Protein AF-A0AA39CGP8-F1 (afdb_monomer_lite)

Radius of gyration: 34.0 Å; chains: 1; bounding box: 96×54×100 Å

InterPro domains:
  IPR002641 Patatin-like phospholipase domain [PF01734] (296-415)
  IPR002641 Patatin-like phospholipase domain [PS51635] (296-431)
  IPR016035 Acyl transferase/acyl hydrolase/lysophospholipase [SSF52151] (293-415)
  IPR017907 Zinc finger, RING-type, conserved site [PS00518] (244-253)

Secondary structure (DSSP, 8-state):
-EEEEEESS--HHHHHHHHHHHHHHHHHH-SS-HHHH-S--EEEEEETTSS--HHHHHHHHHHHHHHHHHHHHTT----HHHHHHHHHHHHHHHHH-SSS---HHHHHTTTSPPPTTHHHHHHHHHTT--SHHHIIIIIHHHHHHHHHHHHS-TT--TTGGGTTTTSSS------SS--HHHHHHHHHHHHHHHHHHHHHSSS--HHHHHHHHHHHTHHHHTT---SSS-TTTSSS---EE-TTS-EE-HHHHHHHSEE-SS-TTEEE--B-TTT--B-SS-EEE---TT----EEEE---GGGGHHHHHHHHHHHHHH--SS-GGGG-SEEEE-THHHHHHIIIIIS---HHHHHHHHHHHHHHHTPPPTTTT-TTTTT-HHHHHHHHHHHHHHTTSSS-HHHHHHHHHHHH-SS--TTBS-HHHHHT--

Foldseek 3Di:
DEAEAEDQDWDPVVFVVVQVVVQVVVVVVDPDRVCVVDVDYTYGYDYPPPDDCPRVVVVVVVVVVVVCVVCVVLLNPDDPVLVVQLVVVVVVVVVVDPPDDDDSLVSVCPVPPQAPCLVVLLVVVCVVQDDPCCLLVPVLLLQLLLVLCSSFPPPRGPNNPPVLVVVLPPDDDDDDPPDVSNSVNSSSVSNVVLNCCCVVPPNCGSLNSNLVSLVVCLVVLLPDEDQQAASSRSGGGFQAAAPSRHGHHVVCQLRPFCADPVHRQKGHDQADSHNRHGGPPQIFGADDPPDDAAEAEEEDDQLCSLVVLVVLVVVCVVVVDPDASPLVGQEYYYDHSGNVLCCCCQFVVDGSVRSNVLSVVLSVQFPDFDPPCPPPVQVVDVVSVVVVLVVCCVVVVHRTDPVSNVVSCCVVPNDPDDPNYRGNNRNSNHD

pLDDT: mean 83.8, std 13.87, range [31.91, 97.0]

Organism: NCBI:txid1002370

Sequence (431 aa):
MVVVMEATDPGAERDKEAEKALLGELREETTKNPLEMVSALEVVTVPQGGHCYRRLEEYLIRVLNQGRRLKVEARTLFSGRHLAAFFKYASDHFGRTTREPFDFVRASRLPNPVAPDLDTHLSNFLKHIKSPQELMDFAVPIIASSLLLDHYPPGMHEACYRVGRSGVLVYDGSINLLLPSGFVQAILEQLQKYFEDFIRGAGTPSKTIHYNNLKRFKLRWKRGRSDDLCFACLRRTPENNWPCGHAVCENCVRVFGQEDENDRWTFGVRRCFLCDMALREVTVKLKPDTAGVNVLTIDGGGIKGVVPLLFLQTLQDRLGLPIPVQDHFEIAFGTSSGGLIVLALFISGWTVDDCANLFESLAKRAFRPRWISHVPVMSRIPVLSHIVQFLVSYLADGLYPAHHLEGALKEVFGSEMGILDYSHATAIGAK

Structure (mmCIF, N/CA/C/O backbone):
data_AF-A0AA39CGP8-F1
#
_entry.id   AF-A0AA39CGP8-F1
#
loop_
_atom_site.group_PDB
_atom_site.id
_atom_site.type_symbol
_atom_site.label_atom_id
_atom_site.label_alt_id
_atom_site.label_comp_id
_atom_site.label_asym_id
_atom_site.label_entity_id
_atom_site.label_seq_id
_atom_site.pdbx_PDB_ins_code
_atom_site.Cartn_x
_atom_site.Cartn_y
_atom_site.Cartn_z
_atom_site.occupancy
_atom_site.B_iso_or_equiv
_atom_site.auth_seq_id
_atom_site.auth_comp_id
_atom_site.auth_asym_id
_atom_site.auth_atom_id
_atom_site.pdbx_PDB_model_num
ATOM 1 N N . MET A 1 1 ? -26.457 -15.278 33.467 1.00 76.00 1 MET A N 1
ATOM 2 C CA . MET A 1 1 ? -27.131 -16.574 33.282 1.00 76.00 1 MET A CA 1
ATOM 3 C C . MET A 1 1 ? -28.618 -16.294 33.232 1.00 76.00 1 MET A C 1
ATOM 5 O O . MET A 1 1 ? -29.084 -15.554 34.085 1.00 76.00 1 MET A O 1
ATOM 9 N N . VAL A 1 2 ? -29.324 -16.805 32.224 1.00 84.12 2 VAL A N 1
ATOM 10 C CA . VAL A 1 2 ? -30.782 -16.643 32.099 1.00 84.12 2 VAL A CA 1
ATOM 11 C C . VAL A 1 2 ? -31.413 -18.003 32.364 1.00 84.12 2 VAL A C 1
ATOM 13 O O . VAL A 1 2 ? -31.012 -18.976 31.727 1.00 84.12 2 VAL A O 1
ATOM 16 N N . VAL A 1 3 ? -32.353 -18.075 33.303 1.00 85.62 3 VAL A N 1
ATOM 17 C CA . VAL A 1 3 ? -33.070 -19.305 33.665 1.00 85.62 3 VAL A CA 1
ATOM 18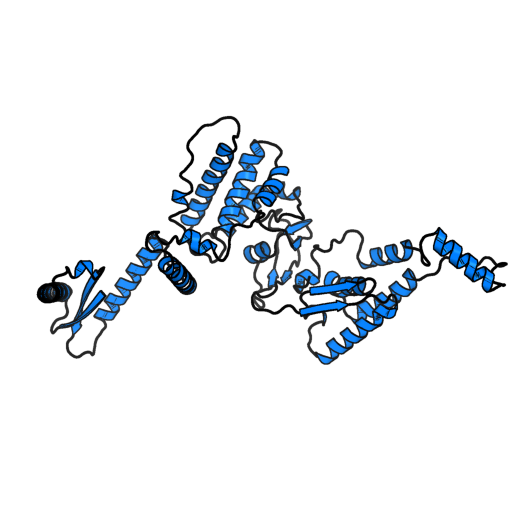 C C . VAL A 1 3 ? -34.516 -19.179 33.204 1.00 85.62 3 VAL A C 1
ATOM 20 O O . VAL A 1 3 ? -35.183 -18.187 33.484 1.00 85.62 3 VAL A O 1
ATOM 23 N N . VAL A 1 4 ? -34.995 -20.176 32.465 1.00 87.56 4 VAL A N 1
ATOM 24 C CA . VAL A 1 4 ? -36.365 -20.201 31.944 1.00 87.56 4 VAL A CA 1
ATOM 25 C C . VAL A 1 4 ? -37.195 -21.126 32.823 1.00 87.56 4 VAL A C 1
ATOM 27 O O . VAL A 1 4 ? -36.814 -22.278 33.016 1.00 87.56 4 VAL A O 1
ATOM 30 N N . MET A 1 5 ? -38.305 -20.625 33.363 1.00 88.56 5 MET A N 1
ATOM 31 C CA . MET A 1 5 ? -39.193 -21.387 34.249 1.00 88.56 5 MET A CA 1
ATOM 32 C C . MET A 1 5 ? -40.619 -21.381 33.709 1.00 88.56 5 MET A C 1
ATOM 34 O O . MET A 1 5 ? -41.074 -20.380 33.164 1.00 88.56 5 MET A O 1
ATOM 38 N N . GLU A 1 6 ? -41.351 -22.478 33.862 1.00 87.50 6 GLU A N 1
ATOM 39 C CA . GLU A 1 6 ? -42.758 -22.516 33.463 1.00 87.50 6 GLU A CA 1
ATOM 40 C C . GLU A 1 6 ? -43.661 -21.963 34.571 1.00 87.50 6 GLU A C 1
ATOM 42 O O . GLU A 1 6 ? -43.492 -22.281 35.748 1.00 87.50 6 GLU A O 1
ATOM 47 N N . ALA A 1 7 ? -44.648 -21.151 34.197 1.00 85.19 7 ALA A N 1
ATOM 48 C CA . ALA A 1 7 ? -45.637 -20.588 35.107 1.00 85.19 7 ALA A CA 1
ATOM 49 C C . ALA A 1 7 ? -47.038 -20.617 34.483 1.00 85.19 7 ALA A C 1
ATOM 51 O O . ALA A 1 7 ? -47.203 -20.496 33.269 1.00 85.19 7 ALA A O 1
ATOM 52 N N . THR A 1 8 ? -48.056 -20.764 35.332 1.00 82.75 8 THR A N 1
ATOM 53 C CA . THR A 1 8 ? -49.472 -20.685 34.944 1.00 82.75 8 THR A CA 1
ATOM 54 C C . THR A 1 8 ? -49.864 -19.283 34.476 1.00 82.75 8 THR A C 1
ATOM 56 O O . THR A 1 8 ? -50.620 -19.157 33.519 1.00 82.75 8 THR A O 1
ATOM 59 N N . ASP A 1 9 ? -49.312 -18.244 35.108 1.00 84.19 9 ASP A N 1
ATOM 60 C CA . ASP A 1 9 ? -49.469 -16.840 34.713 1.00 84.19 9 ASP A CA 1
ATOM 61 C C . ASP A 1 9 ? -48.088 -16.151 34.647 1.00 84.19 9 ASP A C 1
ATOM 63 O O . ASP A 1 9 ? -47.567 -15.679 35.665 1.00 84.19 9 ASP A O 1
ATOM 67 N N . PRO A 1 10 ? -47.412 -16.180 33.482 1.00 82.06 10 PRO A N 1
ATOM 68 C CA . PRO A 1 10 ? -46.098 -15.573 33.328 1.00 82.06 10 PRO A CA 1
ATOM 69 C C . PRO A 1 10 ? -46.210 -14.043 33.320 1.00 82.06 10 PRO A C 1
ATOM 71 O O . PRO A 1 10 ? -46.860 -13.439 32.467 1.00 82.06 10 PRO A O 1
ATOM 74 N N . GLY A 1 11 ? -45.487 -13.384 34.228 1.00 85.81 11 GLY A N 1
ATOM 75 C CA . GLY A 1 11 ? -45.616 -11.954 34.553 1.00 85.81 11 GLY A CA 1
ATOM 76 C C . GLY A 1 11 ? -44.278 -11.353 34.983 1.00 85.81 11 GLY A C 1
ATOM 77 O O . GLY A 1 11 ? -43.397 -12.084 35.410 1.00 85.81 11 GLY A O 1
ATOM 78 N N . ALA A 1 12 ? -44.033 -10.050 34.797 1.00 85.00 12 ALA A N 1
ATOM 79 C CA . ALA A 1 12 ? -42.758 -9.443 35.237 1.00 85.00 12 ALA A CA 1
ATOM 80 C C . ALA A 1 12 ? -42.586 -9.525 36.767 1.00 85.00 12 ALA A C 1
ATOM 82 O O . ALA A 1 12 ? -41.476 -9.663 37.268 1.00 85.00 12 ALA A O 1
ATOM 83 N N . GLU A 1 13 ? -43.697 -9.489 37.504 1.00 88.38 13 GLU A N 1
ATOM 84 C CA . GLU A 1 13 ? -43.714 -9.787 38.939 1.00 88.38 13 GLU A CA 1
ATOM 85 C C . GLU A 1 13 ? -43.426 -11.267 39.211 1.00 88.38 13 GLU A C 1
ATOM 87 O O . GLU A 1 13 ? -42.635 -11.587 40.094 1.00 88.38 13 GLU A O 1
ATOM 92 N N . ARG A 1 14 ? -43.960 -12.171 38.379 1.00 89.50 14 ARG A N 1
ATOM 93 C CA . ARG A 1 14 ? -43.687 -13.607 38.492 1.00 89.50 14 ARG A CA 1
ATOM 94 C C . ARG A 1 14 ? -42.216 -13.949 38.249 1.00 89.50 14 ARG A C 1
ATOM 96 O O . ARG A 1 14 ? -41.682 -14.799 38.950 1.00 89.50 14 ARG A O 1
ATOM 103 N N . ASP A 1 15 ? -41.557 -13.264 37.314 1.00 88.94 15 ASP A N 1
ATOM 104 C CA . ASP A 1 15 ? -40.113 -13.392 37.071 1.00 88.94 15 ASP A CA 1
ATOM 105 C C . ASP A 1 15 ? -39.309 -13.073 38.341 1.00 88.94 15 ASP A C 1
ATOM 107 O O . ASP A 1 15 ? -38.462 -13.865 38.743 1.00 88.94 15 ASP A O 1
ATOM 111 N N . LYS A 1 16 ? -39.624 -11.963 39.029 1.00 88.69 16 LYS A N 1
ATOM 112 C CA . LYS A 1 16 ? -38.951 -11.570 40.282 1.00 88.69 16 LYS A CA 1
ATOM 113 C C . LYS A 1 16 ? -39.214 -12.549 41.424 1.00 88.69 16 LYS A C 1
ATOM 115 O O . LYS A 1 16 ? -38.308 -12.848 42.200 1.00 88.69 16 LYS A O 1
ATOM 120 N N . GLU A 1 17 ? -40.455 -13.017 41.560 1.00 90.88 17 GLU A N 1
ATOM 121 C CA . GLU A 1 17 ? -40.818 -14.018 42.568 1.00 90.88 17 GLU A CA 1
ATOM 122 C C . GLU A 1 17 ? -40.050 -15.323 42.344 1.00 90.88 17 GLU A C 1
ATOM 124 O O . GLU A 1 17 ? -39.472 -15.867 43.286 1.00 90.88 17 GLU A O 1
ATOM 129 N N . ALA A 1 18 ? -39.997 -15.786 41.094 1.00 89.50 18 ALA A N 1
ATOM 130 C CA . ALA A 1 18 ? -39.280 -16.990 40.700 1.00 89.50 18 ALA A CA 1
ATOM 131 C C . ALA A 1 18 ? -37.760 -16.841 40.873 1.00 89.50 18 ALA A C 1
ATOM 133 O O . ALA A 1 18 ? -37.112 -17.752 41.380 1.00 89.50 18 ALA A O 1
ATOM 134 N N . GLU A 1 19 ? -37.189 -15.679 40.543 1.00 89.88 19 GLU A N 1
ATOM 135 C CA . GLU A 1 19 ? -35.775 -15.371 40.791 1.00 89.88 19 GLU A CA 1
ATOM 136 C C . GLU A 1 19 ? -35.435 -15.411 42.282 1.00 89.88 19 GLU A C 1
ATOM 138 O O . GLU A 1 19 ? -34.438 -16.016 42.677 1.00 89.88 19 GLU A O 1
ATOM 143 N N . LYS A 1 20 ? -36.281 -14.817 43.131 1.00 89.12 20 LYS A N 1
ATOM 144 C CA . LYS A 1 20 ? -36.080 -14.826 44.584 1.00 89.12 20 LYS A CA 1
ATOM 145 C C . LYS A 1 20 ? -36.199 -16.234 45.169 1.00 89.12 20 LYS A C 1
ATOM 147 O O . LYS A 1 20 ? -35.411 -16.574 46.050 1.00 89.12 20 LYS A O 1
ATOM 152 N N . ALA A 1 21 ? -37.155 -17.030 44.690 1.00 90.12 21 ALA A N 1
ATOM 153 C CA . ALA A 1 21 ? -37.316 -18.424 45.094 1.00 90.12 21 ALA A CA 1
ATOM 154 C C . ALA A 1 21 ? -36.085 -19.255 44.703 1.00 90.12 21 ALA A C 1
ATOM 156 O O . ALA A 1 21 ? -35.476 -19.884 45.564 1.00 90.12 21 ALA A O 1
ATOM 157 N N . LEU A 1 22 ? -35.642 -19.147 43.447 1.00 88.69 22 LEU A N 1
ATOM 158 C CA . LEU A 1 22 ? -34.458 -19.837 42.935 1.00 88.69 22 LEU A CA 1
ATOM 159 C C . LEU A 1 22 ? -33.180 -19.442 43.691 1.00 88.69 22 LEU A C 1
ATOM 161 O O . LEU A 1 22 ? -32.371 -20.296 44.039 1.00 88.69 22 LEU A O 1
ATOM 165 N N . LEU A 1 23 ? -32.987 -18.150 43.976 1.00 86.88 23 LEU A N 1
ATOM 166 C CA . LEU A 1 23 ? -31.862 -17.682 44.792 1.00 86.88 23 LEU A CA 1
ATOM 167 C C . LEU A 1 23 ? -31.931 -18.201 46.234 1.00 86.88 23 LEU A C 1
ATOM 169 O O . LEU A 1 23 ? -30.881 -18.388 46.848 1.00 86.88 23 LEU A O 1
ATOM 173 N N . GLY A 1 24 ? -33.135 -18.396 46.777 1.00 87.12 24 GLY A N 1
ATOM 174 C CA . GLY A 1 24 ? -33.359 -19.023 48.078 1.00 87.12 24 GLY A CA 1
ATOM 175 C C . GLY A 1 24 ? -32.897 -20.476 48.083 1.00 87.12 24 GLY A C 1
ATOM 176 O O . GLY A 1 24 ? -32.010 -20.815 48.858 1.00 87.12 24 GLY A O 1
ATOM 177 N N . GLU A 1 25 ? -33.409 -21.284 47.154 1.00 88.38 25 GLU A N 1
ATOM 178 C CA . GLU A 1 25 ? -33.038 -22.700 47.005 1.00 88.38 25 GLU A CA 1
ATOM 179 C C . GLU A 1 25 ? -31.532 -22.874 46.766 1.00 88.38 25 GLU A C 1
ATOM 181 O O . GLU A 1 25 ? -30.872 -23.674 47.423 1.00 88.38 25 GLU A O 1
ATOM 186 N N . LEU A 1 26 ? -30.939 -22.053 45.892 1.00 86.00 26 LEU A N 1
ATOM 187 C CA . LEU A 1 26 ? -29.497 -22.090 45.649 1.00 86.00 26 LEU A CA 1
ATOM 188 C C . LEU A 1 26 ? -28.685 -21.819 46.922 1.00 86.00 26 LEU A C 1
ATOM 190 O O . LEU A 1 26 ? -27.644 -22.434 47.116 1.00 86.00 26 LEU A O 1
ATOM 194 N N . ARG A 1 27 ? -29.129 -20.914 47.801 1.00 85.19 27 ARG A N 1
ATOM 195 C CA . ARG A 1 27 ? -28.428 -20.629 49.067 1.00 85.19 27 ARG A CA 1
ATOM 196 C C . ARG A 1 27 ? -28.524 -21.770 50.075 1.00 85.19 27 ARG A C 1
ATOM 198 O O . ARG A 1 27 ? -27.662 -21.849 50.945 1.00 85.19 27 ARG A O 1
ATOM 205 N N . GLU A 1 28 ? -29.548 -22.610 49.982 1.00 88.00 28 GLU A N 1
ATOM 206 C CA . GLU A 1 28 ? -29.676 -23.805 50.820 1.00 88.00 28 GLU A CA 1
ATOM 207 C C . GLU A 1 28 ? -28.725 -24.917 50.347 1.00 88.00 28 GLU A C 1
ATOM 209 O O . GLU A 1 28 ? -28.158 -25.633 51.170 1.00 88.00 28 GLU A O 1
ATOM 214 N N . GLU A 1 29 ? -28.462 -24.990 49.038 1.00 86.56 29 GLU A N 1
ATOM 215 C CA . GLU A 1 29 ? -27.635 -26.032 48.409 1.00 86.56 29 GLU A CA 1
ATOM 216 C C . GLU A 1 29 ? -26.137 -25.678 48.273 1.00 86.56 29 GLU A C 1
ATOM 218 O O . GLU A 1 29 ? -25.303 -26.561 48.055 1.00 86.56 29 GLU A O 1
ATOM 223 N N . THR A 1 30 ? -25.742 -24.402 48.393 1.00 81.94 30 THR A N 1
ATOM 224 C CA . THR A 1 30 ? -24.326 -23.989 48.338 1.00 81.94 30 THR A CA 1
ATOM 225 C C . THR A 1 30 ? -23.900 -23.115 49.513 1.00 81.94 30 THR A C 1
ATOM 227 O O . THR A 1 30 ? -24.564 -22.160 49.902 1.00 81.94 30 THR A O 1
ATOM 230 N N . THR A 1 31 ? -22.700 -23.389 50.033 1.00 81.19 31 THR A N 1
ATOM 231 C CA . THR A 1 31 ? -22.036 -22.565 51.058 1.00 81.19 31 THR A CA 1
ATOM 232 C C . THR A 1 31 ? -21.445 -21.270 50.500 1.00 81.19 31 THR A C 1
ATOM 234 O O . THR A 1 31 ? -21.102 -20.368 51.263 1.00 81.19 31 THR A O 1
ATOM 237 N N . LYS A 1 32 ? -21.306 -21.164 49.172 1.00 79.38 32 LYS A N 1
ATOM 238 C CA . LYS A 1 32 ? -20.819 -19.966 48.479 1.00 79.38 32 LYS A CA 1
ATOM 239 C C . LYS A 1 32 ? -21.988 -19.138 47.979 1.00 79.38 32 LYS A C 1
ATOM 241 O O . LYS A 1 32 ? -22.943 -19.690 47.440 1.00 79.38 32 LYS A O 1
ATOM 246 N N . ASN A 1 33 ? -21.877 -17.816 48.087 1.00 78.94 33 ASN A N 1
ATOM 247 C CA . ASN A 1 33 ? -22.890 -16.911 47.564 1.00 78.94 33 ASN A CA 1
ATOM 248 C C . ASN A 1 33 ? -23.057 -17.146 46.047 1.00 78.94 33 ASN A C 1
ATOM 250 O O . ASN A 1 33 ? -22.088 -16.973 45.305 1.00 78.94 33 ASN A O 1
ATOM 254 N N . PRO A 1 34 ? -24.259 -17.503 45.556 1.00 74.25 34 PRO A N 1
ATOM 255 C CA . PRO A 1 34 ? -24.480 -17.761 44.133 1.00 74.25 34 PRO A CA 1
ATOM 256 C C . PRO A 1 34 ? -24.059 -16.589 43.231 1.00 74.25 34 PRO A C 1
ATOM 258 O O . PRO A 1 34 ? -23.535 -16.803 42.140 1.00 74.25 34 PRO A O 1
ATOM 261 N N . LEU A 1 35 ? -24.197 -15.347 43.711 1.00 73.81 35 LEU A N 1
ATOM 262 C CA . LEU A 1 35 ? -23.805 -14.135 42.980 1.00 73.81 35 LEU A CA 1
ATOM 263 C C . LEU A 1 35 ? -22.282 -13.931 42.890 1.00 73.81 35 LEU A C 1
ATOM 265 O O . LEU A 1 35 ? -21.819 -13.148 42.067 1.00 73.81 35 LEU A O 1
ATOM 269 N N . GLU A 1 36 ? -21.487 -14.637 43.697 1.00 78.12 36 GLU A N 1
ATOM 270 C CA . GLU A 1 36 ? -20.027 -14.682 43.531 1.00 78.12 36 GLU A CA 1
ATOM 271 C C . GLU A 1 36 ? -19.607 -15.666 42.431 1.00 78.12 36 GLU A C 1
ATOM 273 O O . GLU A 1 36 ? -18.499 -15.572 41.907 1.00 78.12 36 GLU A O 1
ATOM 278 N N . MET A 1 37 ? -20.485 -16.609 42.066 1.00 74.31 37 MET A N 1
ATOM 279 C CA . MET A 1 37 ? -20.202 -17.643 41.065 1.00 74.31 37 MET A CA 1
ATOM 280 C C . MET A 1 37 ? -20.736 -17.283 39.675 1.00 74.31 37 MET A C 1
ATOM 282 O O . MET A 1 37 ? -20.154 -17.688 38.669 1.00 74.31 37 MET A O 1
ATOM 286 N N . VAL A 1 38 ? -21.818 -16.504 39.600 1.00 73.25 38 VAL A N 1
ATOM 287 C CA . VAL A 1 38 ? -22.387 -15.996 38.345 1.00 73.25 38 VAL A CA 1
ATOM 288 C C . VAL A 1 38 ? -22.496 -14.478 38.372 1.00 73.25 38 VAL A C 1
ATOM 290 O O . VAL A 1 38 ? -23.103 -13.902 39.264 1.00 73.25 38 VAL A O 1
ATOM 293 N N . SER A 1 39 ? -21.970 -13.827 37.330 1.00 70.81 39 SER A N 1
ATOM 294 C CA . SER A 1 39 ? -21.939 -12.359 37.221 1.00 70.81 39 SER A CA 1
ATOM 295 C C . SER A 1 39 ? -23.325 -11.703 37.137 1.00 70.81 39 SER A C 1
ATOM 297 O O . SER A 1 39 ? -23.443 -10.507 37.373 1.00 70.81 39 SER A O 1
ATOM 299 N N . ALA A 1 40 ? -24.348 -12.468 36.746 1.00 78.12 40 ALA A N 1
ATOM 300 C CA . ALA A 1 40 ? -25.754 -12.069 36.728 1.00 78.12 40 ALA A CA 1
ATOM 301 C C . ALA A 1 40 ? -26.637 -13.326 36.660 1.00 78.12 40 ALA A C 1
ATOM 303 O O . ALA A 1 40 ? -26.285 -14.279 35.952 1.00 78.12 40 ALA A O 1
ATOM 304 N N . LEU A 1 41 ? -27.782 -13.314 37.337 1.00 82.38 41 LEU A N 1
ATOM 305 C CA . LEU A 1 41 ? -28.833 -14.330 37.270 1.00 82.38 41 LEU A CA 1
ATOM 306 C C . LEU A 1 41 ? -30.146 -13.601 36.976 1.00 82.38 41 LEU A C 1
ATOM 308 O O . LEU A 1 41 ? -30.500 -12.708 37.729 1.00 82.38 41 LEU A O 1
ATOM 312 N N . GLU A 1 42 ? -30.834 -13.959 35.898 1.00 86.75 42 GLU A N 1
ATOM 313 C CA . GLU A 1 42 ? -32.162 -13.420 35.580 1.00 86.75 42 GLU A CA 1
ATOM 314 C C . GLU A 1 42 ? -33.107 -14.581 35.257 1.00 86.75 42 GLU A C 1
ATOM 316 O O . GLU A 1 42 ? -32.703 -15.542 34.591 1.00 86.75 42 GLU A O 1
ATOM 321 N N . VAL A 1 43 ? -34.353 -14.508 35.730 1.00 89.12 43 VAL A N 1
ATOM 322 C CA . VAL A 1 43 ? -35.384 -15.524 35.469 1.00 89.12 43 VAL A CA 1
ATOM 323 C C . VAL A 1 43 ? -36.430 -14.982 34.502 1.00 89.12 43 VAL A C 1
ATOM 325 O O . VAL A 1 43 ? -36.903 -13.861 34.654 1.00 89.12 43 VAL A O 1
ATOM 328 N N . VAL A 1 44 ? -36.817 -15.793 33.516 1.00 90.31 44 VAL A N 1
ATOM 329 C CA . VAL A 1 44 ? -37.919 -15.489 32.595 1.00 90.31 44 VAL A CA 1
ATOM 330 C C . VAL A 1 44 ? -38.950 -16.603 32.671 1.00 90.31 44 VAL A C 1
ATOM 332 O O . VAL A 1 44 ? -38.675 -17.750 32.314 1.00 90.31 44 VAL A O 1
ATOM 335 N N . THR A 1 45 ? -40.154 -16.260 33.115 1.00 89.38 45 THR A N 1
ATOM 336 C CA . THR A 1 45 ? -41.278 -17.192 33.167 1.00 89.38 45 THR A CA 1
ATOM 337 C C . THR A 1 45 ? -41.950 -17.323 31.802 1.00 89.38 45 THR A C 1
ATOM 339 O O . THR A 1 45 ? -42.163 -16.334 31.099 1.00 89.38 45 THR A O 1
ATOM 342 N N . VAL A 1 46 ? -42.286 -18.550 31.404 1.00 88.50 46 VAL A N 1
ATOM 343 C CA . VAL A 1 46 ? -42.995 -18.875 30.156 1.00 88.50 46 VAL A CA 1
ATOM 344 C C . VAL A 1 46 ? -44.279 -19.657 30.455 1.00 88.50 46 VAL A C 1
ATOM 346 O O . VAL A 1 46 ? -44.353 -20.310 31.496 1.00 88.50 46 VAL A O 1
ATOM 349 N N . PRO A 1 47 ? -45.308 -19.595 29.589 1.00 85.50 47 PRO A N 1
ATOM 350 C CA . PRO A 1 47 ? -46.552 -20.327 29.815 1.00 85.50 47 PRO A CA 1
ATOM 351 C C . PRO A 1 47 ? -46.312 -21.839 29.895 1.00 85.50 47 PRO A C 1
ATOM 353 O O . PRO A 1 47 ? -45.570 -22.391 29.078 1.00 85.50 47 PRO A O 1
ATOM 356 N N . GLN A 1 48 ? -46.981 -22.508 30.835 1.00 79.19 48 GLN A N 1
ATOM 357 C CA . GLN A 1 48 ? -47.008 -23.973 30.899 1.00 79.19 48 GLN A CA 1
ATOM 358 C C . GLN A 1 48 ? -47.542 -24.573 29.589 1.00 79.19 48 GLN A C 1
ATOM 360 O O . GLN A 1 48 ? -48.537 -24.102 29.034 1.00 79.19 48 GLN A O 1
ATOM 365 N N . GLY A 1 49 ? -46.875 -25.618 29.092 1.00 72.50 49 GLY A N 1
ATOM 366 C CA . GLY A 1 49 ? -47.255 -26.310 27.855 1.00 72.50 49 GLY A CA 1
ATOM 367 C C . GLY A 1 49 ? -46.456 -25.923 26.604 1.00 72.50 49 GLY A C 1
ATOM 368 O O . GLY A 1 49 ? -46.795 -26.378 25.522 1.00 72.50 49 GLY A O 1
ATOM 369 N N . GLY A 1 50 ? -45.394 -25.114 26.711 1.00 60.06 50 GLY A N 1
ATOM 370 C CA . GLY A 1 50 ? -44.301 -25.075 25.720 1.00 60.06 50 GLY A CA 1
ATOM 371 C C . GLY A 1 50 ? -44.613 -24.555 24.305 1.00 60.06 50 GLY A C 1
ATOM 372 O O . GLY A 1 50 ? -43.767 -24.660 23.422 1.00 60.06 50 GLY A O 1
ATOM 373 N N . HIS A 1 51 ? -45.793 -23.985 24.046 1.00 65.69 51 HIS A N 1
ATOM 374 C CA . HIS A 1 51 ? -46.195 -23.601 22.681 1.00 65.69 51 HIS A CA 1
ATOM 375 C C . HIS A 1 51 ? -46.003 -22.113 22.332 1.00 65.69 51 HIS A C 1
ATOM 377 O O . HIS A 1 51 ? -46.144 -21.744 21.168 1.00 65.69 51 HIS A O 1
ATOM 383 N N . CYS A 1 52 ? -45.665 -21.241 23.293 1.00 71.00 52 CYS A N 1
ATOM 384 C CA . CYS A 1 52 ? -45.500 -19.804 23.042 1.00 71.00 52 CYS A CA 1
ATOM 385 C C . CYS A 1 52 ? -44.306 -19.212 23.809 1.00 71.00 52 CYS A C 1
ATOM 387 O O . CYS A 1 52 ? -44.417 -18.829 24.972 1.00 71.00 52 CYS A O 1
ATOM 389 N N . TYR A 1 53 ? -43.164 -19.085 23.127 1.00 82.25 53 TYR A N 1
ATOM 390 C CA . TYR A 1 53 ? -41.927 -18.500 23.671 1.00 82.25 53 TYR A CA 1
ATOM 391 C C . TYR A 1 53 ? -41.774 -17.004 23.386 1.00 82.25 53 TYR A C 1
ATOM 393 O O . TYR A 1 53 ? -40.701 -16.446 23.604 1.00 82.25 53 TYR A O 1
ATOM 401 N N . ARG A 1 54 ? -42.836 -16.329 22.931 1.00 85.56 54 ARG A N 1
ATOM 402 C CA . ARG A 1 54 ? -42.795 -14.911 22.540 1.00 85.56 54 ARG A CA 1
ATOM 403 C C . ARG A 1 54 ? -42.172 -14.017 23.614 1.00 85.56 54 ARG A C 1
ATOM 405 O O . ARG A 1 54 ? -41.387 -13.131 23.311 1.00 85.56 54 ARG A O 1
ATOM 412 N N . ARG A 1 55 ? -42.479 -14.279 24.884 1.00 86.44 55 ARG A N 1
ATOM 413 C CA . ARG A 1 55 ? -41.927 -13.524 26.011 1.00 86.44 55 ARG A CA 1
ATOM 414 C C . ARG A 1 55 ? -40.419 -13.725 26.179 1.00 86.44 55 ARG A C 1
ATOM 416 O O . ARG A 1 55 ? -39.697 -12.760 26.421 1.00 86.44 55 ARG A O 1
ATOM 423 N N . LEU A 1 56 ? -39.949 -14.964 26.028 1.00 86.88 56 LEU A N 1
ATOM 424 C CA . LEU A 1 56 ? -38.522 -15.277 26.043 1.00 86.88 56 LEU A CA 1
ATOM 425 C C . LEU A 1 56 ? -37.818 -14.616 24.853 1.00 86.88 56 LEU A C 1
ATOM 427 O O . LEU A 1 56 ? -36.761 -14.023 25.029 1.00 86.88 56 LEU A O 1
ATOM 431 N N . GLU A 1 57 ? -38.422 -14.653 23.666 1.00 88.44 57 GLU A N 1
ATOM 432 C CA . GLU A 1 57 ? -37.909 -13.982 22.470 1.00 88.44 57 GLU A CA 1
ATOM 433 C C . GLU A 1 57 ? -37.797 -12.460 22.668 1.00 88.44 57 GLU A C 1
ATOM 435 O O . GLU A 1 57 ? -36.723 -11.888 22.477 1.00 88.44 57 GLU A O 1
ATOM 440 N N . GLU A 1 58 ? -38.863 -11.800 23.129 1.00 88.94 58 GLU A N 1
ATOM 441 C CA . GLU A 1 58 ? -38.878 -10.359 23.419 1.00 88.94 58 GLU A CA 1
ATOM 442 C C . GLU A 1 58 ? -37.842 -9.972 24.486 1.00 88.94 58 GLU A C 1
ATOM 444 O O . GLU A 1 58 ? -37.191 -8.925 24.387 1.00 88.94 58 GLU A O 1
ATOM 449 N N . TYR A 1 59 ? -37.660 -10.814 25.505 1.00 87.31 59 TYR A N 1
ATOM 450 C CA . TYR A 1 59 ? -36.620 -10.637 26.512 1.00 87.31 59 TYR A CA 1
ATOM 451 C C . TYR A 1 59 ? -35.214 -10.783 25.909 1.00 87.31 59 TYR A C 1
ATOM 453 O O . TYR A 1 59 ? -34.387 -9.885 26.070 1.00 87.31 59 TYR A O 1
ATOM 461 N N . LEU A 1 60 ? -34.944 -11.855 25.156 1.00 88.81 60 LEU A N 1
ATOM 462 C CA . LEU A 1 60 ? -33.638 -12.095 24.538 1.00 88.81 60 LEU A CA 1
ATOM 463 C C . LEU A 1 60 ? -33.272 -10.975 23.561 1.00 88.81 60 LEU A C 1
ATOM 465 O O . LEU A 1 60 ? -32.151 -10.474 23.610 1.00 88.81 60 LEU A O 1
ATOM 469 N N . ILE A 1 61 ? -34.212 -10.516 22.731 1.00 90.25 61 ILE A N 1
ATOM 470 C CA . ILE A 1 61 ? -34.007 -9.373 21.829 1.00 90.25 61 ILE A CA 1
ATOM 471 C C . ILE A 1 61 ? -33.650 -8.115 22.626 1.00 90.25 61 ILE A C 1
ATOM 473 O O . ILE A 1 61 ? -32.726 -7.388 22.257 1.00 90.25 61 ILE A O 1
ATOM 477 N N . ARG A 1 62 ? -34.342 -7.850 23.739 1.00 90.12 62 ARG A N 1
ATOM 478 C CA . ARG A 1 62 ? -34.065 -6.698 24.607 1.00 90.12 62 ARG A CA 1
ATOM 479 C C . ARG A 1 62 ? -32.670 -6.770 25.221 1.00 90.12 62 ARG A C 1
ATOM 481 O O . ARG A 1 62 ? -31.937 -5.788 25.132 1.00 90.12 62 ARG A O 1
ATOM 488 N N . VAL A 1 63 ? -32.287 -7.914 25.787 1.00 87.00 63 VAL A N 1
ATOM 489 C CA . VAL A 1 63 ? -30.961 -8.122 26.392 1.00 87.00 63 VAL A CA 1
ATOM 490 C C . VAL A 1 63 ? -29.860 -8.055 25.335 1.00 87.00 63 VAL A C 1
ATOM 492 O O . VAL A 1 63 ? -28.839 -7.405 25.556 1.00 87.00 63 VAL A O 1
ATOM 495 N N . LEU A 1 64 ? -30.072 -8.643 24.154 1.00 88.19 64 LEU A N 1
ATOM 496 C CA . LEU A 1 64 ? -29.142 -8.546 23.027 1.00 88.19 64 LEU A CA 1
ATOM 497 C C . LEU A 1 64 ? -28.963 -7.097 22.571 1.00 88.19 64 LEU A C 1
ATOM 499 O O . LEU A 1 64 ? -27.832 -6.647 22.387 1.00 88.19 64 LEU A O 1
ATOM 503 N N . ASN A 1 65 ? -30.057 -6.347 22.431 1.00 89.88 65 ASN A N 1
ATOM 504 C CA . ASN A 1 65 ? -30.013 -4.937 22.055 1.00 89.88 65 ASN A CA 1
ATOM 505 C C . ASN A 1 65 ? -29.339 -4.082 23.128 1.00 89.88 65 ASN A C 1
ATOM 507 O O . ASN A 1 65 ? -28.523 -3.226 22.790 1.00 89.88 65 ASN A O 1
ATOM 511 N N . GLN A 1 66 ? -29.619 -4.333 24.406 1.00 88.62 66 GLN A N 1
ATOM 512 C CA . GLN A 1 66 ? -28.979 -3.634 25.516 1.00 88.62 66 GLN A CA 1
ATOM 513 C C . GLN A 1 66 ? -27.480 -3.937 25.567 1.00 88.62 66 GLN A C 1
ATOM 515 O O . GLN A 1 66 ? -26.667 -3.019 25.603 1.00 88.62 66 GLN A O 1
ATOM 520 N N . GLY A 1 67 ? -27.095 -5.212 25.478 1.00 85.44 67 GLY A N 1
ATOM 521 C CA . GLY A 1 67 ? -25.696 -5.625 25.416 1.00 85.44 67 GLY A CA 1
ATOM 522 C C . GLY A 1 67 ? -24.975 -5.041 24.202 1.00 85.44 67 GLY A C 1
ATOM 523 O O . GLY A 1 67 ? -23.825 -4.620 24.309 1.00 85.44 67 GLY A O 1
ATOM 524 N N . ARG A 1 68 ? -25.650 -4.954 23.050 1.00 85.50 68 ARG A N 1
ATOM 525 C CA . ARG A 1 68 ? -25.113 -4.293 21.857 1.00 85.50 68 ARG A CA 1
ATOM 526 C C . ARG A 1 68 ? -24.925 -2.796 22.083 1.00 85.50 68 ARG A C 1
ATOM 528 O O . ARG A 1 68 ? -23.851 -2.305 21.765 1.00 85.50 68 ARG A O 1
ATOM 535 N N . ARG A 1 69 ? -25.909 -2.086 22.646 1.00 85.12 69 ARG A N 1
ATOM 536 C CA . ARG A 1 69 ? -25.804 -0.651 22.973 1.00 85.12 69 ARG A CA 1
ATOM 537 C C . ARG A 1 69 ? -24.656 -0.381 23.935 1.00 85.12 69 ARG A C 1
ATOM 539 O O . ARG A 1 69 ? -23.794 0.416 23.602 1.00 85.12 69 ARG A O 1
ATOM 546 N N . LEU A 1 70 ? -24.565 -1.134 25.031 1.00 83.44 70 LEU A N 1
ATOM 547 C CA . LEU A 1 70 ? -23.466 -1.022 25.994 1.00 83.44 70 LEU A CA 1
ATOM 548 C C . LEU A 1 70 ? -22.102 -1.268 25.339 1.00 83.44 70 LEU A C 1
ATOM 550 O O . LEU A 1 70 ? -21.148 -0.545 25.604 1.00 83.44 70 LEU A O 1
ATOM 554 N N . LYS A 1 71 ? -21.997 -2.259 24.444 1.00 79.25 71 LYS A N 1
ATOM 555 C CA . LYS A 1 71 ? -20.768 -2.504 23.673 1.00 79.25 71 LYS A CA 1
ATOM 556 C C . LYS A 1 71 ? -20.469 -1.385 22.675 1.00 79.25 71 LYS A C 1
ATOM 558 O O . LYS A 1 71 ? -19.303 -1.086 22.470 1.00 79.25 71 LYS A O 1
ATOM 563 N N . VAL A 1 72 ? -21.473 -0.768 22.051 1.00 77.94 72 VAL A N 1
ATOM 564 C CA . VAL A 1 72 ? -21.283 0.401 21.170 1.00 77.94 72 VAL A CA 1
ATOM 565 C C . VAL A 1 72 ? -20.823 1.611 21.981 1.00 77.94 72 VAL A C 1
ATOM 567 O O . VAL A 1 72 ? -19.833 2.236 21.621 1.00 77.94 72 VAL A O 1
ATOM 570 N N . GLU A 1 73 ? -21.476 1.904 23.102 1.00 75.69 73 GLU A N 1
ATOM 571 C CA . GLU A 1 73 ? -21.128 3.005 24.008 1.00 75.69 73 GLU A CA 1
ATOM 572 C C . GLU A 1 73 ? -19.723 2.829 24.595 1.00 75.69 73 GLU A C 1
ATOM 574 O O . GLU A 1 73 ? -18.923 3.762 24.594 1.00 75.69 73 GLU A O 1
ATOM 579 N N . ALA A 1 74 ? -19.376 1.606 25.006 1.00 72.44 74 ALA A N 1
ATOM 580 C CA . ALA A 1 74 ? -18.033 1.248 25.456 1.00 72.44 74 ALA A CA 1
ATOM 581 C C . ALA A 1 74 ? -17.030 1.055 24.301 1.00 72.44 74 ALA A C 1
ATOM 583 O O . ALA A 1 74 ? -15.858 0.770 24.556 1.00 72.44 74 ALA A O 1
ATOM 584 N N . ARG A 1 75 ? -17.488 1.166 23.046 1.00 70.44 75 ARG A N 1
ATOM 585 C CA . ARG A 1 75 ? -16.748 0.913 21.799 1.00 70.44 75 ARG A CA 1
ATOM 586 C C . ARG A 1 75 ? -16.132 -0.486 21.690 1.00 70.44 75 ARG A C 1
ATOM 588 O O . ARG A 1 75 ? -15.269 -0.707 20.863 1.00 70.44 75 ARG A O 1
ATOM 595 N N . THR A 1 76 ? -16.592 -1.469 22.452 1.00 73.62 76 THR A N 1
ATOM 596 C CA . THR A 1 76 ? -16.104 -2.861 22.461 1.00 73.62 76 THR A CA 1
ATOM 597 C C . THR A 1 76 ? -16.938 -3.821 21.603 1.00 73.62 76 THR A C 1
ATOM 599 O O . THR A 1 76 ? -16.881 -5.040 21.794 1.00 73.62 76 THR A O 1
ATOM 602 N N . LEU A 1 77 ? -17.729 -3.315 20.647 1.00 77.88 77 LEU A N 1
ATOM 603 C CA . LEU A 1 77 ? -18.512 -4.148 19.723 1.00 77.88 77 LEU A CA 1
ATOM 604 C C . LEU A 1 77 ? -17.632 -4.767 18.618 1.00 77.88 77 LEU A C 1
ATOM 606 O O . LEU A 1 77 ? -17.779 -4.477 17.434 1.00 77.88 77 LEU A O 1
ATOM 610 N N . PHE A 1 78 ? -16.724 -5.649 19.021 1.00 78.81 78 PHE A N 1
ATOM 611 C CA . PHE A 1 78 ? -15.830 -6.388 18.137 1.00 78.81 78 PHE A CA 1
ATOM 612 C C . PHE A 1 78 ? -16.587 -7.290 17.152 1.00 78.81 78 PHE A C 1
ATOM 614 O O . PHE A 1 78 ? -17.578 -7.929 17.509 1.00 78.81 78 PHE A O 1
ATOM 621 N N . SER A 1 79 ? -16.087 -7.408 15.915 1.00 82.94 79 SER A N 1
ATOM 622 C CA . SER A 1 79 ? -16.617 -8.400 14.969 1.00 82.94 79 SER A CA 1
ATOM 623 C C . SER A 1 79 ? -16.178 -9.814 15.358 1.00 82.94 79 SER A C 1
ATOM 625 O O . SER A 1 79 ? -15.210 -9.987 16.100 1.00 82.94 79 SER A O 1
ATOM 627 N N . GLY A 1 80 ? -16.834 -10.843 14.811 1.00 84.88 80 GLY A N 1
ATOM 628 C CA . GLY A 1 80 ? -16.479 -12.241 15.091 1.00 84.88 80 GLY A CA 1
ATOM 629 C C . GLY A 1 80 ? -15.001 -12.565 14.830 1.00 84.88 80 GLY A C 1
ATOM 630 O O . GLY A 1 80 ? -14.387 -13.282 15.613 1.00 84.88 80 GLY A O 1
ATOM 631 N N . ARG A 1 81 ? -14.390 -11.954 13.801 1.00 85.06 81 ARG A N 1
ATOM 632 C CA . ARG A 1 81 ? -12.948 -12.091 13.517 1.00 85.06 81 ARG A CA 1
ATOM 633 C C . ARG A 1 81 ? -12.076 -11.527 14.640 1.00 85.06 81 ARG A C 1
ATOM 635 O O . ARG A 1 81 ? -11.097 -12.155 15.027 1.00 85.06 81 ARG A O 1
ATOM 642 N N . HIS A 1 82 ? -12.448 -10.368 15.180 1.00 84.62 82 HIS A N 1
ATOM 643 C CA . HIS A 1 82 ? -11.720 -9.738 16.281 1.00 84.62 82 HIS A CA 1
ATOM 644 C C . HIS A 1 82 ? -11.874 -10.539 17.567 1.00 84.62 82 HIS A C 1
ATOM 646 O O . HIS A 1 82 ? -10.886 -10.772 18.250 1.00 84.62 82 HIS A O 1
ATOM 652 N N . LEU A 1 83 ? -13.086 -11.014 17.871 1.00 87.50 83 LEU A N 1
ATOM 653 C CA . LEU A 1 83 ? -13.328 -11.864 19.038 1.00 87.50 83 LEU A CA 1
ATOM 654 C C . LEU A 1 83 ? -12.528 -13.167 18.962 1.00 87.50 83 LEU A C 1
ATOM 656 O O . LEU A 1 83 ? -11.888 -13.525 19.942 1.00 87.50 83 LEU A O 1
ATOM 660 N N . ALA A 1 84 ? -12.499 -13.832 17.804 1.00 90.81 84 ALA A N 1
ATOM 661 C CA . ALA A 1 84 ? -11.701 -15.040 17.610 1.00 90.81 84 ALA A CA 1
ATOM 662 C C . ALA A 1 84 ? -10.196 -14.776 17.809 1.00 90.81 84 ALA A C 1
ATOM 664 O O . ALA A 1 84 ? -9.520 -15.536 18.503 1.00 90.81 84 ALA A O 1
ATOM 665 N N . ALA A 1 85 ? -9.680 -13.673 17.254 1.00 89.81 85 ALA A N 1
ATOM 666 C CA . ALA A 1 85 ? -8.283 -13.282 17.424 1.00 89.81 85 ALA A CA 1
ATOM 667 C C . ALA A 1 85 ? -7.951 -12.945 18.888 1.00 89.81 85 ALA A C 1
ATOM 669 O O . ALA A 1 85 ? -7.007 -13.501 19.443 1.00 89.81 85 ALA A O 1
ATOM 670 N N . PHE A 1 86 ? -8.748 -12.093 19.543 1.00 89.94 86 PHE A N 1
ATOM 671 C CA . PHE A 1 86 ? -8.531 -11.734 20.945 1.00 89.94 86 PHE A CA 1
ATOM 672 C C . PHE A 1 86 ? -8.694 -12.922 21.883 1.00 89.94 86 PHE A C 1
ATOM 674 O O . PHE A 1 86 ? -7.930 -13.022 22.832 1.00 89.94 86 PHE A O 1
ATOM 681 N N . PHE A 1 87 ? -9.626 -13.838 21.618 1.00 92.44 87 PHE A N 1
ATOM 682 C CA . PHE A 1 87 ? -9.769 -15.057 22.408 1.00 92.44 87 PHE A CA 1
ATOM 683 C C . PHE A 1 87 ? -8.511 -15.925 22.323 1.00 92.44 87 PHE A C 1
ATOM 685 O O . PHE A 1 87 ? -8.007 -16.372 23.353 1.00 92.44 87 PHE A O 1
ATOM 692 N N . LYS A 1 88 ? -7.952 -16.099 21.117 1.00 93.94 88 LYS A N 1
ATOM 693 C CA . LYS A 1 88 ? -6.673 -16.794 20.928 1.00 93.94 88 LYS A CA 1
ATOM 694 C C . LYS A 1 88 ? -5.540 -16.094 21.685 1.00 93.94 88 LYS A C 1
ATOM 696 O O . LYS A 1 88 ? -4.851 -16.732 22.472 1.00 93.94 88 LYS A O 1
ATOM 701 N N . TYR A 1 89 ? -5.384 -14.782 21.505 1.00 93.88 89 TYR A N 1
ATOM 702 C CA . TYR A 1 89 ? -4.327 -14.013 22.169 1.00 93.88 89 TYR A CA 1
ATOM 703 C C . TYR A 1 89 ? -4.465 -14.004 23.694 1.00 93.88 89 TYR A C 1
ATOM 705 O O . TYR A 1 89 ? -3.464 -14.094 24.399 1.00 93.88 89 TYR A O 1
ATOM 713 N N . ALA A 1 90 ? -5.690 -13.918 24.210 1.00 92.81 90 ALA A N 1
ATOM 714 C CA . ALA A 1 90 ? -5.963 -13.976 25.638 1.00 92.81 90 ALA A CA 1
ATOM 715 C C . ALA A 1 90 ? -5.673 -15.371 26.202 1.00 92.81 90 ALA A C 1
ATOM 717 O O . ALA A 1 90 ? -5.090 -15.472 27.276 1.00 92.81 90 ALA A O 1
ATOM 718 N N . SER A 1 91 ? -6.011 -16.435 25.467 1.00 93.94 91 SER A N 1
ATOM 719 C CA . SER A 1 91 ? -5.691 -17.813 25.861 1.00 93.94 91 SER A CA 1
ATOM 720 C C . SER A 1 91 ? -4.177 -18.021 25.969 1.00 93.94 91 SER A C 1
ATOM 722 O O . SER A 1 91 ? -3.702 -18.524 26.984 1.00 93.94 91 SER A O 1
ATOM 724 N N . ASP A 1 92 ? -3.409 -17.552 24.979 1.00 93.50 92 ASP A N 1
ATOM 725 C CA . ASP A 1 92 ? -1.941 -17.600 25.011 1.00 93.50 92 ASP A CA 1
ATOM 726 C C . ASP A 1 92 ? -1.356 -16.754 26.158 1.00 93.50 92 ASP A C 1
ATOM 728 O O . ASP A 1 92 ? -0.390 -17.162 26.803 1.00 93.50 92 ASP A O 1
ATOM 732 N N . HIS A 1 93 ? -1.929 -15.573 26.425 1.00 94.19 93 HIS A N 1
ATOM 733 C CA . HIS A 1 93 ? -1.516 -14.686 27.520 1.00 94.19 93 HIS A CA 1
ATOM 734 C C . HIS A 1 93 ? -1.735 -15.337 28.887 1.00 94.19 93 HIS A C 1
ATOM 736 O O . HIS A 1 93 ? -0.786 -15.475 29.657 1.00 94.19 93 HIS A O 1
ATOM 742 N N . PHE A 1 94 ? -2.955 -15.804 29.161 1.00 93.44 94 PHE A N 1
ATOM 743 C CA . PHE A 1 94 ? -3.304 -16.423 30.441 1.00 93.44 94 PHE A CA 1
ATOM 744 C C . PHE A 1 94 ? -2.685 -17.811 30.633 1.00 93.44 94 PHE A C 1
ATOM 746 O O . PHE A 1 94 ? -2.480 -18.227 31.771 1.00 93.44 94 PHE A O 1
ATOM 753 N N . GLY A 1 95 ? -2.304 -18.489 29.545 1.00 93.00 95 GLY A N 1
ATOM 754 C CA . GLY A 1 95 ? -1.462 -19.684 29.603 1.00 93.00 95 GLY A CA 1
ATOM 755 C C . GLY A 1 95 ? -0.035 -19.406 30.094 1.00 93.00 95 GLY A C 1
ATOM 756 O O . GLY A 1 95 ? 0.610 -20.309 30.619 1.00 93.00 95 GLY A O 1
ATOM 757 N N . ARG A 1 96 ? 0.465 -18.167 29.956 1.00 92.69 96 ARG A N 1
ATOM 758 C CA . ARG A 1 96 ? 1.805 -17.751 30.413 1.00 92.69 96 ARG A CA 1
ATOM 759 C C . ARG A 1 96 ? 1.782 -17.023 31.754 1.00 92.69 96 ARG A C 1
ATOM 761 O O . ARG A 1 96 ? 2.679 -17.223 32.567 1.00 92.69 96 ARG A O 1
ATOM 768 N N . THR A 1 97 ? 0.798 -16.155 31.983 1.00 91.00 97 THR A N 1
ATOM 769 C CA . THR A 1 97 ? 0.675 -15.372 33.217 1.00 91.00 97 THR A CA 1
ATOM 770 C C . THR A 1 97 ? -0.781 -15.081 33.553 1.00 91.00 97 THR A C 1
ATOM 772 O O . THR A 1 97 ? -1.557 -14.636 32.716 1.00 91.00 97 THR A O 1
ATOM 775 N N . THR A 1 98 ? -1.149 -15.272 34.816 1.00 88.12 98 THR A N 1
ATOM 776 C CA . THR A 1 98 ? -2.447 -14.848 35.368 1.00 88.12 98 THR A CA 1
ATOM 777 C C . THR A 1 98 ? -2.335 -13.581 36.213 1.00 88.12 98 THR A C 1
ATOM 779 O O . THR A 1 98 ? -3.341 -13.074 36.700 1.00 88.12 98 THR A O 1
ATOM 782 N N . ARG A 1 99 ? -1.112 -13.064 36.401 1.00 90.62 99 ARG A N 1
ATOM 783 C CA . ARG A 1 99 ? -0.833 -11.895 37.250 1.00 90.62 99 ARG A CA 1
ATOM 784 C C . ARG A 1 99 ? -1.002 -10.571 36.514 1.00 90.62 99 ARG A C 1
ATOM 786 O O . ARG A 1 99 ? -1.238 -9.554 37.154 1.00 90.62 99 ARG A O 1
ATOM 793 N N . GLU A 1 100 ? -0.872 -10.583 35.191 1.00 88.69 100 GLU A N 1
ATOM 794 C CA . GLU A 1 100 ? -0.980 -9.384 34.360 1.00 88.69 100 GLU A CA 1
ATOM 795 C C . GLU A 1 100 ? -2.321 -9.356 33.617 1.00 88.69 100 GLU A C 1
ATOM 797 O O . GLU A 1 100 ? -2.741 -10.385 33.074 1.00 88.69 100 GLU A O 1
ATOM 802 N N . PRO A 1 101 ? -3.000 -8.197 33.549 1.00 89.00 101 PRO A N 1
ATOM 803 C CA . PRO A 1 101 ? -4.225 -8.066 32.775 1.00 89.00 101 PRO A CA 1
ATOM 804 C C . PRO A 1 101 ? -3.937 -8.182 31.274 1.00 89.00 101 PRO A C 1
ATOM 806 O O . PRO A 1 101 ? -2.891 -7.760 30.784 1.00 89.00 101 PRO A O 1
ATOM 809 N N . PHE A 1 102 ? -4.897 -8.723 30.527 1.00 86.62 102 PHE A N 1
ATOM 810 C CA . PHE A 1 102 ? -4.809 -8.781 29.072 1.00 86.62 102 PHE A CA 1
ATOM 811 C C . PHE A 1 102 ? -4.999 -7.386 28.454 1.00 86.62 102 PHE A C 1
ATOM 813 O O . PHE A 1 102 ? -6.046 -6.756 28.624 1.00 86.62 102 PHE A O 1
ATOM 820 N N . ASP A 1 103 ? -3.998 -6.913 27.712 1.00 84.44 103 ASP A N 1
ATOM 821 C CA . ASP A 1 103 ? -4.026 -5.617 27.030 1.00 84.44 103 ASP A CA 1
ATOM 822 C C . ASP A 1 103 ? -4.523 -5.764 25.582 1.00 84.44 103 ASP A C 1
ATOM 824 O O . ASP A 1 103 ? -3.788 -6.168 24.676 1.00 84.44 103 ASP A O 1
ATOM 828 N N . PHE A 1 104 ? -5.783 -5.387 25.355 1.00 80.50 104 PHE A N 1
ATOM 829 C CA . PHE A 1 104 ? -6.413 -5.406 24.032 1.00 80.50 104 PHE A CA 1
ATOM 830 C C . PHE A 1 104 ? -5.727 -4.486 23.019 1.00 80.50 104 PHE A C 1
ATOM 832 O O . PHE A 1 104 ? -5.720 -4.798 21.829 1.00 80.50 104 PHE A O 1
ATOM 839 N N . VAL A 1 105 ? -5.145 -3.368 23.458 1.00 76.31 105 VAL A N 1
ATOM 840 C CA . VAL A 1 105 ? -4.490 -2.416 22.556 1.00 76.31 105 VAL A CA 1
ATOM 841 C C . VAL A 1 105 ? -3.178 -3.003 22.075 1.00 76.31 105 VAL A C 1
ATOM 843 O O . VAL A 1 105 ? -2.962 -3.093 20.865 1.00 76.31 105 VAL A O 1
ATOM 846 N N . ARG A 1 106 ? -2.358 -3.520 22.991 1.00 82.00 106 ARG A N 1
ATOM 847 C CA . ARG A 1 106 ? -1.132 -4.235 22.623 1.00 82.00 106 ARG A CA 1
ATOM 848 C C . ARG A 1 106 ? -1.431 -5.458 21.753 1.00 82.00 106 ARG A C 1
ATOM 850 O O . ARG A 1 106 ? -0.778 -5.646 20.728 1.00 82.00 106 ARG A O 1
ATOM 857 N N . ALA A 1 107 ? -2.454 -6.242 22.100 1.00 86.00 107 ALA A N 1
ATOM 858 C CA . ALA A 1 107 ? -2.866 -7.407 21.319 1.00 86.00 107 ALA A CA 1
ATOM 859 C C . ALA A 1 107 ? -3.353 -7.033 19.906 1.00 86.00 107 ALA A C 1
ATOM 861 O O . ALA A 1 107 ? -3.036 -7.727 18.941 1.00 86.00 107 ALA A O 1
ATOM 862 N N . SER A 1 108 ? -4.065 -5.908 19.752 1.00 80.38 108 SER A N 1
ATOM 863 C CA . SER A 1 108 ? -4.533 -5.423 18.442 1.00 80.38 108 SER A CA 1
ATOM 864 C C . SER A 1 108 ? -3.394 -5.040 17.491 1.00 80.38 108 SER A C 1
ATOM 866 O O . SER A 1 108 ? -3.573 -5.060 16.274 1.00 80.38 108 SER A O 1
ATOM 868 N N . ARG A 1 109 ? -2.208 -4.730 18.033 1.00 83.12 109 ARG A N 1
ATOM 869 C CA . ARG A 1 109 ? -1.010 -4.365 17.268 1.00 83.12 109 ARG A CA 1
ATOM 870 C C . ARG A 1 109 ? -0.132 -5.557 16.894 1.00 83.12 109 ARG A C 1
ATOM 872 O O . ARG A 1 109 ? 0.775 -5.375 16.095 1.00 83.12 109 ARG A O 1
ATOM 879 N N . LEU A 1 110 ? -0.405 -6.766 17.389 1.00 84.88 110 LEU A N 1
ATOM 880 C CA . LEU A 1 110 ? 0.355 -7.968 17.013 1.00 84.88 110 LEU A CA 1
ATOM 881 C C . LEU A 1 110 ? 0.417 -8.211 15.489 1.00 84.88 110 LEU A C 1
ATOM 883 O O . LEU A 1 110 ? 1.518 -8.419 14.988 1.00 84.88 110 LEU A O 1
ATOM 887 N N . PRO A 1 111 ? -0.696 -8.146 14.725 1.00 82.56 111 PRO A N 1
ATOM 888 C CA . PRO A 1 111 ? -0.645 -8.321 13.269 1.00 82.56 111 PRO A CA 1
ATOM 889 C C . PRO A 1 111 ? -0.146 -7.079 12.509 1.00 82.56 111 PRO A C 1
ATOM 891 O O . PRO A 1 111 ? 0.107 -7.161 11.312 1.00 82.56 111 PRO A O 1
ATOM 894 N N . ASN A 1 112 ? -0.028 -5.924 13.169 1.00 80.31 112 ASN A N 1
ATOM 895 C CA . ASN A 1 112 ? 0.438 -4.672 12.570 1.00 80.31 112 ASN A CA 1
ATOM 896 C C . ASN A 1 112 ? 1.375 -3.946 13.555 1.00 80.31 112 ASN A C 1
ATOM 898 O O . ASN A 1 112 ? 0.977 -2.943 14.160 1.00 80.31 112 ASN A O 1
ATOM 902 N N . PRO A 1 113 ? 2.598 -4.461 13.778 1.00 83.62 113 PRO A N 1
ATOM 903 C CA . PRO A 1 113 ? 3.530 -3.868 14.728 1.00 83.62 113 PRO A CA 1
ATOM 904 C C . PRO A 1 113 ? 3.973 -2.473 14.274 1.00 83.62 113 PRO A C 1
ATOM 906 O O . PRO A 1 113 ? 3.802 -2.080 13.118 1.00 83.62 113 PRO A O 1
ATOM 909 N N . VAL A 1 114 ? 4.535 -1.689 15.196 1.00 81.25 114 VAL A N 1
ATOM 910 C CA . VAL A 1 114 ? 5.228 -0.445 14.824 1.00 81.25 114 VAL A CA 1
ATOM 911 C C . VAL A 1 114 ? 6.363 -0.810 13.866 1.00 81.25 114 VAL A C 1
ATOM 913 O O . VAL A 1 114 ? 7.074 -1.785 14.105 1.00 81.25 114 VAL A O 1
ATOM 916 N N . ALA A 1 115 ? 6.477 -0.082 12.753 1.00 80.62 115 ALA A N 1
ATOM 917 C CA . ALA A 1 115 ? 7.512 -0.372 11.769 1.00 80.62 115 ALA A CA 1
ATOM 918 C C . ALA A 1 115 ? 8.900 -0.087 12.379 1.00 80.62 115 ALA A C 1
ATOM 920 O O . ALA A 1 115 ? 9.053 0.948 13.035 1.00 80.62 115 ALA A O 1
ATOM 921 N N . PRO A 1 116 ? 9.884 -0.990 12.216 1.00 83.31 116 PRO A N 1
ATOM 922 C CA . PRO A 1 116 ? 11.193 -0.863 12.861 1.00 83.31 116 PRO A CA 1
ATOM 923 C C . PRO A 1 116 ? 12.006 0.337 12.353 1.00 83.31 116 PRO A C 1
ATOM 925 O O . PRO A 1 116 ? 12.913 0.780 13.039 1.00 83.31 116 PRO A O 1
ATOM 928 N N . ASP A 1 117 ? 11.661 0.856 11.179 1.00 84.62 117 ASP A N 1
ATOM 929 C CA . ASP A 1 117 ? 12.272 1.975 10.458 1.00 84.62 117 ASP A CA 1
ATOM 930 C C . ASP A 1 117 ? 11.477 3.291 10.592 1.00 84.62 117 ASP A C 1
ATOM 932 O O . ASP A 1 117 ? 11.762 4.282 9.913 1.00 84.62 117 ASP A O 1
ATOM 936 N N . LEU A 1 118 ? 10.460 3.332 11.464 1.00 85.44 118 LEU A N 1
ATOM 937 C CA . LEU A 1 118 ? 9.617 4.515 11.654 1.00 85.44 118 LEU A CA 1
ATOM 938 C C . LEU A 1 118 ? 10.427 5.747 12.090 1.00 85.44 118 LEU A C 1
ATOM 940 O O . LEU A 1 118 ? 10.132 6.861 11.665 1.00 85.44 118 LEU A O 1
ATOM 944 N N . ASP A 1 119 ? 11.444 5.560 12.925 1.00 82.25 119 ASP A N 1
ATOM 945 C CA . ASP A 1 119 ? 12.347 6.622 13.372 1.00 82.25 119 ASP A CA 1
ATOM 946 C C . ASP A 1 119 ? 13.125 7.240 12.198 1.00 82.25 119 ASP A C 1
ATOM 948 O O . ASP A 1 119 ? 13.217 8.466 12.078 1.00 82.25 119 ASP A O 1
ATOM 952 N N . THR A 1 120 ? 13.614 6.397 11.289 1.00 85.69 120 THR A N 1
ATOM 953 C CA . THR A 1 120 ? 14.329 6.788 10.073 1.00 85.69 120 THR A CA 1
ATOM 954 C C . THR A 1 120 ? 13.397 7.541 9.131 1.00 85.69 120 THR A C 1
ATOM 956 O O . THR A 1 120 ? 13.743 8.619 8.641 1.00 85.69 120 THR A O 1
ATOM 959 N N . HIS A 1 121 ? 12.178 7.038 8.941 1.00 87.50 121 HIS A N 1
ATOM 960 C CA . HIS A 1 121 ? 11.149 7.692 8.141 1.00 87.50 121 HIS A CA 1
ATOM 961 C C . HIS A 1 121 ? 10.767 9.072 8.690 1.00 87.50 121 HIS A C 1
ATOM 963 O O . HIS A 1 121 ? 10.804 10.066 7.960 1.00 87.50 121 HIS A O 1
ATOM 969 N N . LEU A 1 122 ? 10.466 9.179 9.986 1.00 87.69 122 LEU A N 1
ATOM 970 C CA . LEU A 1 122 ? 10.140 10.462 10.609 1.00 87.69 122 LEU A CA 1
ATOM 971 C C . LEU A 1 122 ? 11.320 11.436 10.543 1.00 87.69 122 LEU A C 1
ATOM 973 O O . LEU A 1 122 ? 11.126 12.602 10.204 1.00 87.69 122 LEU A O 1
ATOM 977 N N . SER A 1 123 ? 12.544 10.962 10.776 1.00 84.06 123 SER A N 1
ATOM 978 C CA . SER A 1 123 ? 13.752 11.783 10.649 1.00 84.06 123 SER A CA 1
ATOM 979 C C . SER A 1 123 ? 13.932 12.311 9.224 1.00 84.06 123 SER A C 1
ATOM 981 O O . SER A 1 123 ? 14.208 13.495 9.031 1.00 84.06 123 SER A O 1
ATOM 983 N N . ASN A 1 124 ? 13.725 11.467 8.210 1.00 84.94 124 ASN A N 1
ATOM 984 C CA . ASN A 1 124 ? 13.804 11.864 6.804 1.00 84.94 124 ASN A CA 1
ATOM 985 C C . ASN A 1 124 ? 12.724 12.882 6.424 1.00 84.94 124 ASN A C 1
ATOM 987 O O . ASN A 1 124 ? 13.012 13.845 5.713 1.00 84.94 124 ASN A O 1
ATOM 991 N N . PHE A 1 125 ? 11.503 12.739 6.940 1.00 89.06 125 PHE A N 1
ATOM 992 C CA . PHE A 1 125 ? 10.466 13.754 6.769 1.00 89.06 125 PHE A CA 1
ATOM 993 C C . PHE A 1 125 ? 10.858 15.082 7.431 1.00 89.06 125 PHE A C 1
ATOM 995 O O . PHE A 1 125 ? 10.799 16.131 6.788 1.00 89.06 125 PHE A O 1
ATOM 1002 N N . LEU A 1 126 ? 11.338 15.044 8.676 1.00 88.06 126 LEU A N 1
ATOM 1003 C CA . LEU A 1 126 ? 11.704 16.238 9.440 1.00 88.06 126 LEU A CA 1
ATOM 1004 C C . LEU A 1 126 ? 12.880 17.019 8.832 1.00 88.06 126 LEU A C 1
ATOM 1006 O O . LEU A 1 126 ? 12.909 18.239 8.963 1.00 88.06 126 LEU A O 1
ATOM 1010 N N . LYS A 1 127 ? 13.786 16.374 8.078 1.00 86.00 127 LYS A N 1
ATOM 1011 C CA . LYS A 1 127 ? 14.846 17.063 7.304 1.00 86.00 127 LYS A CA 1
ATOM 1012 C C . LYS A 1 127 ? 14.306 18.088 6.297 1.00 86.00 127 LYS A C 1
ATOM 1014 O O . LYS A 1 127 ? 15.034 18.993 5.899 1.00 86.00 127 LYS A O 1
ATOM 1019 N N . HIS A 1 128 ? 13.046 17.964 5.879 1.00 85.00 128 HIS A N 1
ATOM 1020 C CA . HIS A 1 128 ? 12.415 18.896 4.942 1.00 85.00 128 HIS A CA 1
ATOM 1021 C C . HIS A 1 128 ? 11.871 20.161 5.621 1.00 85.00 128 HIS A C 1
ATOM 1023 O O . HIS A 1 128 ? 11.507 21.112 4.928 1.00 85.00 128 HIS A O 1
ATOM 1029 N N . ILE A 1 129 ? 11.826 20.183 6.954 1.00 85.69 129 ILE A N 1
ATOM 1030 C CA . ILE A 1 129 ? 11.248 21.261 7.752 1.00 85.69 129 ILE A CA 1
ATOM 1031 C C . ILE A 1 129 ? 12.326 22.299 8.051 1.00 85.69 129 ILE A C 1
ATOM 1033 O O . ILE A 1 129 ? 13.340 21.994 8.675 1.00 85.69 129 ILE A O 1
ATOM 1037 N N . LYS A 1 130 ? 12.113 23.541 7.607 1.00 85.00 130 LYS A N 1
ATOM 1038 C CA . LYS A 1 130 ? 13.146 24.591 7.662 1.00 85.00 130 LYS A CA 1
ATOM 1039 C C . LYS A 1 130 ? 12.951 25.603 8.785 1.00 85.00 130 LYS A C 1
ATOM 1041 O O . LYS A 1 130 ? 13.843 26.412 9.025 1.00 85.00 130 LYS A O 1
ATOM 1046 N N . SER A 1 131 ? 11.798 25.603 9.452 1.00 83.00 131 SER A N 1
ATOM 1047 C CA . SER A 1 131 ? 11.515 26.550 10.532 1.00 83.00 131 SER A CA 1
ATOM 1048 C C . SER A 1 131 ? 10.657 25.945 11.648 1.00 83.00 131 SER A C 1
ATOM 1050 O O . SER A 1 131 ? 9.865 25.035 11.391 1.00 83.00 131 SER A O 1
ATOM 1052 N N . PRO A 1 132 ? 10.742 26.480 12.884 1.00 80.12 132 PRO A N 1
ATOM 1053 C CA . PRO A 1 132 ? 9.865 26.078 13.986 1.00 80.12 132 PRO A CA 1
ATOM 1054 C C . PRO A 1 132 ? 8.377 26.257 13.667 1.00 80.12 132 PRO A C 1
ATOM 1056 O O . PRO A 1 132 ? 7.553 25.436 14.056 1.00 80.12 132 PRO A O 1
ATOM 1059 N N . GLN A 1 133 ? 8.028 27.301 12.911 1.00 85.12 133 GLN A N 1
ATOM 1060 C CA . GLN A 1 133 ? 6.653 27.518 12.471 1.00 85.12 133 GLN A CA 1
ATOM 1061 C C . GLN A 1 133 ? 6.185 26.409 11.520 1.00 85.12 133 GLN A C 1
ATOM 1063 O O . GLN A 1 133 ? 5.080 25.904 11.659 1.00 85.12 133 GLN A O 1
ATOM 1068 N N . GLU A 1 134 ? 7.030 25.979 10.580 1.00 86.38 134 GLU A N 1
ATOM 1069 C CA . GLU A 1 134 ? 6.708 24.856 9.697 1.00 86.38 134 GLU A CA 1
ATOM 1070 C C . GLU A 1 134 ? 6.588 23.533 10.468 1.00 86.38 134 GLU A C 1
ATOM 1072 O O . GLU A 1 134 ? 5.731 22.707 10.147 1.00 86.38 134 GLU A O 1
ATOM 1077 N N . LEU A 1 135 ? 7.392 23.346 11.516 1.00 85.81 135 LEU A N 1
ATOM 1078 C CA . LEU A 1 135 ? 7.276 22.185 12.394 1.00 85.81 135 LEU A CA 1
ATOM 1079 C C . LEU A 1 135 ? 5.885 22.122 13.037 1.00 85.81 135 LEU A C 1
ATOM 1081 O O . LEU A 1 135 ? 5.217 21.093 12.957 1.00 85.81 135 LEU A O 1
ATOM 1085 N N . MET A 1 136 ? 5.429 23.232 13.617 1.00 88.31 136 MET A N 1
ATOM 1086 C CA . MET A 1 136 ? 4.160 23.294 14.345 1.00 88.31 136 MET A CA 1
ATOM 1087 C C . MET A 1 136 ? 2.939 23.319 13.419 1.00 88.31 136 MET A C 1
ATOM 1089 O O . MET A 1 136 ? 1.977 22.590 13.649 1.00 88.31 136 MET A O 1
ATOM 1093 N N . ASP A 1 137 ? 2.976 24.115 12.350 1.00 92.31 137 ASP A N 1
ATOM 1094 C CA . ASP A 1 137 ? 1.810 24.348 11.490 1.00 92.31 137 ASP A CA 1
ATOM 1095 C C . ASP A 1 137 ? 1.622 23.262 10.424 1.00 92.31 137 ASP A C 1
ATOM 1097 O O . ASP A 1 137 ? 0.530 23.133 9.871 1.00 92.31 137 ASP A O 1
ATOM 1101 N N . PHE A 1 138 ? 2.672 22.497 10.103 1.00 93.12 138 PHE A N 1
ATOM 1102 C CA . PHE A 1 138 ? 2.652 21.484 9.046 1.00 93.12 138 PHE A CA 1
ATOM 1103 C C . PHE A 1 138 ? 3.099 20.105 9.539 1.00 93.12 138 PHE A C 1
ATOM 1105 O O . PHE A 1 138 ? 2.312 19.162 9.459 1.00 93.12 138 PHE A O 1
ATOM 1112 N N . ALA A 1 139 ? 4.317 19.962 10.070 1.00 91.94 139 ALA A N 1
ATOM 1113 C CA . ALA A 1 139 ? 4.848 18.637 10.400 1.00 91.94 139 ALA A CA 1
ATOM 1114 C C . ALA A 1 139 ? 4.045 17.935 11.507 1.00 91.94 139 ALA A C 1
ATOM 1116 O O . ALA A 1 139 ? 3.647 16.785 11.329 1.00 91.94 139 ALA A O 1
ATOM 1117 N N . VAL A 1 140 ? 3.747 18.636 12.608 1.00 93.38 140 VAL A N 1
ATOM 1118 C CA . VAL A 1 140 ? 2.957 18.116 13.737 1.00 93.38 140 VAL A CA 1
ATOM 1119 C C . VAL A 1 140 ? 1.575 17.618 13.277 1.00 93.38 140 VAL A C 1
ATOM 1121 O O . VAL A 1 140 ? 1.268 16.447 13.514 1.00 93.38 140 VAL A O 1
ATOM 1124 N N . PRO A 1 141 ? 0.753 18.413 12.557 1.00 96.81 141 PRO A N 1
ATOM 1125 C CA . PRO A 1 141 ? -0.504 17.937 11.985 1.00 96.81 141 PRO A CA 1
ATOM 1126 C C . PRO A 1 141 ? -0.361 16.711 11.087 1.00 96.81 141 PRO A C 1
ATOM 1128 O O . PRO A 1 141 ? -1.183 15.799 11.186 1.00 96.81 141 PRO A O 1
ATOM 1131 N N . ILE A 1 142 ? 0.634 16.680 10.194 1.00 96.62 142 ILE A N 1
ATOM 1132 C CA . ILE A 1 142 ? 0.825 15.550 9.277 1.00 96.62 142 ILE A CA 1
ATOM 1133 C C . ILE A 1 142 ? 1.171 14.281 10.062 1.00 96.62 142 ILE A C 1
ATOM 1135 O O . ILE A 1 142 ? 0.460 13.289 9.903 1.00 96.62 142 ILE A O 1
ATOM 1139 N N . ILE A 1 143 ? 2.167 14.338 10.953 1.00 94.94 143 ILE A N 1
ATOM 1140 C CA . ILE A 1 143 ? 2.603 13.204 11.783 1.00 94.94 143 ILE A CA 1
ATOM 1141 C C . ILE A 1 143 ? 1.451 12.700 12.657 1.00 94.94 143 ILE A C 1
ATOM 1143 O O . ILE A 1 143 ? 1.149 11.512 12.662 1.00 94.94 143 ILE A O 1
ATOM 1147 N N . ALA A 1 144 ? 0.746 13.593 13.354 1.00 94.88 144 ALA A N 1
ATOM 1148 C CA . ALA A 1 144 ? -0.377 13.201 14.202 1.00 94.88 144 ALA A CA 1
ATOM 1149 C C . ALA A 1 144 ? -1.479 12.486 13.400 1.00 94.88 144 ALA A C 1
ATOM 1151 O O . ALA A 1 144 ? -1.972 11.433 13.800 1.00 94.88 144 ALA A O 1
ATOM 1152 N N . SER A 1 145 ? -1.845 13.019 12.231 1.00 95.69 145 SER A N 1
ATOM 1153 C CA . SER A 1 145 ? -2.872 12.391 11.396 1.00 95.69 145 SER A CA 1
ATOM 1154 C C . SER A 1 145 ? -2.413 11.070 10.759 1.00 95.69 145 SER A C 1
ATOM 1156 O O . SER A 1 145 ? -3.250 10.197 10.534 1.00 95.69 145 SER A O 1
ATOM 1158 N N . SER A 1 146 ? -1.117 10.902 10.458 1.00 95.12 146 SER A N 1
ATOM 1159 C CA . SER A 1 146 ? -0.587 9.649 9.904 1.00 95.12 146 SER A CA 1
ATOM 1160 C C . SER A 1 146 ? -0.498 8.557 10.970 1.00 95.12 146 SER A C 1
ATOM 1162 O O . SER A 1 146 ? -0.849 7.412 10.691 1.00 95.12 146 SER A O 1
ATOM 1164 N N . LEU A 1 147 ? -0.136 8.914 12.208 1.00 91.38 147 LEU A N 1
ATOM 1165 C CA . LEU A 1 147 ? -0.205 8.020 13.368 1.00 91.38 147 LEU A CA 1
ATOM 1166 C C . LEU A 1 147 ? -1.645 7.580 13.652 1.00 91.38 147 LEU A C 1
ATOM 1168 O O . LEU A 1 147 ? -1.884 6.398 13.892 1.00 91.38 147 LEU A O 1
ATOM 1172 N N . LEU A 1 148 ? -2.620 8.494 13.556 1.00 90.56 148 LEU A N 1
ATOM 1173 C CA . LEU A 1 148 ? -4.035 8.132 13.680 1.00 90.56 148 LEU A CA 1
ATOM 1174 C C . LEU A 1 148 ? -4.443 7.101 12.618 1.00 90.56 148 LEU A C 1
ATOM 1176 O O . LEU A 1 148 ? -5.069 6.097 12.951 1.00 90.56 148 LEU A O 1
ATOM 1180 N N . LEU A 1 149 ? -4.083 7.329 11.352 1.00 91.94 149 LEU A N 1
ATOM 1181 C CA . LEU A 1 149 ? -4.371 6.394 10.264 1.00 91.94 149 LEU A CA 1
ATOM 1182 C C . LEU A 1 149 ? -3.704 5.029 10.482 1.00 91.94 149 LEU A C 1
ATOM 1184 O O . LEU A 1 149 ? -4.312 4.001 10.196 1.00 91.94 149 LEU A O 1
ATOM 1188 N N . ASP A 1 150 ? -2.472 5.012 10.991 1.00 88.69 150 ASP A N 1
ATOM 1189 C CA . ASP A 1 150 ? -1.746 3.778 11.281 1.00 88.69 150 ASP A CA 1
ATOM 1190 C C . ASP A 1 150 ? -2.357 2.980 12.436 1.00 88.69 150 ASP A C 1
ATOM 1192 O O . ASP A 1 150 ? -2.393 1.746 12.405 1.00 88.69 150 ASP A O 1
ATOM 1196 N N . HIS A 1 151 ? -2.809 3.677 13.476 1.00 82.62 151 HIS A N 1
ATOM 1197 C CA . HIS A 1 151 ? -3.410 3.068 14.656 1.00 82.62 151 HIS A CA 1
ATOM 1198 C C . HIS A 1 151 ? -4.863 2.662 14.449 1.00 82.62 151 HIS A C 1
ATOM 1200 O O . HIS A 1 151 ? -5.316 1.745 15.125 1.00 82.62 151 HIS A O 1
ATOM 1206 N N . TYR A 1 152 ? -5.562 3.299 13.511 1.00 82.50 152 TYR A N 1
ATOM 1207 C CA . TYR A 1 152 ? -6.964 3.036 13.211 1.00 82.50 152 TYR A CA 1
ATOM 1208 C C . TYR A 1 152 ? -7.202 2.930 11.699 1.00 82.50 152 TYR A C 1
ATOM 1210 O O . TYR A 1 152 ? -7.980 3.719 11.169 1.00 82.50 152 TYR A O 1
ATOM 1218 N N . PRO A 1 153 ? -6.558 2.011 10.958 1.00 83.69 153 PRO A N 1
ATOM 1219 C CA . PRO A 1 153 ? -6.773 1.867 9.521 1.00 83.69 153 PRO A CA 1
ATOM 1220 C C . PRO A 1 153 ? -8.248 1.591 9.180 1.00 83.69 153 PRO A C 1
ATOM 1222 O O . PRO A 1 153 ? -9.004 1.101 10.025 1.00 83.69 153 PRO A O 1
ATOM 1225 N N . PRO A 1 154 ? -8.688 1.876 7.941 1.00 79.94 154 PRO A N 1
ATOM 1226 C CA . PRO A 1 154 ? -10.050 1.57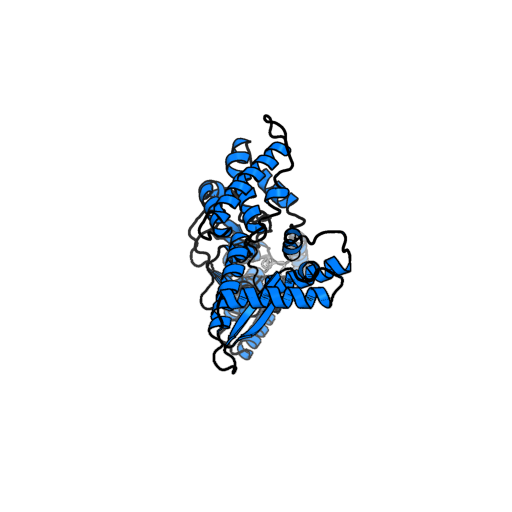5 7.503 1.00 79.94 154 PRO A CA 1
ATOM 1227 C C . PRO A 1 154 ? -10.447 0.125 7.804 1.00 79.94 154 PRO A C 1
ATOM 1229 O O . PRO A 1 154 ? -9.694 -0.803 7.521 1.00 79.94 154 PRO A O 1
ATOM 1232 N N . GLY A 1 155 ? -11.631 -0.067 8.389 1.00 69.62 155 GLY A N 1
ATOM 1233 C CA . GLY A 1 155 ? -12.119 -1.387 8.800 1.00 69.62 155 GLY A CA 1
ATOM 1234 C C . GLY A 1 155 ? -11.631 -1.866 10.175 1.00 69.62 155 GLY A C 1
ATOM 1235 O O . GLY A 1 155 ? -12.093 -2.911 10.637 1.00 69.62 155 GLY A O 1
ATOM 1236 N N . MET A 1 156 ? -10.753 -1.118 10.856 1.00 71.12 156 MET A N 1
ATOM 1237 C CA . MET A 1 156 ? -10.400 -1.377 12.255 1.00 71.12 156 MET A CA 1
ATOM 1238 C C . MET A 1 156 ? -11.552 -1.006 13.200 1.00 71.12 156 MET A C 1
ATOM 1240 O O . MET A 1 156 ? -12.315 -0.077 12.943 1.00 71.12 156 MET A O 1
ATOM 1244 N N . HIS A 1 157 ? -11.680 -1.741 14.309 1.00 60.78 157 HIS A N 1
ATOM 1245 C CA . HIS A 1 157 ? -12.677 -1.448 15.342 1.00 60.78 157 HIS A CA 1
ATOM 1246 C C . HIS A 1 157 ? -12.310 -0.192 16.122 1.00 60.78 157 HIS A C 1
ATOM 1248 O O . HIS A 1 157 ? -11.160 -0.002 16.507 1.00 60.78 157 HIS A O 1
ATOM 1254 N N . GLU A 1 158 ? -13.322 0.601 16.467 1.00 55.16 158 GLU A N 1
ATOM 1255 C CA . GLU A 1 158 ? -13.225 1.820 17.291 1.00 55.16 158 GLU A CA 1
ATOM 1256 C C . GLU A 1 158 ? -12.795 1.550 18.757 1.00 55.16 158 GLU A C 1
ATOM 1258 O O . GLU A 1 158 ? -12.762 2.450 19.594 1.00 55.16 158 GLU A O 1
ATOM 1263 N N . ALA A 1 159 ? -12.466 0.299 19.088 1.00 46.66 159 ALA A N 1
ATOM 1264 C CA . ALA A 1 159 ? -12.375 -0.237 20.440 1.00 46.66 159 ALA A CA 1
ATOM 1265 C C . ALA A 1 159 ? -11.073 0.028 21.203 1.00 46.66 159 ALA A C 1
ATOM 1267 O O . ALA A 1 159 ? -11.006 -0.269 22.397 1.00 46.66 159 ALA A O 1
ATOM 1268 N N . CYS A 1 160 ? -10.044 0.614 20.584 1.00 47.44 160 CYS A N 1
ATOM 1269 C CA . CYS A 1 160 ? -8.789 0.956 21.279 1.00 47.44 160 CYS A CA 1
ATOM 1270 C C . CYS A 1 160 ? -8.890 2.236 22.145 1.00 47.44 160 CYS A C 1
ATOM 1272 O O . CYS A 1 160 ? -7.897 2.899 22.436 1.00 47.44 160 CYS A O 1
ATOM 1274 N N . TYR A 1 161 ? -10.099 2.551 22.614 1.00 45.62 161 TYR A N 1
ATOM 1275 C CA . TYR A 1 161 ? -10.488 3.759 23.342 1.00 45.62 161 TYR A CA 1
ATOM 1276 C C . TYR A 1 161 ? -9.768 3.973 24.691 1.00 45.62 161 TYR A C 1
ATOM 1278 O O . TYR A 1 161 ? -9.528 5.114 25.081 1.00 45.62 161 TYR A O 1
ATOM 1286 N N . ARG A 1 162 ? -9.403 2.910 25.428 1.00 37.88 162 ARG A N 1
ATOM 1287 C CA . ARG A 1 162 ? -8.945 3.051 26.829 1.00 37.88 162 ARG A CA 1
ATOM 1288 C C . ARG A 1 162 ? -7.454 3.334 27.033 1.00 37.88 162 ARG A C 1
ATOM 1290 O O . ARG A 1 162 ? -7.107 3.846 28.088 1.00 37.88 162 ARG A O 1
ATOM 1297 N N . VAL A 1 163 ? -6.584 3.078 26.054 1.00 38.75 163 VAL A N 1
ATOM 1298 C CA . VAL A 1 163 ? -5.122 3.245 26.241 1.00 38.75 163 VAL A CA 1
ATOM 1299 C C . VAL A 1 163 ? -4.586 4.498 25.549 1.00 38.75 163 VAL A C 1
ATOM 1301 O O . VAL A 1 163 ? -3.630 5.090 26.039 1.00 38.75 163 VAL A O 1
ATOM 1304 N N . GLY A 1 164 ? -5.266 5.003 24.511 1.00 35.31 164 GLY A N 1
ATOM 1305 C CA . GLY A 1 164 ? -4.961 6.322 23.942 1.00 35.31 164 GLY A CA 1
ATOM 1306 C C . GLY A 1 164 ? -5.156 7.469 24.940 1.00 35.31 164 GLY A C 1
ATOM 1307 O O . GLY A 1 164 ? -4.553 8.518 24.787 1.00 35.31 164 GLY A O 1
ATOM 1308 N N . ARG A 1 165 ? -5.949 7.269 26.000 1.00 35.22 165 ARG A N 1
ATOM 1309 C CA . ARG A 1 165 ? -6.103 8.250 27.083 1.00 35.22 165 ARG A CA 1
ATOM 1310 C C . ARG A 1 165 ? -5.056 8.088 28.193 1.00 35.22 165 ARG A C 1
ATOM 1312 O O . ARG A 1 165 ? -4.694 9.077 28.809 1.00 35.22 165 ARG A O 1
ATOM 1319 N N . SER A 1 166 ? -4.542 6.877 28.431 1.00 33.72 166 SER A N 1
ATOM 1320 C CA . SER A 1 166 ? -3.566 6.596 29.501 1.00 33.72 166 SER A CA 1
ATOM 1321 C C . SER A 1 166 ? -2.102 6.702 29.060 1.00 33.72 166 SER A C 1
ATOM 1323 O O . SER A 1 166 ? -1.264 7.060 29.878 1.00 33.72 166 SER A O 1
ATOM 1325 N N . GLY A 1 167 ? -1.780 6.449 27.785 1.00 32.97 167 GLY A N 1
ATOM 1326 C CA . GLY A 1 167 ? -0.425 6.644 27.242 1.00 32.97 167 GLY A CA 1
ATOM 1327 C C . GLY A 1 167 ? -0.093 8.101 26.892 1.00 32.97 167 GLY A C 1
ATOM 1328 O O . GLY A 1 167 ? 1.073 8.442 26.745 1.00 32.97 167 GLY A O 1
ATOM 1329 N N . VAL A 1 168 ? -1.114 8.956 26.779 1.00 33.44 168 VAL A N 1
ATOM 1330 C CA . VAL A 1 168 ? -1.008 10.373 26.379 1.00 33.44 168 VAL A CA 1
ATOM 1331 C C . VAL A 1 168 ? -0.958 11.321 27.592 1.00 33.44 168 VAL A C 1
ATOM 1333 O O . VAL A 1 168 ? -0.662 12.499 27.444 1.00 33.44 168 VAL A O 1
ATOM 1336 N N . LEU A 1 169 ? -1.202 10.817 28.810 1.00 31.91 169 LEU A N 1
ATOM 1337 C CA . LEU A 1 169 ? -1.257 11.612 30.049 1.00 31.91 169 LEU A CA 1
ATOM 1338 C C . LEU A 1 169 ? 0.035 11.595 30.885 1.00 31.91 169 LEU A C 1
ATOM 1340 O O . LEU A 1 169 ? 0.023 12.027 32.035 1.00 31.91 169 LEU A O 1
ATOM 1344 N N . VAL A 1 170 ? 1.154 11.123 30.338 1.00 35.25 170 VAL A N 1
ATOM 1345 C CA . VAL A 1 170 ? 2.452 11.188 31.022 1.00 35.25 170 VAL A CA 1
ATOM 1346 C C . VAL A 1 170 ? 3.368 12.082 30.207 1.00 35.25 170 VAL A C 1
ATOM 1348 O O . VAL A 1 170 ? 4.014 11.585 29.303 1.00 35.25 170 VAL A O 1
ATOM 1351 N N . TYR A 1 171 ? 3.361 13.387 30.473 1.00 36.25 171 TYR A N 1
ATOM 1352 C CA . TYR A 1 171 ? 4.545 14.259 30.521 1.00 36.25 171 TYR A CA 1
ATOM 1353 C C . TYR A 1 171 ? 4.084 15.692 30.831 1.00 36.25 171 TYR A C 1
ATOM 1355 O O . TYR A 1 171 ? 3.426 16.344 30.028 1.00 36.25 171 TYR A O 1
ATOM 1363 N N . ASP A 1 172 ? 4.414 16.151 32.036 1.00 36.97 172 ASP A N 1
ATOM 1364 C CA . ASP A 1 172 ? 4.248 17.529 32.499 1.00 36.97 172 ASP A CA 1
ATOM 1365 C C . ASP A 1 172 ? 5.581 18.274 32.310 1.00 36.97 172 ASP A C 1
ATOM 1367 O O . ASP A 1 172 ? 6.643 17.699 32.570 1.00 36.97 172 ASP A O 1
ATOM 1371 N N . GLY A 1 173 ? 5.538 19.534 31.864 1.00 34.91 173 GLY A N 1
ATOM 1372 C CA . GLY A 1 173 ? 6.695 20.435 31.930 1.00 34.91 173 GLY A CA 1
ATOM 1373 C C . GLY A 1 173 ? 7.048 21.252 30.680 1.00 34.91 173 GLY A C 1
ATOM 1374 O O . GLY A 1 173 ? 7.787 20.793 29.813 1.00 34.91 173 GLY A O 1
ATOM 1375 N N . SER A 1 174 ? 6.607 22.516 30.733 1.00 35.25 174 SER A N 1
ATOM 1376 C CA . SER A 1 174 ? 7.293 23.772 30.354 1.00 35.25 174 SER A CA 1
ATOM 1377 C C . SER A 1 174 ? 7.585 24.159 28.887 1.00 35.25 174 SER A C 1
ATOM 1379 O O . SER A 1 174 ? 7.997 23.393 28.023 1.00 35.25 174 SER A O 1
ATOM 1381 N N . ILE A 1 175 ? 7.358 25.461 28.657 1.00 45.09 175 ILE A N 1
ATOM 1382 C CA . ILE A 1 175 ? 7.332 26.200 27.391 1.00 45.09 175 ILE A CA 1
ATOM 1383 C C . ILE A 1 175 ? 8.634 27.009 27.227 1.00 45.09 175 ILE A C 1
ATOM 1385 O O . ILE A 1 175 ? 9.125 27.586 28.198 1.00 45.09 175 ILE A O 1
ATOM 1389 N N . ASN A 1 176 ? 9.062 27.143 25.964 1.00 38.84 176 ASN A N 1
ATOM 1390 C CA . ASN A 1 176 ? 10.082 28.029 25.371 1.00 38.84 176 ASN A CA 1
ATOM 1391 C C . ASN A 1 176 ? 11.446 27.373 25.080 1.00 38.84 176 ASN A C 1
ATOM 1393 O O . ASN A 1 176 ? 12.151 26.926 25.974 1.00 38.84 176 ASN A O 1
ATOM 1397 N N . LEU A 1 177 ? 11.802 27.400 23.784 1.00 37.94 177 LEU A N 1
ATOM 1398 C CA . LEU A 1 177 ? 12.637 26.449 23.029 1.00 37.94 177 LEU A CA 1
ATOM 1399 C C . LEU A 1 177 ? 11.967 25.074 22.893 1.00 37.94 177 LEU A C 1
ATOM 1401 O O . LEU A 1 177 ? 11.592 24.463 23.884 1.00 37.94 177 LEU A O 1
ATOM 1405 N N . LEU A 1 178 ? 11.780 24.592 21.656 1.00 46.97 178 LEU A N 1
ATOM 1406 C CA . LEU A 1 178 ? 11.215 23.263 21.380 1.00 46.97 178 LEU A CA 1
ATOM 1407 C C . LEU A 1 178 ? 12.206 22.187 21.842 1.00 46.97 178 LEU A C 1
ATOM 1409 O O . LEU A 1 178 ? 12.958 21.621 21.053 1.00 46.97 178 LEU A O 1
ATOM 1413 N N . LEU A 1 179 ? 12.217 21.929 23.146 1.00 53.72 179 LEU A N 1
ATOM 1414 C CA . LEU A 1 179 ? 12.755 20.706 23.710 1.00 53.72 179 LEU A CA 1
ATOM 1415 C C . LEU A 1 179 ? 12.016 19.526 23.055 1.00 53.72 179 LEU A C 1
ATOM 1417 O O . LEU A 1 179 ? 10.831 19.657 22.728 1.00 53.72 179 LEU A O 1
ATOM 1421 N N . PRO A 1 180 ? 12.668 18.364 22.876 1.00 61.34 180 PRO A N 1
ATOM 1422 C CA . PRO A 1 180 ? 12.016 17.164 22.350 1.00 61.34 180 PRO A CA 1
ATOM 1423 C C . PRO A 1 180 ? 10.678 16.840 23.039 1.00 61.34 180 PRO A C 1
ATOM 1425 O O . PRO A 1 180 ? 9.744 16.394 22.377 1.00 61.34 180 PRO A O 1
ATOM 1428 N N . SER A 1 181 ? 10.546 17.156 24.334 1.00 68.25 181 SER A N 1
ATOM 1429 C CA . SER A 1 181 ? 9.299 17.045 25.102 1.00 68.25 181 SER A CA 1
ATOM 1430 C C . SER A 1 181 ? 8.166 17.924 24.558 1.00 68.25 181 SER A C 1
ATOM 1432 O O . SER A 1 181 ? 7.050 17.440 24.402 1.00 68.25 181 SER A O 1
ATOM 1434 N N . GLY A 1 182 ? 8.439 19.181 24.198 1.00 72.38 182 GLY A N 1
ATOM 1435 C CA . GLY A 1 182 ? 7.436 20.103 23.657 1.00 72.38 182 GLY A CA 1
ATOM 1436 C C . GLY A 1 182 ? 6.940 19.706 22.264 1.00 72.38 182 GLY A C 1
ATOM 1437 O O . GLY A 1 182 ? 5.760 19.856 21.957 1.00 72.38 182 GLY A O 1
ATOM 1438 N N . PHE A 1 183 ? 7.817 19.141 21.428 1.00 75.81 183 PHE A N 1
ATOM 1439 C CA . PHE A 1 183 ? 7.424 18.611 20.118 1.00 75.81 183 PHE A CA 1
ATOM 1440 C C . PHE A 1 183 ? 6.543 17.362 20.243 1.00 75.81 183 PHE A C 1
ATOM 1442 O O . PHE A 1 183 ? 5.511 17.264 19.577 1.00 75.81 183 PHE A O 1
ATOM 1449 N N . VAL A 1 184 ? 6.917 16.430 21.126 1.00 80.12 184 VAL A N 1
ATOM 1450 C CA . VAL A 1 184 ? 6.098 15.246 21.420 1.00 80.12 184 VAL A CA 1
ATOM 1451 C C . VAL A 1 184 ? 4.739 15.670 21.969 1.00 80.12 184 VAL A C 1
ATOM 1453 O O . VAL A 1 184 ? 3.718 15.211 21.465 1.00 80.12 184 VAL A O 1
ATOM 1456 N N . GLN A 1 185 ? 4.710 16.608 22.917 1.00 83.38 185 GLN A N 1
ATOM 1457 C CA . GLN A 1 185 ? 3.471 17.141 23.478 1.00 83.38 185 GLN A CA 1
ATOM 1458 C C . GLN A 1 185 ? 2.566 17.759 22.401 1.00 83.38 185 GLN A C 1
ATOM 1460 O O . GLN A 1 185 ? 1.372 17.474 22.358 1.00 83.38 185 GLN A O 1
ATOM 1465 N N . ALA A 1 186 ? 3.128 18.523 21.461 1.00 85.75 186 ALA A N 1
ATOM 1466 C CA . ALA A 1 186 ? 2.366 19.086 20.349 1.00 85.75 186 ALA A CA 1
ATOM 1467 C C . ALA A 1 186 ? 1.755 18.006 19.434 1.00 85.75 186 ALA A C 1
ATOM 1469 O O . ALA A 1 186 ? 0.605 18.133 19.004 1.00 85.75 186 ALA A O 1
ATOM 1470 N N . ILE A 1 187 ? 2.496 16.926 19.147 1.00 87.38 187 ILE A N 1
ATOM 1471 C CA . ILE A 1 187 ? 1.966 15.770 18.403 1.00 87.38 187 ILE A CA 1
ATOM 1472 C C . ILE A 1 187 ? 0.829 15.113 19.179 1.00 87.38 187 ILE A C 1
ATOM 1474 O O . ILE A 1 187 ? -0.204 14.813 18.585 1.00 87.38 187 ILE A O 1
ATOM 1478 N N . LEU A 1 188 ? 1.002 14.906 20.484 1.00 86.44 188 LEU A N 1
ATOM 1479 C CA . LEU A 1 188 ? 0.001 14.289 21.351 1.00 86.44 188 LEU A CA 1
ATOM 1480 C C . LEU A 1 188 ? -1.297 15.104 21.391 1.00 86.44 188 LEU A C 1
ATOM 1482 O O . LEU A 1 188 ? -2.374 14.552 21.164 1.00 86.44 188 LEU A O 1
ATOM 1486 N N . GLU A 1 189 ? -1.205 16.419 21.584 1.00 89.00 189 GLU A N 1
ATOM 1487 C CA . GLU A 1 189 ? -2.359 17.323 21.568 1.00 89.00 189 GLU A CA 1
ATOM 1488 C C . GLU A 1 189 ? -3.073 17.315 20.214 1.00 89.00 189 GLU A C 1
ATOM 1490 O O . GLU A 1 189 ? -4.305 17.298 20.140 1.00 89.00 189 GLU A O 1
ATOM 1495 N N . GLN A 1 190 ? -2.314 17.310 19.117 1.00 92.19 190 GLN A N 1
ATOM 1496 C CA . GLN A 1 190 ? -2.891 17.292 17.779 1.00 92.19 190 GLN A CA 1
ATOM 1497 C C . GLN A 1 190 ? -3.512 15.931 17.432 1.00 92.19 190 GLN A C 1
ATOM 1499 O O . GLN A 1 190 ? -4.561 15.881 16.785 1.00 92.19 190 GLN A O 1
ATOM 1504 N N . LEU A 1 191 ? -2.907 14.834 17.889 1.00 89.81 191 LEU A N 1
ATOM 1505 C CA . LEU A 1 191 ? -3.451 13.485 17.773 1.00 89.81 191 LEU A CA 1
ATOM 1506 C C . LEU A 1 191 ? -4.757 13.368 18.558 1.00 89.81 191 LEU A C 1
ATOM 1508 O O . LEU A 1 191 ? -5.724 12.828 18.028 1.00 89.81 191 LEU A O 1
ATOM 1512 N N . GLN A 1 192 ? -4.814 13.923 19.772 1.00 87.69 192 GLN A N 1
ATOM 1513 C CA . GLN A 1 192 ? -6.032 13.957 20.573 1.00 87.69 192 GLN A CA 1
ATOM 1514 C C . GLN A 1 192 ? -7.157 14.702 19.845 1.00 87.69 192 GLN A C 1
ATOM 1516 O O . GLN A 1 192 ? -8.267 14.185 19.783 1.00 87.69 192 GLN A O 1
ATOM 1521 N N . LYS A 1 193 ? -6.879 15.857 19.222 1.00 89.62 193 LYS A N 1
ATOM 1522 C CA . LYS A 1 193 ? -7.882 16.588 18.422 1.00 89.62 193 LYS A CA 1
ATOM 1523 C C . LYS A 1 193 ? -8.433 15.738 17.277 1.00 89.62 193 LYS A C 1
ATOM 1525 O O . LYS A 1 193 ? -9.644 15.597 17.149 1.00 89.62 193 LYS A O 1
ATOM 1530 N N . TYR A 1 194 ? -7.562 15.114 16.481 1.00 90.12 194 TYR A N 1
ATOM 1531 C CA . TYR A 1 194 ? -8.020 14.246 15.391 1.00 90.12 194 TYR A CA 1
ATOM 1532 C C . TYR A 1 194 ? -8.747 12.998 15.885 1.00 90.12 194 TYR A C 1
ATOM 1534 O O . TYR A 1 194 ? -9.657 12.509 15.221 1.00 90.12 194 TYR A O 1
ATOM 1542 N N . PHE A 1 195 ? -8.357 12.477 17.044 1.00 85.12 195 PHE A N 1
ATOM 1543 C CA . PHE A 1 195 ? -9.039 11.361 17.677 1.00 85.12 195 PHE A CA 1
ATOM 1544 C C . PHE A 1 195 ? -10.429 11.761 18.187 1.00 85.12 195 PHE A C 1
ATOM 1546 O O . PHE A 1 195 ? -11.385 11.007 18.030 1.00 85.12 195 PHE A O 1
ATOM 1553 N N . GLU A 1 196 ? -10.580 12.964 18.738 1.00 84.12 196 GLU A N 1
ATOM 1554 C CA . GLU A 1 196 ? -11.886 13.516 19.092 1.00 84.12 196 GLU A CA 1
ATOM 1555 C C . GLU A 1 196 ? -12.768 13.705 17.853 1.00 84.12 196 GLU A C 1
ATOM 1557 O O . GLU A 1 196 ? -13.937 13.331 17.902 1.00 84.12 196 GLU A O 1
ATOM 1562 N N . ASP A 1 197 ? -12.225 14.186 16.731 1.00 83.44 197 ASP A N 1
ATOM 1563 C CA . ASP A 1 197 ? -12.955 14.289 15.458 1.00 83.44 197 ASP A CA 1
ATOM 1564 C C . ASP A 1 197 ? -13.357 12.912 14.908 1.00 83.44 197 ASP A C 1
ATOM 1566 O O . ASP A 1 197 ? -14.476 12.735 14.421 1.00 83.44 197 ASP A O 1
ATOM 1570 N N . PHE A 1 198 ? -12.468 11.924 15.027 1.00 81.12 198 PHE A N 1
ATOM 1571 C CA . PHE A 1 198 ? -12.728 10.526 14.679 1.00 81.12 198 PHE A CA 1
ATOM 1572 C C . PHE A 1 198 ? -13.878 9.937 15.504 1.00 81.12 198 PHE A C 1
ATOM 1574 O O . PHE A 1 198 ? -14.714 9.221 14.960 1.00 81.12 198 PHE A O 1
ATOM 1581 N N . ILE A 1 199 ? -13.962 10.278 16.795 1.00 74.88 199 ILE A N 1
ATOM 1582 C CA . ILE A 1 199 ? -15.019 9.794 17.695 1.00 74.88 199 ILE A CA 1
ATOM 1583 C C . ILE A 1 199 ? -16.335 10.567 17.535 1.00 74.88 199 ILE A C 1
ATOM 1585 O O . ILE A 1 199 ? -17.407 9.962 17.603 1.00 74.88 199 ILE A O 1
ATOM 1589 N N . ARG A 1 200 ? -16.272 11.902 17.422 1.00 72.69 200 ARG A N 1
ATOM 1590 C CA . ARG A 1 200 ? -17.445 12.795 17.373 1.00 72.69 200 ARG A CA 1
ATOM 1591 C C . ARG A 1 200 ? -18.105 12.809 16.004 1.00 72.69 200 ARG A C 1
ATOM 1593 O O . ARG A 1 200 ? -19.316 13.004 15.923 1.00 72.69 200 ARG A O 1
ATOM 1600 N N . GLY A 1 201 ? -17.323 12.641 14.938 1.00 57.47 201 GLY A N 1
ATOM 1601 C CA . GLY A 1 201 ? -17.860 12.477 13.597 1.00 57.47 201 GLY A CA 1
ATOM 1602 C C . GLY A 1 201 ? -18.795 11.275 13.581 1.00 57.47 201 GLY A C 1
ATOM 1603 O O . GLY A 1 201 ? -18.504 10.264 14.209 1.00 57.47 201 GLY A O 1
ATOM 1604 N N . ALA A 1 202 ? -19.917 11.370 12.878 1.00 54.69 202 ALA A N 1
ATOM 1605 C CA . ALA A 1 202 ? -20.884 10.291 12.688 1.00 54.69 202 ALA A CA 1
ATOM 1606 C C . ALA A 1 202 ? -20.297 9.096 11.888 1.00 54.69 202 ALA A C 1
ATOM 1608 O O . ALA A 1 202 ? -20.817 8.732 10.838 1.00 54.69 202 ALA A O 1
ATOM 1609 N N . GLY A 1 203 ? -19.184 8.512 12.344 1.00 60.66 203 GLY A N 1
ATOM 1610 C CA . GLY A 1 203 ? -18.422 7.478 11.653 1.00 60.66 203 GLY A CA 1
ATOM 1611 C C . GLY A 1 203 ? -17.429 7.997 10.608 1.00 60.66 203 GLY A C 1
ATOM 1612 O O . GLY A 1 203 ? -17.187 7.284 9.638 1.00 60.66 203 GLY A O 1
ATOM 1613 N N . THR A 1 204 ? -16.857 9.207 10.746 1.00 80.25 204 THR A N 1
ATOM 1614 C CA . THR A 1 204 ? -15.818 9.689 9.809 1.00 80.25 204 THR A CA 1
ATOM 1615 C C . THR A 1 204 ? -14.551 8.838 9.962 1.00 80.25 204 THR A C 1
ATOM 1617 O O . THR A 1 204 ? -13.877 8.945 10.986 1.00 80.25 204 THR A O 1
ATOM 1620 N N . PRO A 1 205 ? -14.161 8.020 8.967 1.00 86.69 205 PRO A N 1
ATOM 1621 C CA . PRO A 1 205 ? -13.009 7.137 9.113 1.00 86.69 205 PRO A CA 1
ATOM 1622 C C . PRO A 1 205 ? -11.700 7.925 9.234 1.00 86.69 205 PRO A C 1
ATOM 1624 O O . PRO A 1 205 ? -11.549 8.991 8.631 1.00 86.69 205 PRO A O 1
ATOM 1627 N N . SER A 1 206 ? -10.707 7.353 9.918 1.00 90.25 206 SER A N 1
ATOM 1628 C CA . SER A 1 206 ? -9.348 7.914 10.033 1.00 90.25 206 SER A CA 1
ATOM 1629 C C . SER A 1 206 ? -8.747 8.314 8.678 1.00 90.25 206 SER A C 1
ATOM 1631 O O . SER A 1 206 ? -8.128 9.373 8.567 1.00 90.25 206 SER A O 1
ATOM 1633 N N . LYS A 1 207 ? -8.997 7.524 7.617 1.00 92.44 207 LYS A N 1
ATOM 1634 C CA . LYS A 1 207 ? -8.560 7.840 6.248 1.00 92.44 207 LYS A CA 1
ATOM 1635 C C . LYS A 1 207 ? -9.104 9.173 5.754 1.00 92.44 207 LYS A C 1
ATOM 1637 O O . LYS A 1 207 ? -8.373 9.907 5.103 1.00 92.44 207 LYS A O 1
ATOM 1642 N N . THR A 1 208 ? -10.344 9.522 6.086 1.00 92.31 208 THR A N 1
ATOM 1643 C CA . THR A 1 208 ? -10.966 10.780 5.659 1.00 92.31 208 THR A CA 1
ATOM 1644 C C . THR A 1 208 ? -10.347 11.962 6.395 1.00 92.31 208 THR A C 1
ATOM 1646 O O . THR A 1 208 ? -10.021 12.966 5.766 1.00 92.31 208 THR A O 1
ATOM 1649 N N . ILE A 1 209 ? -10.117 11.827 7.705 1.00 92.88 209 ILE A N 1
ATOM 1650 C CA . ILE A 1 209 ? -9.445 12.850 8.522 1.00 92.88 209 ILE A CA 1
ATOM 1651 C C . ILE A 1 209 ? -8.035 13.104 7.986 1.00 92.88 209 ILE A C 1
ATOM 1653 O O . ILE A 1 209 ? -7.673 14.245 7.695 1.00 92.88 209 ILE A O 1
ATOM 1657 N N . HIS A 1 210 ? -7.265 12.034 7.778 1.00 96.00 210 HIS A N 1
ATOM 1658 C CA . HIS A 1 210 ? -5.913 12.132 7.247 1.00 96.00 210 HIS A CA 1
ATOM 1659 C C . HIS A 1 210 ? -5.888 12.718 5.830 1.00 96.00 210 HIS A C 1
ATOM 1661 O O . HIS A 1 210 ? -5.123 13.638 5.556 1.00 96.00 210 HIS A O 1
ATOM 1667 N N . TYR A 1 211 ? -6.763 12.255 4.936 1.00 95.56 211 TYR A N 1
ATOM 1668 C CA . TYR A 1 211 ? -6.828 12.742 3.558 1.00 95.56 211 TYR A CA 1
ATOM 1669 C C . TYR A 1 211 ? -7.218 14.225 3.470 1.00 95.56 211 TYR A C 1
ATOM 1671 O O . TYR A 1 211 ? -6.639 14.979 2.686 1.00 95.56 211 TYR A O 1
ATOM 1679 N N . ASN A 1 212 ? -8.147 14.682 4.314 1.00 94.81 212 ASN A N 1
ATOM 1680 C CA . ASN A 1 212 ? -8.488 16.101 4.425 1.00 94.81 212 ASN A CA 1
ATOM 1681 C C . ASN A 1 212 ? -7.296 16.927 4.924 1.00 94.81 212 ASN A C 1
ATOM 1683 O O . ASN A 1 212 ? -7.044 18.020 4.411 1.00 94.81 212 ASN A O 1
ATOM 1687 N N . ASN A 1 213 ? -6.528 16.388 5.873 1.00 96.19 213 ASN A N 1
ATOM 1688 C CA . ASN A 1 213 ? -5.315 17.030 6.355 1.00 96.19 213 ASN A CA 1
ATOM 1689 C C . ASN A 1 213 ? -4.225 17.098 5.265 1.00 96.19 213 ASN A C 1
ATOM 1691 O O . ASN A 1 213 ? -3.648 18.161 5.052 1.00 96.19 213 ASN A O 1
ATOM 1695 N N . LEU A 1 214 ? -4.005 16.032 4.486 1.00 97.00 214 LEU A N 1
ATOM 1696 C CA . LEU A 1 214 ? -3.106 16.066 3.322 1.00 97.00 214 LEU A CA 1
ATOM 1697 C C . LEU A 1 214 ? -3.531 17.147 2.315 1.00 97.00 214 LEU A C 1
ATOM 1699 O O . LEU A 1 214 ? -2.711 17.977 1.911 1.00 97.00 214 LEU A O 1
ATOM 1703 N N . LYS A 1 215 ? -4.827 17.199 1.975 1.00 95.56 215 LYS A N 1
ATOM 1704 C CA . LYS A 1 215 ? -5.403 18.200 1.061 1.00 95.56 215 LYS A CA 1
ATOM 1705 C C . LYS A 1 215 ? -5.212 19.635 1.539 1.00 95.56 215 LYS A C 1
ATOM 1707 O O . LYS A 1 215 ? -4.948 20.511 0.709 1.00 95.56 215 LYS A O 1
ATOM 1712 N N . ARG A 1 216 ? -5.305 19.889 2.849 1.00 96.19 216 ARG A N 1
ATOM 1713 C CA . ARG A 1 216 ? -5.044 21.211 3.448 1.00 96.19 216 ARG A CA 1
ATOM 1714 C C . ARG A 1 216 ? -3.658 21.740 3.067 1.00 96.19 216 ARG A C 1
ATOM 1716 O O . ARG A 1 216 ? -3.505 22.936 2.835 1.00 96.19 216 ARG A O 1
ATOM 1723 N N . PHE A 1 217 ? -2.673 20.854 2.921 1.00 95.75 217 PHE A N 1
ATOM 1724 C CA . PHE A 1 217 ? -1.287 21.205 2.604 1.00 95.75 217 PHE A CA 1
ATOM 1725 C C . PHE A 1 217 ? -0.883 20.953 1.143 1.00 95.75 217 PHE A C 1
ATOM 1727 O O . PHE A 1 217 ? 0.306 20.992 0.820 1.00 95.75 217 PHE A O 1
ATOM 1734 N N . LYS A 1 218 ? -1.845 20.784 0.220 1.00 94.38 218 LYS A N 1
ATOM 1735 C CA . LYS A 1 218 ? -1.592 20.488 -1.209 1.00 94.38 218 LYS A CA 1
ATOM 1736 C C . LYS A 1 218 ? -0.557 21.394 -1.885 1.00 94.38 218 LYS A C 1
ATOM 1738 O O . LYS A 1 218 ? 0.214 20.935 -2.724 1.00 94.38 218 LYS A O 1
ATOM 1743 N N . LEU A 1 219 ? -0.509 22.681 -1.519 1.00 93.25 219 LEU A N 1
ATOM 1744 C CA . LEU A 1 219 ? 0.454 23.638 -2.077 1.00 93.25 219 LEU A CA 1
ATOM 1745 C C . LEU A 1 219 ? 1.895 23.363 -1.628 1.00 93.25 219 LEU A C 1
ATOM 1747 O O . LEU A 1 219 ? 2.807 23.543 -2.433 1.00 93.25 219 LEU A O 1
ATOM 1751 N N . ARG A 1 220 ? 2.111 22.895 -0.390 1.00 92.44 220 ARG A N 1
ATOM 1752 C CA . ARG A 1 220 ? 3.444 22.471 0.069 1.00 92.44 220 ARG A CA 1
ATOM 1753 C C . ARG A 1 220 ? 3.869 21.187 -0.626 1.00 92.44 220 ARG A C 1
ATOM 1755 O O . ARG A 1 220 ? 4.989 21.104 -1.128 1.00 92.44 220 ARG A O 1
ATOM 1762 N N . TRP A 1 221 ? 2.947 20.236 -0.757 1.00 94.69 221 TRP A N 1
ATOM 1763 C CA . TRP A 1 221 ? 3.224 18.963 -1.412 1.00 94.69 221 TRP A CA 1
ATOM 1764 C C . TRP A 1 221 ? 3.665 19.104 -2.866 1.00 94.69 221 TRP A C 1
ATOM 1766 O O . TRP A 1 221 ? 4.479 18.309 -3.317 1.00 94.69 221 TRP A O 1
ATOM 1776 N N . LYS A 1 222 ? 3.245 20.153 -3.589 1.00 90.75 222 LYS A N 1
ATOM 1777 C CA . LYS A 1 222 ? 3.744 20.424 -4.951 1.00 90.75 222 LYS A CA 1
ATOM 1778 C C . LYS A 1 222 ? 5.275 20.464 -5.047 1.00 90.75 222 LYS A C 1
ATOM 1780 O O . LYS A 1 222 ? 5.790 20.120 -6.106 1.00 90.75 222 LYS A O 1
ATOM 1785 N N . ARG A 1 223 ? 5.988 20.830 -3.975 1.00 85.25 223 ARG A N 1
ATOM 1786 C CA . ARG A 1 223 ? 7.457 20.967 -3.950 1.00 85.25 223 ARG A CA 1
ATOM 1787 C C . ARG A 1 223 ? 8.191 19.793 -3.295 1.00 85.25 223 ARG A C 1
ATOM 1789 O O . ARG A 1 223 ? 9.367 19.612 -3.571 1.00 85.25 223 ARG A O 1
ATOM 1796 N N . GLY A 1 224 ? 7.525 19.020 -2.437 1.00 84.31 224 GLY A N 1
ATOM 1797 C CA . GLY A 1 224 ? 8.127 17.862 -1.769 1.00 84.31 224 GLY A CA 1
ATOM 1798 C C . GLY A 1 224 ? 8.049 16.612 -2.641 1.00 84.31 224 GLY A C 1
ATOM 1799 O O . GLY A 1 224 ? 6.988 16.336 -3.206 1.00 84.31 224 GLY A O 1
ATOM 1800 N N . ARG A 1 225 ? 9.156 15.877 -2.747 1.00 89.31 225 ARG A N 1
ATOM 1801 C CA . ARG A 1 225 ? 9.276 14.555 -3.382 1.00 89.31 225 ARG A CA 1
ATOM 1802 C C . ARG A 1 225 ? 10.157 13.674 -2.502 1.00 89.31 225 ARG A C 1
ATOM 1804 O O . ARG A 1 225 ? 11.008 14.204 -1.793 1.00 89.31 225 ARG A O 1
ATOM 1811 N N . SER A 1 226 ? 9.903 12.374 -2.499 1.00 89.94 226 SER A N 1
ATOM 1812 C CA . SER A 1 226 ? 10.731 11.397 -1.801 1.00 89.94 226 SER A CA 1
ATOM 1813 C C . SER A 1 226 ? 10.520 10.035 -2.433 1.00 89.94 226 SER A C 1
ATOM 1815 O O . SER A 1 226 ? 9.372 9.630 -2.618 1.00 89.94 226 SER A O 1
ATOM 1817 N N . ASP A 1 227 ? 11.631 9.364 -2.711 1.00 86.88 227 ASP A N 1
ATOM 1818 C CA . ASP A 1 227 ? 11.652 8.019 -3.288 1.00 86.88 227 ASP A CA 1
ATOM 1819 C C . ASP A 1 227 ? 11.833 6.947 -2.197 1.00 86.88 227 ASP A C 1
ATOM 1821 O O . ASP A 1 227 ? 11.520 5.784 -2.407 1.00 86.88 227 ASP A O 1
ATOM 1825 N N . ASP A 1 228 ? 12.248 7.356 -0.992 1.00 88.56 228 ASP A N 1
ATOM 1826 C CA . ASP A 1 228 ? 12.495 6.459 0.145 1.00 88.56 228 ASP A CA 1
ATOM 1827 C C . ASP A 1 228 ? 11.346 6.449 1.165 1.00 88.56 228 ASP A C 1
ATOM 1829 O O . ASP A 1 228 ? 11.238 5.536 1.982 1.00 88.56 228 ASP A O 1
ATOM 1833 N N . LEU A 1 229 ? 10.483 7.473 1.150 1.00 92.56 229 LEU A N 1
ATOM 1834 C CA . LEU A 1 229 ? 9.398 7.644 2.111 1.00 92.56 229 LEU A CA 1
ATOM 1835 C C . LEU A 1 229 ? 8.094 8.065 1.438 1.00 92.56 229 LEU A C 1
ATOM 1837 O O . LEU A 1 229 ? 7.957 9.155 0.886 1.00 92.56 229 LEU A O 1
ATOM 1841 N N . CYS A 1 230 ? 7.061 7.249 1.615 1.00 95.44 230 CYS A N 1
ATOM 1842 C CA . CYS A 1 230 ? 5.705 7.606 1.251 1.00 95.44 230 CYS A CA 1
ATOM 1843 C C . CYS A 1 230 ? 5.192 8.732 2.162 1.00 95.44 230 CYS A C 1
ATOM 1845 O O . CYS A 1 230 ? 4.698 8.494 3.269 1.00 95.44 230 CYS A O 1
ATOM 1847 N N . PHE A 1 231 ? 5.222 9.971 1.664 1.00 95.75 231 PHE A N 1
ATOM 1848 C CA . PHE A 1 231 ? 4.708 11.141 2.386 1.00 95.75 231 PHE A CA 1
ATOM 1849 C C . PHE A 1 231 ? 3.209 11.080 2.712 1.00 95.75 231 PHE A C 1
ATOM 1851 O O . PHE A 1 231 ? 2.748 11.808 3.587 1.00 95.75 231 PHE A O 1
ATOM 1858 N N . ALA A 1 232 ? 2.451 10.193 2.060 1.00 95.81 232 ALA A N 1
ATOM 1859 C CA . ALA A 1 232 ? 1.035 9.986 2.357 1.00 95.81 232 ALA A CA 1
ATOM 1860 C C . ALA A 1 232 ? 0.787 9.141 3.620 1.00 95.81 232 ALA A C 1
ATOM 1862 O O . ALA A 1 232 ? -0.340 9.101 4.091 1.00 95.81 232 ALA A O 1
ATOM 1863 N N . CYS A 1 233 ? 1.788 8.443 4.169 1.00 94.75 233 CYS A N 1
ATOM 1864 C CA . CYS A 1 233 ? 1.633 7.717 5.441 1.00 94.75 233 CYS A CA 1
ATOM 1865 C C . CYS A 1 233 ? 2.784 7.911 6.430 1.00 94.75 233 CYS A C 1
ATOM 1867 O O . CYS A 1 233 ? 2.641 7.530 7.588 1.00 94.75 233 CYS A O 1
ATOM 1869 N N . LEU A 1 234 ? 3.915 8.468 5.987 1.00 93.81 234 LEU A N 1
ATOM 1870 C CA . LEU A 1 234 ? 5.150 8.619 6.763 1.00 93.81 234 LEU A CA 1
ATOM 1871 C C . LEU A 1 234 ? 5.691 7.312 7.374 1.00 93.81 234 LEU A C 1
ATOM 1873 O O . LEU A 1 234 ? 6.433 7.357 8.351 1.00 93.81 234 LEU A O 1
ATOM 1877 N N . ARG A 1 235 ? 5.319 6.153 6.816 1.00 88.94 235 ARG A N 1
ATOM 1878 C CA . ARG A 1 235 ? 5.625 4.840 7.406 1.00 88.94 235 ARG A CA 1
ATOM 1879 C C . ARG A 1 235 ? 6.322 3.855 6.471 1.00 88.94 235 ARG A C 1
ATOM 1881 O O . ARG A 1 235 ? 6.977 2.952 6.966 1.00 88.94 235 ARG A O 1
ATOM 1888 N N . ARG A 1 236 ? 6.109 3.945 5.161 1.00 91.44 236 ARG A N 1
ATOM 1889 C CA . ARG A 1 236 ? 6.549 2.923 4.200 1.00 91.44 236 ARG A CA 1
ATOM 1890 C C . ARG A 1 236 ? 7.349 3.557 3.080 1.00 91.44 236 ARG A C 1
ATOM 1892 O O . ARG A 1 236 ? 7.064 4.699 2.718 1.00 91.44 236 ARG A O 1
ATOM 1899 N N . THR A 1 237 ? 8.250 2.789 2.492 1.00 92.19 237 THR A N 1
ATOM 1900 C CA . THR A 1 237 ? 8.856 3.102 1.199 1.00 92.19 237 THR A CA 1
ATOM 1901 C C . THR A 1 237 ? 7.769 3.108 0.119 1.00 92.19 237 THR A C 1
ATOM 1903 O O . THR A 1 237 ? 6.854 2.284 0.174 1.00 92.19 237 THR A O 1
ATOM 1906 N N . PRO A 1 238 ? 7.763 4.084 -0.799 1.00 93.62 238 PRO A N 1
ATOM 1907 C CA . PRO A 1 238 ? 6.805 4.105 -1.889 1.00 93.62 238 PRO A CA 1
ATOM 1908 C C . PRO A 1 238 ? 7.187 3.094 -2.980 1.00 93.62 238 PRO A C 1
ATOM 1910 O O . PRO A 1 238 ? 8.363 2.869 -3.240 1.00 93.62 238 PRO A O 1
ATOM 1913 N N . GLU A 1 239 ? 6.186 2.513 -3.641 1.00 93.12 239 GLU A N 1
ATOM 1914 C CA . GLU A 1 239 ? 6.386 1.577 -4.760 1.00 93.12 239 GLU A CA 1
ATOM 1915 C C . GLU A 1 239 ? 5.759 2.071 -6.073 1.00 93.12 239 GLU A C 1
ATOM 1917 O O . GLU A 1 239 ? 5.947 1.448 -7.110 1.00 93.12 239 GLU A O 1
ATOM 1922 N N . ASN A 1 240 ? 4.992 3.167 -6.040 1.00 92.94 240 ASN A N 1
ATOM 1923 C CA . ASN A 1 240 ? 4.253 3.677 -7.194 1.00 92.94 240 ASN A CA 1
ATOM 1924 C C . ASN A 1 240 ? 4.474 5.183 -7.353 1.00 92.94 240 ASN A C 1
ATOM 1926 O O . ASN A 1 240 ? 4.033 5.957 -6.495 1.00 92.94 240 ASN A O 1
ATOM 1930 N N . ASN A 1 241 ? 5.086 5.610 -8.458 1.00 93.81 241 ASN A N 1
ATOM 1931 C CA . ASN A 1 241 ? 5.236 7.021 -8.799 1.00 93.81 241 ASN A CA 1
ATOM 1932 C C . ASN A 1 241 ? 4.116 7.478 -9.732 1.00 93.81 241 ASN A C 1
ATOM 1934 O O . ASN A 1 241 ? 3.873 6.929 -10.805 1.00 93.81 241 ASN A O 1
ATOM 1938 N N . TRP A 1 242 ? 3.440 8.548 -9.337 1.00 93.31 242 TRP A N 1
ATOM 1939 C CA . TRP A 1 242 ? 2.409 9.185 -10.140 1.00 93.31 242 TRP A CA 1
ATOM 1940 C C . TRP A 1 242 ? 3.002 10.101 -11.211 1.00 93.31 242 TRP A C 1
ATOM 1942 O O . TRP A 1 242 ? 4.037 10.715 -10.961 1.00 93.31 242 TRP A O 1
ATOM 1952 N N . PRO A 1 243 ? 2.282 10.358 -12.322 1.00 92.00 243 PRO A N 1
ATOM 1953 C CA . PRO A 1 243 ? 2.698 11.320 -13.353 1.00 92.00 243 PRO A CA 1
ATOM 1954 C C . PRO A 1 243 ? 2.994 12.744 -12.849 1.00 92.00 243 PRO A C 1
ATOM 1956 O O . PRO A 1 243 ? 3.675 13.520 -13.507 1.00 92.00 243 PRO A O 1
ATOM 1959 N N . CYS A 1 244 ? 2.496 13.122 -11.666 1.00 92.75 244 CYS A N 1
ATOM 1960 C CA . CYS A 1 244 ? 2.851 14.391 -11.024 1.00 92.75 244 CYS A CA 1
ATOM 1961 C C . CYS A 1 244 ? 4.232 14.370 -10.328 1.00 92.75 244 CYS A C 1
ATOM 1963 O O . CYS A 1 244 ? 4.620 15.359 -9.699 1.00 92.75 244 CYS A O 1
ATOM 1965 N N . GLY A 1 245 ? 4.941 13.241 -10.387 1.00 91.69 245 GLY A N 1
ATOM 1966 C CA . GLY A 1 245 ? 6.218 12.935 -9.745 1.00 91.69 245 GLY A CA 1
ATOM 1967 C C . GLY A 1 245 ? 6.113 12.472 -8.291 1.00 91.69 245 GLY A C 1
ATOM 1968 O O . GLY A 1 245 ? 7.138 12.283 -7.657 1.00 91.69 245 GLY A O 1
ATOM 1969 N N . HIS A 1 246 ? 4.917 12.360 -7.701 1.00 95.19 246 HIS A N 1
ATOM 1970 C CA . HIS A 1 246 ? 4.775 11.919 -6.304 1.00 95.19 246 HIS A CA 1
ATOM 1971 C C . HIS A 1 246 ? 4.768 10.403 -6.193 1.00 95.19 246 HIS A C 1
ATOM 1973 O O . HIS A 1 246 ? 3.979 9.765 -6.876 1.00 95.19 246 HIS A O 1
ATOM 1979 N N . ALA A 1 247 ? 5.532 9.870 -5.247 1.00 94.88 247 ALA A N 1
ATOM 1980 C CA . ALA A 1 247 ? 5.591 8.448 -4.951 1.00 94.88 247 ALA A CA 1
ATOM 1981 C C . ALA A 1 247 ? 4.690 8.074 -3.759 1.00 94.88 247 ALA A C 1
ATOM 1983 O O . ALA A 1 247 ? 4.630 8.797 -2.753 1.00 94.88 247 ALA A O 1
ATOM 1984 N N . VAL A 1 248 ? 3.974 6.949 -3.839 1.00 95.94 248 VAL A N 1
ATOM 1985 C CA . VAL A 1 248 ? 3.185 6.407 -2.722 1.00 95.94 248 VAL A CA 1
ATOM 1986 C C . VAL A 1 248 ? 3.317 4.896 -2.584 1.00 95.94 248 VAL A C 1
ATOM 1988 O O . VAL A 1 248 ? 3.631 4.191 -3.539 1.00 95.94 248 VAL A O 1
ATOM 1991 N N . CYS A 1 249 ? 3.047 4.399 -1.375 1.00 94.69 249 CYS A N 1
ATOM 1992 C CA . CYS A 1 249 ? 3.072 2.967 -1.115 1.00 94.69 249 CYS A CA 1
ATOM 1993 C C . CYS A 1 249 ? 1.772 2.258 -1.529 1.00 94.69 249 CYS A C 1
ATOM 1995 O O . CYS A 1 249 ? 0.700 2.874 -1.521 1.00 94.69 249 CYS A O 1
ATOM 1997 N N . GLU A 1 250 ? 1.831 0.952 -1.790 1.00 94.06 250 GLU A N 1
ATOM 1998 C CA . GLU A 1 250 ? 0.659 0.127 -2.128 1.00 94.06 250 GLU A CA 1
ATOM 1999 C C . GLU A 1 250 ? -0.440 0.206 -1.063 1.00 94.06 250 GLU A C 1
ATOM 2001 O O . GLU A 1 250 ? -1.628 0.252 -1.375 1.00 94.06 250 GLU A O 1
ATOM 2006 N N . ASN A 1 251 ? -0.072 0.286 0.219 1.00 93.56 251 ASN A N 1
ATOM 2007 C CA . ASN A 1 251 ? -1.062 0.421 1.285 1.00 93.56 251 ASN A CA 1
ATOM 2008 C C . ASN A 1 251 ? -1.832 1.748 1.182 1.00 93.56 251 ASN A C 1
ATOM 2010 O O . ASN A 1 251 ? -3.026 1.791 1.463 1.00 93.56 251 ASN A O 1
ATOM 2014 N N . CYS A 1 252 ? -1.179 2.838 0.769 1.00 96.06 252 CYS A N 1
ATOM 2015 C CA . CYS A 1 252 ? -1.867 4.104 0.516 1.00 96.06 252 CYS A CA 1
ATOM 2016 C C . CYS A 1 252 ? -2.783 4.013 -0.707 1.00 96.06 252 CYS A C 1
ATOM 2018 O O . CYS A 1 252 ? -3.860 4.605 -0.678 1.00 96.06 252 CYS A O 1
ATOM 2020 N N . VAL A 1 253 ? -2.405 3.248 -1.736 1.00 96.06 253 VAL A N 1
ATOM 2021 C CA . VAL A 1 253 ? -3.291 2.934 -2.866 1.00 96.06 253 VAL A CA 1
ATOM 2022 C C . VAL A 1 253 ? -4.532 2.178 -2.379 1.00 96.06 253 VAL A C 1
ATOM 2024 O O . VAL A 1 253 ? -5.636 2.630 -2.657 1.00 96.06 253 VAL A O 1
ATOM 2027 N N . ARG A 1 254 ? -4.382 1.126 -1.558 1.00 94.12 254 ARG A N 1
ATOM 2028 C CA . ARG A 1 254 ? -5.521 0.391 -0.958 1.00 94.12 254 ARG A CA 1
ATOM 2029 C C . ARG A 1 254 ? -6.433 1.288 -0.119 1.00 94.12 254 ARG A C 1
ATOM 2031 O O . ARG A 1 254 ? -7.644 1.120 -0.102 1.00 94.12 254 ARG A O 1
ATOM 2038 N N . VAL A 1 255 ? -5.851 2.226 0.630 1.00 94.25 255 VAL A N 1
ATOM 2039 C CA . VAL A 1 255 ? -6.592 3.071 1.582 1.00 94.25 255 VAL A CA 1
ATOM 2040 C C . VAL A 1 255 ? -7.334 4.224 0.895 1.00 94.25 255 VAL A C 1
ATOM 2042 O O . VAL A 1 255 ? -8.467 4.534 1.287 1.00 94.25 255 VAL A O 1
ATOM 2045 N N . PHE A 1 256 ? -6.692 4.890 -0.070 1.00 95.50 256 PHE A N 1
ATOM 2046 C CA . PHE A 1 256 ? -7.189 6.128 -0.691 1.00 95.50 256 PHE A CA 1
ATOM 2047 C C . PHE A 1 256 ? -7.651 5.965 -2.141 1.00 95.50 256 PHE A C 1
ATOM 2049 O O . PHE A 1 256 ? -8.351 6.846 -2.644 1.00 95.50 256 PHE A O 1
ATOM 2056 N N . GLY A 1 257 ? -7.254 4.887 -2.815 1.00 94.81 257 GLY A N 1
ATOM 2057 C CA . GLY A 1 257 ? -7.718 4.546 -4.153 1.00 94.81 257 GLY A CA 1
ATOM 2058 C C . GLY A 1 257 ? -9.199 4.177 -4.166 1.00 94.81 257 GLY A C 1
ATOM 2059 O O . GLY A 1 257 ? -9.793 3.834 -3.141 1.00 94.81 257 GLY A O 1
ATOM 2060 N N . GLN A 1 258 ? -9.805 4.282 -5.342 1.00 94.50 258 GLN A N 1
ATOM 2061 C CA . GLN A 1 258 ? -11.163 3.820 -5.587 1.00 94.50 258 GLN A CA 1
ATOM 2062 C C . GLN A 1 258 ? -11.101 2.363 -6.046 1.00 94.50 258 GLN A C 1
ATOM 2064 O O . GLN A 1 258 ? -10.546 2.103 -7.107 1.00 94.50 258 GLN A O 1
ATOM 2069 N N . GLU A 1 259 ? -11.653 1.441 -5.261 1.00 94.12 259 GLU A N 1
ATOM 2070 C CA . GLU A 1 259 ? -11.800 0.034 -5.662 1.00 94.12 259 GLU A CA 1
ATOM 2071 C C . GLU A 1 259 ? -12.613 -0.069 -6.960 1.00 94.12 259 GLU A C 1
ATOM 2073 O O . GLU A 1 259 ? -13.626 0.623 -7.117 1.00 94.12 259 GLU A O 1
ATOM 2078 N N . ASP A 1 260 ? -12.145 -0.901 -7.889 1.00 93.44 260 ASP A N 1
ATOM 2079 C CA . ASP A 1 260 ? -12.893 -1.263 -9.088 1.00 93.44 260 ASP A CA 1
ATOM 2080 C C . ASP A 1 260 ? -14.074 -2.181 -8.731 1.00 93.44 260 ASP A C 1
ATOM 2082 O O . ASP A 1 260 ? -14.000 -3.002 -7.813 1.00 93.44 260 ASP A O 1
ATOM 2086 N N . GLU A 1 261 ? -15.189 -2.029 -9.447 1.00 91.75 261 GLU A N 1
ATOM 2087 C CA . GLU A 1 261 ? -16.416 -2.789 -9.176 1.00 91.75 261 GLU A CA 1
ATOM 2088 C C . GLU A 1 261 ? -16.292 -4.268 -9.573 1.00 91.75 261 GLU A C 1
ATOM 2090 O O . GLU A 1 261 ? -16.940 -5.122 -8.965 1.00 91.75 261 GLU A O 1
ATOM 2095 N N . ASN A 1 262 ? -15.458 -4.581 -10.570 1.00 91.06 262 ASN A N 1
ATOM 2096 C CA . ASN A 1 262 ? -15.285 -5.929 -11.108 1.00 91.06 262 ASN A CA 1
ATOM 2097 C C . ASN A 1 262 ? -14.065 -6.642 -10.509 1.00 91.06 262 ASN A C 1
ATOM 2099 O O . ASN A 1 262 ? -14.078 -7.867 -10.384 1.00 91.06 262 ASN A O 1
ATOM 2103 N N . ASP A 1 263 ? -13.029 -5.897 -10.114 1.00 90.50 263 ASP A N 1
ATOM 2104 C CA . ASP A 1 263 ? -11.833 -6.442 -9.472 1.00 90.50 263 ASP A CA 1
ATOM 2105 C C . ASP A 1 263 ? -11.452 -5.681 -8.193 1.00 90.50 263 ASP A C 1
ATOM 2107 O O . ASP A 1 263 ? -10.834 -4.619 -8.212 1.00 90.50 263 ASP A O 1
ATOM 2111 N N . ARG A 1 264 ? -11.727 -6.309 -7.046 1.00 91.56 264 ARG A N 1
ATOM 2112 C CA . ARG A 1 264 ? -11.431 -5.794 -5.697 1.00 91.56 264 ARG A CA 1
ATOM 2113 C C . ARG A 1 264 ? -9.951 -5.496 -5.415 1.00 91.56 264 ARG A C 1
ATOM 2115 O O . ARG A 1 264 ? -9.643 -4.936 -4.364 1.00 91.56 264 ARG A O 1
ATOM 2122 N N . TRP A 1 265 ? -9.037 -5.972 -6.258 1.00 93.81 265 TRP A N 1
ATOM 2123 C CA . TRP A 1 265 ? -7.602 -5.725 -6.122 1.00 93.81 265 TRP A CA 1
ATOM 2124 C C . TRP A 1 265 ? -7.084 -4.683 -7.109 1.00 93.81 265 TRP A C 1
ATOM 2126 O O . TRP A 1 265 ? -5.900 -4.352 -7.083 1.00 93.81 265 TRP A O 1
ATOM 2136 N N . THR A 1 266 ? -7.972 -4.132 -7.927 1.00 95.62 266 THR A N 1
ATOM 2137 C CA . THR A 1 266 ? -7.688 -3.050 -8.855 1.00 95.62 266 THR A CA 1
ATOM 2138 C C . THR A 1 266 ? -8.213 -1.735 -8.281 1.00 95.62 266 THR A C 1
ATOM 2140 O O . THR A 1 266 ? -9.346 -1.640 -7.811 1.00 95.62 266 THR A O 1
ATOM 2143 N N . PHE A 1 267 ? -7.363 -0.708 -8.283 1.00 96.69 267 PHE A N 1
ATOM 2144 C CA . PHE A 1 267 ? -7.637 0.582 -7.655 1.00 96.69 267 PHE A CA 1
ATOM 2145 C C . PHE A 1 267 ? -7.422 1.730 -8.641 1.00 96.69 267 PHE A C 1
ATOM 2147 O O . PHE A 1 267 ? -6.309 1.977 -9.104 1.00 96.69 267 PHE A O 1
ATOM 2154 N N . GLY A 1 268 ? -8.474 2.498 -8.905 1.00 96.31 268 GLY A N 1
ATOM 2155 C CA . GLY A 1 268 ? -8.403 3.739 -9.667 1.00 96.31 268 GLY A CA 1
ATOM 2156 C C . GLY A 1 268 ? -7.914 4.912 -8.814 1.00 96.31 268 GLY A C 1
ATOM 2157 O O . GLY A 1 268 ? -8.443 5.186 -7.731 1.00 96.31 268 GLY A O 1
ATOM 2158 N N . VAL A 1 269 ? -6.944 5.673 -9.323 1.00 95.94 269 VAL A N 1
ATOM 2159 C CA . VAL A 1 269 ? -6.402 6.874 -8.670 1.00 95.94 269 VAL A CA 1
ATOM 2160 C C . VAL A 1 269 ? -6.653 8.102 -9.544 1.00 95.94 269 VAL A C 1
ATOM 2162 O O . VAL A 1 269 ? -5.867 8.462 -10.410 1.00 95.94 269 VAL A O 1
ATOM 2165 N N . ARG A 1 270 ? -7.761 8.807 -9.288 1.00 94.31 270 ARG A N 1
ATOM 2166 C CA . ARG A 1 270 ? -8.163 9.984 -10.091 1.00 94.31 270 ARG A CA 1
ATOM 2167 C C . ARG A 1 270 ? -7.394 11.263 -9.756 1.00 94.31 270 ARG A C 1
ATOM 2169 O O . ARG A 1 270 ? -7.377 12.213 -10.539 1.00 94.31 270 ARG A O 1
ATOM 2176 N N . ARG A 1 271 ? -6.839 11.360 -8.545 1.00 95.44 271 ARG A N 1
ATOM 2177 C CA . ARG A 1 271 ? -6.124 12.548 -8.050 1.00 95.44 271 ARG A CA 1
ATOM 2178 C C . ARG A 1 271 ? -4.981 12.124 -7.142 1.00 95.44 271 ARG A C 1
ATOM 2180 O O . ARG A 1 271 ? -5.157 11.233 -6.316 1.00 95.44 271 ARG A O 1
ATOM 2187 N N . CYS A 1 272 ? -3.846 12.808 -7.245 1.00 96.19 272 CYS A N 1
ATOM 2188 C CA . CYS A 1 272 ? -2.713 12.584 -6.352 1.00 96.19 272 CYS A CA 1
ATOM 2189 C C . CYS A 1 272 ? -3.109 12.860 -4.893 1.00 96.19 272 CYS A C 1
ATOM 2191 O O . CYS A 1 272 ? -3.651 13.923 -4.583 1.00 96.19 272 CYS A O 1
ATOM 2193 N N . PHE A 1 273 ? -2.781 11.935 -3.987 1.00 96.12 273 PHE A N 1
ATOM 2194 C CA . PHE A 1 273 ? -3.120 12.047 -2.564 1.00 96.12 273 PHE A CA 1
ATOM 2195 C C . PHE A 1 273 ? -2.421 13.214 -1.849 1.00 96.12 273 PHE A C 1
ATOM 2197 O O . PHE A 1 273 ? -2.875 13.644 -0.793 1.00 96.12 273 PHE A O 1
ATOM 2204 N N . LEU A 1 274 ? -1.337 13.735 -2.433 1.00 96.50 274 LEU A N 1
ATOM 2205 C CA . LEU A 1 274 ? -0.509 14.791 -1.856 1.00 96.50 274 LEU A CA 1
ATOM 2206 C C . LEU A 1 274 ? -0.802 16.157 -2.492 1.00 96.50 274 LEU A C 1
ATOM 2208 O O . LEU A 1 274 ? -1.315 17.059 -1.835 1.00 96.50 274 LEU A O 1
ATOM 2212 N N . CYS A 1 275 ? -0.502 16.339 -3.782 1.00 95.69 275 CYS A N 1
ATOM 2213 C CA . CYS A 1 275 ? -0.650 17.645 -4.436 1.00 95.69 275 CYS A CA 1
ATOM 2214 C C . CYS A 1 275 ? -2.031 17.914 -5.048 1.00 95.69 275 CYS A C 1
ATOM 2216 O O . CYS A 1 275 ? -2.247 19.009 -5.575 1.00 95.69 275 CYS A O 1
ATOM 2218 N N . ASP A 1 276 ? -2.952 16.945 -4.987 1.00 95.31 276 ASP A N 1
ATOM 2219 C CA . ASP A 1 276 ? -4.315 17.044 -5.523 1.00 95.31 276 ASP A CA 1
ATOM 2220 C C . ASP A 1 276 ? -4.369 17.326 -7.044 1.00 95.31 276 ASP A C 1
ATOM 2222 O O . ASP A 1 276 ? -5.377 17.794 -7.579 1.00 95.31 276 ASP A O 1
ATOM 2226 N N . MET A 1 277 ? -3.280 17.045 -7.771 1.00 95.25 277 MET A N 1
ATOM 2227 C CA . MET A 1 277 ? -3.264 17.083 -9.235 1.00 95.25 277 MET A CA 1
ATOM 2228 C C . MET A 1 277 ? -4.171 15.978 -9.786 1.00 95.25 277 MET A C 1
ATOM 2230 O O . MET A 1 277 ? -4.143 14.855 -9.284 1.00 95.25 277 MET A O 1
ATOM 2234 N N . ALA A 1 278 ? -4.982 16.300 -10.797 1.00 95.69 278 ALA A N 1
ATOM 2235 C CA . ALA A 1 278 ? -5.792 15.307 -11.492 1.00 95.69 278 ALA A CA 1
ATOM 2236 C C . ALA A 1 278 ? -4.882 14.347 -12.268 1.00 95.69 278 ALA A C 1
ATOM 2238 O O . ALA A 1 278 ? -4.007 14.792 -13.008 1.00 95.69 278 ALA A O 1
ATOM 2239 N N . LEU A 1 279 ? -5.104 13.050 -12.083 1.00 94.25 279 LEU A N 1
ATOM 2240 C CA . LEU A 1 279 ? -4.393 11.976 -12.762 1.00 94.25 279 LEU A CA 1
ATOM 2241 C C . LEU A 1 279 ? -5.382 11.312 -13.721 1.00 94.25 279 LEU A C 1
ATOM 2243 O O . LEU A 1 279 ? -6.509 10.996 -13.335 1.00 94.25 279 LEU A O 1
ATOM 2247 N N . ARG A 1 280 ? -4.991 11.172 -14.988 1.00 88.88 280 ARG A N 1
ATOM 2248 C CA . ARG A 1 280 ? -5.822 10.532 -16.012 1.00 88.88 280 ARG A CA 1
ATOM 2249 C C . ARG A 1 280 ? -5.451 9.059 -16.075 1.00 88.88 280 ARG A C 1
ATOM 2251 O O . ARG A 1 280 ? -4.271 8.759 -16.195 1.00 88.88 280 ARG A O 1
ATOM 2258 N N . GLU A 1 281 ? -6.456 8.191 -15.971 1.00 84.75 281 GLU A N 1
ATOM 2259 C CA . GLU A 1 281 ? -6.338 6.752 -16.264 1.00 84.75 281 GLU A CA 1
ATOM 2260 C C . GLU A 1 281 ? -5.260 6.009 -15.453 1.00 84.75 281 GLU A C 1
ATOM 2262 O O . GLU A 1 281 ? -4.734 4.990 -15.892 1.00 84.75 281 GLU A O 1
ATOM 2267 N N . VAL A 1 282 ? -4.944 6.492 -14.245 1.00 94.31 282 VAL A N 1
ATOM 2268 C CA . VAL A 1 282 ? -4.044 5.781 -13.332 1.00 94.31 282 VAL A CA 1
ATOM 2269 C C . VAL A 1 282 ? -4.824 4.688 -12.618 1.00 94.31 282 VAL A C 1
ATOM 2271 O O . VAL A 1 282 ? -5.705 4.974 -11.800 1.00 94.31 282 VAL A O 1
ATOM 2274 N N . THR A 1 283 ? -4.467 3.447 -12.919 1.00 95.25 283 THR A N 1
ATOM 2275 C CA . THR A 1 283 ? -5.041 2.242 -12.329 1.00 95.25 283 THR A CA 1
ATOM 2276 C C . THR A 1 283 ? -3.914 1.412 -11.757 1.00 95.25 283 THR A C 1
ATOM 2278 O O . THR A 1 283 ? -2.938 1.145 -12.443 1.00 95.25 283 THR A O 1
ATOM 2281 N N . VAL A 1 284 ? -4.027 1.011 -10.499 1.00 96.00 284 VAL A N 1
ATOM 2282 C CA . VAL A 1 284 ? -3.022 0.180 -9.845 1.00 96.00 284 VAL A CA 1
ATOM 2283 C C . VAL A 1 284 ? -3.665 -1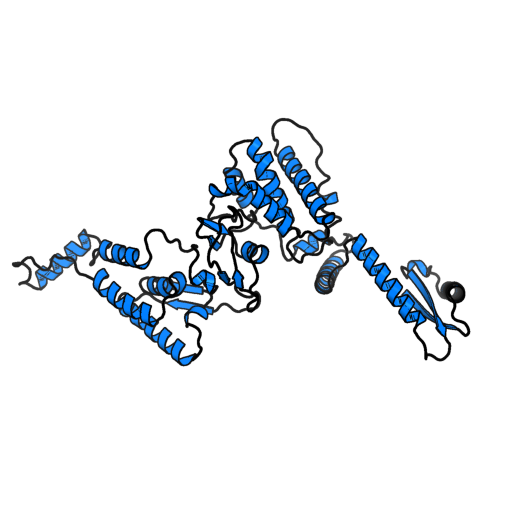.132 -9.464 1.00 96.00 284 VAL A C 1
ATOM 2285 O O . VAL A 1 284 ? -4.598 -1.152 -8.658 1.00 96.00 284 VAL A O 1
ATOM 2288 N N . LYS A 1 285 ? -3.157 -2.222 -10.023 1.00 95.19 285 LYS A N 1
ATOM 2289 C CA . LYS A 1 285 ? -3.569 -3.562 -9.631 1.00 95.19 285 LYS A CA 1
ATOM 2290 C C . LYS A 1 285 ? -2.598 -4.092 -8.594 1.00 95.19 285 LYS A C 1
ATOM 2292 O O . LYS A 1 285 ? -1.386 -4.001 -8.738 1.00 95.19 285 LYS A O 1
ATOM 2297 N N . LEU A 1 286 ? -3.141 -4.592 -7.497 1.00 94.19 286 LEU A N 1
ATOM 2298 C CA . LEU A 1 286 ? -2.366 -5.126 -6.393 1.00 94.19 286 LEU A CA 1
ATOM 2299 C C . LEU A 1 286 ? -2.492 -6.634 -6.374 1.00 94.19 286 LEU A C 1
ATOM 2301 O O . LEU A 1 286 ? -3.528 -7.205 -6.704 1.00 94.19 286 LEU A O 1
ATOM 2305 N N . LYS A 1 287 ? -1.434 -7.291 -5.919 1.00 91.38 287 LYS A N 1
ATOM 2306 C CA . LYS A 1 287 ? -1.480 -8.729 -5.738 1.00 91.38 287 LYS A CA 1
ATOM 2307 C C . LYS A 1 287 ? -2.469 -9.088 -4.611 1.00 91.38 287 LYS A C 1
ATOM 2309 O O . LYS A 1 287 ? -2.339 -8.548 -3.506 1.00 91.38 287 LYS A O 1
ATOM 2314 N N . PRO A 1 288 ? -3.400 -10.034 -4.835 1.00 90.50 288 PRO A N 1
ATOM 2315 C CA . PRO A 1 288 ? -4.250 -10.557 -3.775 1.00 90.50 288 PRO A CA 1
ATOM 2316 C C . PRO A 1 288 ? -3.441 -11.174 -2.631 1.00 90.50 288 PRO A C 1
ATOM 2318 O O . PRO A 1 288 ? -2.510 -11.945 -2.868 1.00 90.50 288 PRO A O 1
ATOM 2321 N N . ASP A 1 289 ? -3.851 -10.922 -1.385 1.00 85.62 289 ASP A N 1
ATOM 2322 C CA . ASP A 1 289 ? -3.125 -11.396 -0.191 1.00 85.62 289 ASP A CA 1
ATOM 2323 C C . ASP A 1 289 ? -3.006 -12.937 -0.123 1.00 85.62 289 ASP A C 1
ATOM 2325 O O . ASP A 1 289 ? -2.105 -13.471 0.519 1.00 85.62 289 ASP A O 1
ATOM 2329 N N . THR A 1 290 ? -3.912 -13.663 -0.787 1.00 87.44 290 THR A N 1
ATOM 2330 C CA . THR A 1 290 ? -3.944 -15.135 -0.831 1.00 87.44 290 THR A CA 1
ATOM 2331 C C . THR A 1 290 ? -3.347 -15.734 -2.108 1.00 87.44 290 THR A C 1
ATOM 2333 O O . THR A 1 290 ? -3.329 -16.956 -2.239 1.00 87.44 290 THR A O 1
ATOM 2336 N N . ALA A 1 291 ? -2.915 -14.915 -3.072 1.00 89.00 291 ALA A N 1
ATOM 2337 C CA . ALA A 1 291 ? -2.383 -15.403 -4.344 1.00 89.00 291 ALA A CA 1
ATOM 2338 C C . ALA A 1 291 ? -0.908 -15.835 -4.232 1.00 89.00 291 ALA A C 1
ATOM 2340 O O . ALA A 1 291 ? -0.129 -15.279 -3.449 1.00 89.00 291 ALA A O 1
ATOM 2341 N N . GLY A 1 292 ? -0.503 -16.811 -5.053 1.00 90.69 292 GLY A N 1
ATOM 2342 C CA . GLY A 1 292 ? 0.907 -17.161 -5.276 1.00 90.69 292 GLY A CA 1
ATOM 2343 C C . GLY A 1 292 ? 1.672 -16.046 -6.003 1.00 90.69 292 GLY A C 1
ATOM 2344 O O . GLY A 1 292 ? 1.078 -15.047 -6.388 1.00 90.69 292 GLY A O 1
ATOM 2345 N N . VAL A 1 293 ? 3.000 -16.150 -6.108 1.00 92.44 293 VAL A N 1
ATOM 2346 C CA . VAL A 1 293 ? 3.806 -15.269 -6.979 1.00 92.44 293 VAL A CA 1
ATOM 2347 C C . VAL A 1 293 ? 4.225 -16.085 -8.199 1.00 92.44 293 VAL A C 1
ATOM 2349 O O . VAL A 1 293 ? 4.926 -17.084 -8.039 1.00 92.44 293 VAL A O 1
ATOM 2352 N N . ASN A 1 294 ? 3.831 -15.653 -9.389 1.00 94.12 294 ASN A N 1
ATOM 2353 C CA . ASN A 1 294 ? 4.328 -16.134 -10.666 1.00 94.12 294 ASN A CA 1
ATOM 2354 C C . ASN A 1 294 ? 5.480 -15.232 -11.107 1.00 94.12 294 ASN A C 1
ATOM 2356 O O . ASN A 1 294 ? 5.368 -14.005 -11.129 1.00 94.12 294 ASN A O 1
ATOM 2360 N N . VAL A 1 295 ? 6.604 -15.855 -11.450 1.00 96.69 295 VAL A N 1
ATOM 2361 C CA . VAL A 1 295 ? 7.838 -15.149 -11.796 1.00 96.69 295 VAL A CA 1
ATOM 2362 C C . VAL A 1 295 ? 8.241 -15.509 -13.218 1.00 96.69 295 VAL A C 1
ATOM 2364 O O . VAL A 1 295 ? 8.319 -16.691 -13.555 1.00 96.69 295 VAL A O 1
ATOM 2367 N N . LEU A 1 296 ? 8.532 -14.495 -14.029 1.00 96.75 296 LEU A N 1
ATOM 2368 C CA . LEU A 1 296 ? 9.144 -14.641 -15.344 1.00 96.75 296 LEU A CA 1
ATOM 2369 C C . LEU A 1 296 ? 10.613 -14.225 -15.275 1.00 96.75 296 LEU A C 1
ATOM 2371 O O . LEU A 1 296 ? 10.942 -13.157 -14.770 1.00 96.75 296 LEU A O 1
ATOM 2375 N N . THR A 1 297 ? 11.507 -15.047 -15.816 1.00 96.81 297 THR A N 1
ATOM 2376 C CA . THR A 1 297 ? 12.933 -14.720 -15.929 1.00 96.81 297 THR A CA 1
ATOM 2377 C C . THR A 1 297 ? 13.385 -14.878 -17.373 1.00 96.81 297 THR A C 1
ATOM 2379 O O . THR A 1 297 ? 13.202 -15.946 -17.958 1.00 96.81 297 THR A O 1
ATOM 2382 N N . ILE A 1 298 ? 13.987 -13.834 -17.943 1.00 95.94 298 ILE A N 1
ATOM 2383 C CA . ILE A 1 298 ? 14.483 -13.831 -19.321 1.00 95.94 298 ILE A CA 1
ATOM 2384 C C . ILE A 1 298 ? 15.993 -13.595 -19.329 1.00 95.94 298 ILE A C 1
ATOM 2386 O O . ILE A 1 298 ? 16.486 -12.510 -19.009 1.00 95.94 298 ILE A O 1
ATOM 2390 N N . ASP A 1 299 ? 16.735 -14.613 -19.747 1.00 94.50 299 ASP A N 1
ATOM 2391 C CA . ASP A 1 299 ? 18.189 -14.539 -19.829 1.00 94.50 299 ASP A CA 1
ATOM 2392 C C . ASP A 1 299 ? 18.681 -13.678 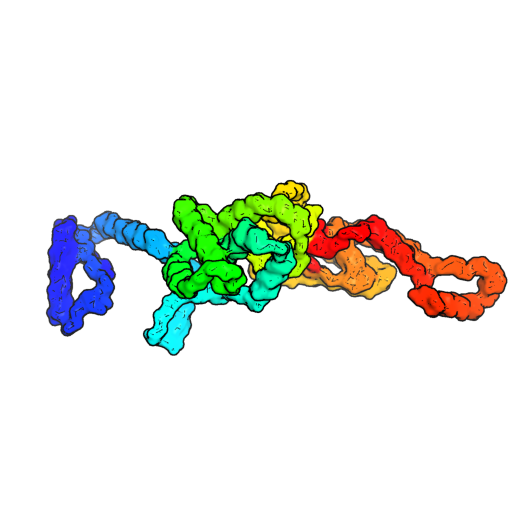-21.001 1.00 94.50 299 ASP A C 1
ATOM 2394 O O . ASP A 1 299 ? 18.053 -13.550 -22.058 1.00 94.50 299 ASP A O 1
ATOM 2398 N N . GLY A 1 300 ? 19.864 -13.098 -20.810 1.00 89.75 300 GLY A N 1
ATOM 2399 C CA . GLY A 1 300 ? 20.590 -12.374 -21.840 1.00 89.75 300 GLY A CA 1
ATOM 2400 C C . GLY A 1 300 ? 21.160 -13.291 -22.920 1.00 89.75 300 GLY A C 1
ATOM 2401 O O . GLY A 1 300 ? 21.671 -14.373 -22.649 1.00 89.75 300 GLY A O 1
ATOM 2402 N N . GLY A 1 301 ? 21.141 -12.822 -24.167 1.00 85.25 301 GLY A N 1
ATOM 2403 C CA . GLY A 1 301 ? 21.676 -13.567 -25.310 1.00 85.25 301 GLY A CA 1
ATOM 2404 C C . GLY A 1 301 ? 22.128 -12.694 -26.481 1.00 85.25 301 GLY A C 1
ATOM 2405 O O . GLY A 1 301 ? 22.372 -13.212 -27.574 1.00 85.25 301 GLY A O 1
ATOM 2406 N N . GLY A 1 302 ? 22.207 -11.371 -26.291 1.00 85.12 302 GLY A N 1
ATOM 2407 C CA . GLY A 1 302 ? 22.432 -10.421 -27.382 1.00 85.12 302 GLY A CA 1
ATOM 2408 C C . GLY A 1 302 ? 21.333 -10.563 -28.435 1.00 85.12 302 GLY A C 1
ATOM 2409 O O . GLY A 1 302 ? 20.162 -10.653 -28.087 1.00 85.12 302 GLY A O 1
ATOM 2410 N N . ILE A 1 303 ? 21.695 -10.681 -29.715 1.00 83.88 303 ILE A N 1
ATOM 2411 C CA . ILE A 1 303 ? 20.728 -10.870 -30.815 1.00 83.88 303 ILE A CA 1
ATOM 2412 C C . ILE A 1 303 ? 19.818 -12.104 -30.658 1.00 83.88 303 ILE A C 1
ATOM 2414 O O . ILE A 1 303 ? 18.767 -12.169 -31.287 1.00 83.88 303 ILE A O 1
ATOM 2418 N N . LYS A 1 304 ? 20.182 -13.078 -29.809 1.00 87.12 304 LYS A N 1
ATOM 2419 C CA . LYS A 1 304 ? 19.350 -14.259 -29.530 1.00 87.12 304 LYS A CA 1
ATOM 2420 C C . LYS A 1 304 ? 18.159 -13.964 -28.608 1.00 87.12 304 LYS A C 1
ATOM 2422 O O . LYS A 1 304 ? 17.390 -14.879 -28.339 1.00 87.12 304 LYS A O 1
ATOM 2427 N N . GLY A 1 305 ? 17.967 -12.716 -28.164 1.00 85.38 305 GLY A N 1
ATOM 2428 C CA . GLY A 1 305 ? 16.792 -12.292 -27.388 1.00 85.38 305 GLY A CA 1
ATOM 2429 C C . GLY A 1 305 ? 15.444 -12.564 -28.075 1.00 85.38 305 GLY A C 1
ATOM 2430 O O . GLY A 1 305 ? 14.432 -12.702 -27.399 1.00 85.38 305 GLY A O 1
ATOM 2431 N N . VAL A 1 306 ? 15.433 -12.755 -29.399 1.00 88.00 306 VAL A N 1
ATOM 2432 C CA . VAL A 1 306 ? 14.241 -13.200 -30.141 1.00 88.00 306 VAL A CA 1
ATOM 2433 C C . VAL A 1 306 ? 13.752 -14.600 -29.730 1.00 88.00 306 VAL A C 1
ATOM 2435 O O . VAL A 1 306 ? 12.570 -14.902 -29.845 1.00 88.00 306 VAL A O 1
ATOM 2438 N N . VAL A 1 307 ? 14.637 -15.466 -29.220 1.00 91.56 307 VAL A N 1
ATOM 2439 C CA . VAL A 1 307 ? 14.290 -16.851 -28.861 1.00 91.56 307 VAL A CA 1
ATOM 2440 C C . VAL A 1 307 ? 13.331 -16.907 -27.659 1.00 91.56 307 VAL A C 1
ATOM 2442 O O . VAL A 1 307 ? 12.283 -17.538 -27.794 1.00 91.56 307 VAL A O 1
ATOM 2445 N N . PRO A 1 308 ? 13.603 -16.242 -26.515 1.00 93.50 308 PRO A N 1
ATOM 2446 C CA . PRO A 1 308 ? 12.629 -16.124 -25.427 1.00 93.50 308 PRO A CA 1
ATOM 2447 C C . PRO A 1 308 ? 11.258 -15.583 -25.849 1.00 93.50 308 PRO A C 1
ATOM 2449 O O . PRO A 1 308 ? 10.243 -16.086 -25.374 1.00 93.50 308 PRO A O 1
ATOM 2452 N N . LEU A 1 309 ? 11.208 -14.611 -26.766 1.00 93.25 309 LEU A N 1
ATOM 2453 C CA . LEU A 1 309 ? 9.943 -14.075 -27.284 1.00 93.25 309 LEU A CA 1
ATOM 2454 C C . LEU A 1 309 ? 9.133 -15.144 -28.029 1.00 93.25 309 LEU A C 1
ATOM 2456 O O . LEU A 1 309 ? 7.933 -15.256 -27.815 1.00 93.25 309 LEU A O 1
ATOM 2460 N N . LEU A 1 310 ? 9.783 -16.005 -28.819 1.00 92.75 310 LEU A N 1
ATOM 2461 C CA . LEU A 1 310 ? 9.105 -17.123 -29.484 1.00 92.75 310 LEU A CA 1
ATOM 2462 C C . LEU A 1 310 ? 8.522 -18.137 -28.482 1.00 92.75 310 LEU A C 1
ATOM 2464 O O . LEU A 1 310 ? 7.435 -18.679 -28.700 1.00 92.75 310 LEU A O 1
ATOM 2468 N N . PHE A 1 311 ? 9.222 -18.387 -27.370 1.00 94.88 311 PHE A N 1
ATOM 2469 C CA . PHE A 1 311 ? 8.690 -19.219 -26.287 1.00 94.88 311 PHE A CA 1
ATOM 2470 C C . PHE A 1 311 ? 7.473 -18.575 -25.620 1.00 94.88 311 PHE A C 1
ATOM 2472 O O . PHE A 1 311 ? 6.488 -19.272 -25.383 1.00 94.88 311 PHE A O 1
ATOM 2479 N N . LEU A 1 312 ? 7.512 -17.264 -25.362 1.00 95.62 312 LEU A N 1
ATOM 2480 C CA . LEU A 1 312 ? 6.374 -16.519 -24.816 1.00 95.62 312 LEU A CA 1
ATOM 2481 C C . LEU A 1 312 ? 5.174 -16.526 -25.770 1.00 95.62 312 LEU A C 1
ATOM 2483 O O . LEU A 1 312 ? 4.056 -16.744 -25.314 1.00 95.62 312 LEU A O 1
ATOM 2487 N N . GLN A 1 313 ? 5.401 -16.388 -27.079 1.00 94.69 313 GLN A N 1
ATOM 2488 C CA . GLN A 1 313 ? 4.343 -16.493 -28.086 1.00 94.69 313 GLN A CA 1
ATOM 2489 C C . GLN A 1 313 ? 3.715 -17.890 -28.075 1.00 94.69 313 GLN A C 1
ATOM 2491 O O . GLN A 1 313 ? 2.503 -18.033 -27.971 1.00 94.69 313 GLN A O 1
ATOM 2496 N N . THR A 1 314 ? 4.549 -18.935 -28.075 1.00 95.50 314 THR A N 1
ATOM 2497 C CA . THR A 1 314 ? 4.073 -20.326 -28.011 1.00 95.50 314 THR A CA 1
ATOM 2498 C C . THR A 1 314 ? 3.283 -20.592 -26.727 1.00 95.50 314 THR A C 1
ATOM 2500 O O . THR A 1 314 ? 2.300 -21.334 -26.742 1.00 95.50 314 THR A O 1
ATOM 2503 N N . LEU A 1 315 ? 3.712 -20.011 -25.603 1.00 94.88 315 LEU A N 1
ATOM 2504 C CA . LEU A 1 315 ? 2.993 -20.095 -24.336 1.00 94.88 315 LEU A CA 1
ATOM 2505 C C . LEU A 1 315 ? 1.632 -19.400 -24.436 1.00 94.88 315 LEU A C 1
ATOM 2507 O O . LEU A 1 315 ? 0.633 -20.007 -24.061 1.00 94.88 315 LEU A O 1
ATOM 2511 N N . GLN A 1 316 ? 1.583 -18.183 -24.983 1.00 95.25 316 GLN A N 1
ATOM 2512 C CA . GLN A 1 316 ? 0.345 -17.431 -25.189 1.00 95.25 316 GLN A CA 1
ATOM 2513 C C . GLN A 1 316 ? -0.652 -18.205 -26.060 1.00 95.25 316 GLN A C 1
ATOM 2515 O O . GLN A 1 316 ? -1.807 -18.385 -25.671 1.00 95.25 316 GLN A O 1
ATOM 2520 N N . ASP A 1 317 ? -0.186 -18.744 -27.187 1.00 95.00 317 ASP A N 1
ATOM 2521 C CA . ASP A 1 317 ? -1.008 -19.521 -28.117 1.00 95.00 317 ASP A CA 1
ATOM 2522 C C . ASP A 1 317 ? -1.582 -20.781 -27.449 1.00 95.00 317 ASP A C 1
ATOM 2524 O O . ASP A 1 317 ? -2.719 -21.173 -27.709 1.00 95.00 317 ASP A O 1
ATOM 2528 N N . ARG A 1 318 ? -0.809 -21.419 -26.556 1.00 95.50 318 ARG A N 1
ATOM 2529 C CA . ARG A 1 318 ? -1.259 -22.601 -25.806 1.00 95.50 318 ARG A CA 1
ATOM 2530 C C . ARG A 1 318 ? -2.183 -22.281 -24.642 1.00 95.50 318 ARG A C 1
ATOM 2532 O O . ARG A 1 318 ? -3.012 -23.124 -24.309 1.00 95.50 318 ARG A O 1
ATOM 2539 N N . LEU A 1 319 ? -2.028 -21.119 -24.010 1.00 94.25 319 LEU A N 1
ATOM 2540 C CA . LEU A 1 319 ? -2.968 -20.647 -22.996 1.00 94.25 319 LEU A CA 1
ATOM 2541 C C . LEU A 1 319 ? -4.343 -20.408 -23.629 1.00 94.25 319 LEU A C 1
ATOM 2543 O O . LEU A 1 319 ? -5.352 -20.772 -23.031 1.00 94.25 319 LEU A O 1
ATOM 2547 N N . GLY A 1 320 ? -4.382 -19.845 -24.844 1.00 91.56 320 GLY A N 1
ATOM 2548 C CA . GLY A 1 320 ? -5.622 -19.655 -25.601 1.00 91.56 320 GLY A CA 1
ATOM 2549 C C . GLY A 1 320 ? -6.622 -18.719 -24.912 1.00 91.56 320 GLY A C 1
ATOM 2550 O O . GLY A 1 320 ? -7.825 -18.811 -25.153 1.00 91.56 320 GLY A O 1
ATOM 2551 N N . LEU A 1 321 ? -6.133 -17.849 -24.025 1.00 92.44 321 LEU A N 1
ATOM 2552 C CA . LEU A 1 321 ? -6.931 -16.875 -23.291 1.00 92.44 321 LEU A CA 1
ATOM 2553 C C . LEU A 1 321 ? -6.841 -15.504 -23.973 1.00 92.44 321 LEU A C 1
ATOM 2555 O O . LEU A 1 321 ? -5.790 -15.164 -24.516 1.00 92.44 321 LEU A O 1
ATOM 2559 N N . PRO A 1 322 ? -7.896 -14.673 -23.907 1.00 91.38 322 PRO A N 1
ATOM 2560 C CA . PRO A 1 322 ? -7.865 -13.294 -24.392 1.00 91.38 322 PRO A CA 1
ATOM 2561 C C . PRO A 1 322 ? -7.135 -12.370 -23.397 1.00 91.38 322 PRO A C 1
ATOM 2563 O O . PRO A 1 322 ? -7.617 -11.287 -23.075 1.00 91.38 322 PRO A O 1
ATOM 2566 N N . ILE A 1 323 ? -6.014 -12.838 -22.848 1.00 91.00 323 ILE A N 1
ATOM 2567 C CA . ILE A 1 323 ? -5.202 -12.163 -21.838 1.00 91.00 323 ILE A CA 1
ATOM 2568 C C . ILE A 1 323 ? -3.749 -12.239 -22.324 1.00 91.00 323 ILE A C 1
ATOM 2570 O O . ILE A 1 323 ? -3.292 -13.342 -22.643 1.00 91.00 323 ILE A O 1
ATOM 2574 N N . PRO A 1 324 ? -3.028 -11.109 -22.419 1.00 93.94 324 PRO A N 1
ATOM 2575 C CA . PRO A 1 324 ? -1.622 -11.116 -22.800 1.00 93.94 324 PRO A CA 1
ATOM 2576 C C . PRO A 1 324 ? -0.779 -11.973 -21.855 1.00 93.94 324 PRO A C 1
ATOM 2578 O O . PRO A 1 324 ? -1.011 -12.005 -20.648 1.00 93.94 324 PRO A O 1
ATOM 2581 N N . VAL A 1 325 ? 0.235 -12.656 -22.388 1.00 94.75 325 VAL A N 1
ATOM 2582 C CA . VAL A 1 325 ? 1.058 -13.586 -21.597 1.00 94.75 325 VAL A CA 1
ATOM 2583 C C . VAL A 1 325 ? 1.752 -12.914 -20.404 1.00 94.75 325 VAL A C 1
ATOM 2585 O O . VAL A 1 325 ? 1.938 -13.555 -19.370 1.00 94.75 325 VAL A O 1
ATOM 2588 N N . GLN A 1 326 ? 2.105 -11.629 -20.514 1.00 94.25 326 GLN A N 1
ATOM 2589 C CA . GLN A 1 326 ? 2.752 -10.868 -19.444 1.00 94.25 326 GLN A CA 1
ATOM 2590 C C . GLN A 1 326 ? 1.842 -10.621 -18.227 1.00 94.25 326 GLN A C 1
ATOM 2592 O O . GLN A 1 326 ? 2.342 -10.602 -17.105 1.00 94.25 326 GLN A O 1
ATOM 2597 N N . ASP A 1 327 ? 0.519 -10.551 -18.408 1.00 93.00 327 ASP A N 1
ATOM 2598 C CA . ASP A 1 327 ? -0.464 -10.312 -17.335 1.00 93.00 327 ASP A CA 1
ATOM 2599 C C . ASP A 1 327 ? -0.584 -11.494 -16.358 1.00 93.00 327 ASP A C 1
ATOM 2601 O O . ASP A 1 327 ? -1.240 -11.397 -15.318 1.00 93.00 327 ASP A O 1
ATOM 2605 N N . HIS A 1 328 ? 0.041 -12.628 -16.684 1.00 92.38 328 HIS A N 1
ATOM 2606 C CA . HIS A 1 328 ? 0.077 -13.817 -15.838 1.00 92.38 328 HIS A CA 1
ATOM 2607 C C . HIS A 1 328 ? 1.236 -13.824 -14.828 1.00 92.38 328 HIS A C 1
ATOM 2609 O O . HIS A 1 328 ? 1.298 -14.739 -14.000 1.00 92.38 328 HIS A O 1
ATOM 2615 N N . PHE A 1 329 ? 2.148 -12.848 -14.885 1.00 95.00 329 PHE A N 1
ATOM 2616 C CA . PHE A 1 329 ? 3.342 -12.793 -14.040 1.00 95.00 329 PHE A CA 1
ATOM 2617 C C . PHE A 1 329 ? 3.349 -11.546 -13.155 1.00 95.00 329 PHE A C 1
ATOM 2619 O O . PHE A 1 329 ? 3.290 -10.425 -13.650 1.00 95.00 329 PHE A O 1
ATOM 2626 N N . GLU A 1 330 ? 3.484 -11.730 -11.839 1.00 93.50 330 GLU A N 1
ATOM 2627 C CA . GLU A 1 330 ? 3.588 -10.612 -10.895 1.00 93.50 330 GLU A CA 1
ATOM 2628 C C . GLU A 1 330 ? 5.003 -10.046 -10.794 1.00 93.50 330 GLU A C 1
ATOM 2630 O O . GLU A 1 330 ? 5.169 -8.919 -10.338 1.00 93.50 330 GLU A O 1
ATOM 2635 N N . ILE A 1 331 ? 6.032 -10.819 -11.148 1.00 94.62 331 ILE A N 1
ATOM 2636 C CA . ILE A 1 331 ? 7.417 -10.344 -11.116 1.00 94.62 331 ILE A CA 1
ATOM 2637 C C . ILE A 1 331 ? 8.142 -10.782 -12.381 1.00 94.62 331 ILE A C 1
ATOM 2639 O O . ILE A 1 331 ? 8.110 -11.964 -12.735 1.00 94.62 331 ILE A O 1
ATOM 2643 N N . ALA A 1 332 ? 8.841 -9.852 -13.026 1.00 95.62 332 ALA A N 1
ATOM 2644 C CA . ALA A 1 332 ? 9.628 -10.132 -14.216 1.00 95.62 332 ALA A CA 1
ATOM 2645 C C . ALA A 1 332 ? 11.084 -9.681 -14.058 1.00 95.62 332 ALA A C 1
ATOM 2647 O O . ALA A 1 332 ? 11.388 -8.521 -13.799 1.00 95.62 332 ALA A O 1
ATOM 2648 N N . PHE A 1 333 ? 12.017 -10.605 -14.277 1.00 95.75 333 PHE A N 1
ATOM 2649 C CA . PHE A 1 333 ? 13.449 -10.331 -14.269 1.00 95.75 333 PHE A CA 1
ATOM 2650 C C . PHE A 1 333 ? 14.044 -10.552 -15.649 1.00 95.75 333 PHE A C 1
ATOM 2652 O O . PHE A 1 333 ? 13.714 -11.514 -16.343 1.00 95.75 333 PHE A O 1
ATOM 2659 N N . GLY A 1 334 ? 14.984 -9.694 -16.031 1.00 94.75 334 GLY A N 1
ATOM 2660 C CA . GLY A 1 334 ? 15.693 -9.840 -17.290 1.00 94.75 334 GLY A CA 1
ATOM 2661 C C . GLY A 1 334 ? 17.144 -9.399 -17.186 1.00 94.75 334 GLY A C 1
ATOM 2662 O O . GLY A 1 334 ? 17.450 -8.384 -16.564 1.00 94.75 334 GLY A O 1
ATOM 2663 N N . THR A 1 335 ? 18.049 -10.145 -17.819 1.00 93.88 335 THR A N 1
ATOM 2664 C CA . THR A 1 335 ? 19.474 -9.789 -17.888 1.00 93.88 335 THR A CA 1
ATOM 2665 C C . THR A 1 335 ? 19.861 -9.391 -19.311 1.00 93.88 335 THR A C 1
ATOM 2667 O O . THR A 1 335 ? 19.464 -10.034 -20.280 1.00 93.88 335 THR A O 1
ATOM 2670 N N . SER A 1 336 ? 20.635 -8.311 -19.478 1.00 90.56 336 SER A N 1
ATOM 2671 C CA . SER A 1 336 ? 21.062 -7.813 -20.800 1.00 90.56 336 SER A CA 1
ATOM 2672 C C . SER A 1 336 ? 19.873 -7.643 -21.774 1.00 90.56 336 SER A C 1
ATOM 2674 O O . SER A 1 336 ? 18.925 -6.930 -21.454 1.00 90.56 336 SER A O 1
ATOM 2676 N N . SER A 1 337 ? 19.876 -8.307 -22.939 1.00 91.12 337 SER A N 1
ATOM 2677 C CA . SER A 1 337 ? 18.753 -8.304 -23.891 1.00 91.12 337 SER A CA 1
ATOM 2678 C C . SER A 1 337 ? 17.426 -8.756 -23.274 1.00 91.12 337 SER A C 1
ATOM 2680 O O . SER A 1 337 ? 16.382 -8.251 -23.671 1.00 91.12 337 SER A O 1
ATOM 2682 N N . GLY A 1 338 ? 17.455 -9.665 -22.295 1.00 93.12 338 GLY A N 1
ATOM 2683 C CA . GLY A 1 338 ? 16.267 -10.085 -21.556 1.00 93.12 338 GLY A CA 1
ATOM 2684 C C . GLY A 1 338 ? 15.667 -8.961 -20.714 1.00 93.12 338 GLY A C 1
ATOM 2685 O O . GLY A 1 338 ? 14.451 -8.842 -20.634 1.00 93.12 338 GLY A O 1
ATOM 2686 N N . GLY A 1 339 ? 16.503 -8.074 -20.162 1.00 92.69 339 GLY A N 1
ATOM 2687 C CA . GLY A 1 339 ? 16.041 -6.878 -19.450 1.00 92.69 339 GLY A CA 1
ATOM 2688 C C . GLY A 1 339 ? 15.289 -5.920 -20.371 1.00 92.69 339 GLY A C 1
ATOM 2689 O O . GLY A 1 339 ? 14.233 -5.419 -20.008 1.00 92.69 339 GLY A O 1
ATOM 2690 N N . LEU A 1 340 ? 15.777 -5.736 -21.602 1.00 90.88 340 LEU A N 1
ATOM 2691 C CA . LEU A 1 340 ? 15.088 -4.918 -22.608 1.00 90.88 340 LEU A CA 1
ATOM 2692 C C . LEU A 1 340 ? 13.721 -5.495 -22.986 1.00 90.88 340 LEU A C 1
ATOM 2694 O O . LEU A 1 340 ? 12.770 -4.742 -23.169 1.00 90.88 340 LEU A O 1
ATOM 2698 N N . ILE A 1 341 ? 13.627 -6.824 -23.080 1.00 93.12 341 ILE A N 1
ATOM 2699 C CA . ILE A 1 341 ? 12.365 -7.520 -23.352 1.00 93.12 341 ILE A CA 1
ATOM 2700 C C . ILE A 1 341 ? 11.386 -7.326 -22.193 1.00 93.12 341 ILE A C 1
ATOM 2702 O O . ILE A 1 341 ? 10.232 -6.989 -22.433 1.00 93.12 341 ILE A O 1
ATOM 2706 N N . VAL A 1 342 ? 11.843 -7.481 -20.945 1.00 94.88 342 VAL A N 1
ATOM 2707 C CA . VAL A 1 342 ? 11.007 -7.233 -19.760 1.00 94.88 342 VAL A CA 1
ATOM 2708 C C . VAL A 1 342 ? 10.506 -5.78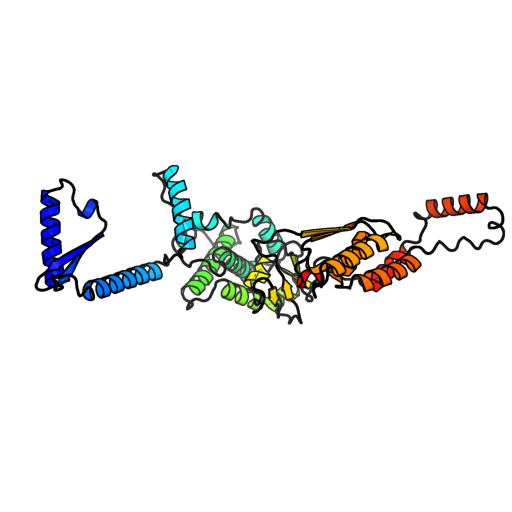9 -19.733 1.00 94.88 342 VAL A C 1
ATOM 2710 O O . VAL A 1 342 ? 9.315 -5.573 -19.542 1.00 94.88 342 VAL A O 1
ATOM 2713 N N . LEU A 1 343 ? 11.366 -4.802 -19.998 1.00 92.56 343 LEU A N 1
ATOM 2714 C CA . LEU A 1 343 ? 10.944 -3.399 -20.061 1.00 92.56 343 LEU A CA 1
ATOM 2715 C C . LEU A 1 343 ? 9.894 -3.165 -21.159 1.00 92.56 343 LEU A C 1
ATOM 2717 O O . LEU A 1 343 ? 8.886 -2.512 -20.906 1.00 92.56 343 LEU A O 1
ATOM 2721 N N . ALA A 1 344 ? 10.079 -3.726 -22.356 1.00 92.69 344 ALA A N 1
ATOM 2722 C CA . ALA A 1 344 ? 9.113 -3.573 -23.444 1.00 92.69 344 ALA A CA 1
ATOM 2723 C C . ALA A 1 344 ? 7.749 -4.220 -23.123 1.00 92.69 344 ALA A C 1
ATOM 2725 O O . ALA A 1 344 ? 6.709 -3.590 -23.313 1.00 92.69 344 ALA A O 1
ATOM 2726 N N . LEU A 1 345 ? 7.748 -5.444 -22.583 1.00 94.62 345 LEU A N 1
ATOM 2727 C CA . LEU A 1 345 ? 6.522 -6.166 -22.228 1.00 94.62 345 LEU A CA 1
ATOM 2728 C C . LEU A 1 345 ? 5.788 -5.511 -21.051 1.00 94.62 345 LEU A C 1
ATOM 2730 O O . LEU A 1 345 ? 4.592 -5.254 -21.134 1.00 94.62 345 LEU A O 1
ATOM 2734 N N . PHE A 1 346 ? 6.497 -5.235 -19.955 1.00 94.81 346 PHE A N 1
ATOM 2735 C CA . PHE A 1 346 ? 5.876 -4.830 -18.694 1.00 94.81 346 PHE A CA 1
ATOM 2736 C C . PHE A 1 346 ? 5.772 -3.317 -18.550 1.00 94.81 346 PHE A C 1
ATOM 2738 O O . PHE A 1 346 ? 4.716 -2.828 -18.181 1.00 94.81 346 PHE A O 1
ATOM 2745 N N . ILE A 1 347 ? 6.812 -2.543 -18.863 1.00 91.56 347 ILE A N 1
ATOM 2746 C CA . ILE A 1 347 ? 6.753 -1.081 -18.702 1.00 91.56 347 ILE A CA 1
ATOM 2747 C C . ILE A 1 347 ? 5.984 -0.452 -19.867 1.00 91.56 347 ILE A C 1
ATOM 2749 O O . ILE A 1 347 ? 5.051 0.324 -19.652 1.00 91.56 347 ILE A O 1
ATOM 2753 N N . SER A 1 348 ? 6.334 -0.813 -21.104 1.00 90.94 348 SER A N 1
ATOM 2754 C CA . SER A 1 348 ? 5.698 -0.242 -22.299 1.00 90.94 348 SER A CA 1
ATOM 2755 C C . SER A 1 348 ? 4.382 -0.923 -22.690 1.00 90.94 348 SER A C 1
ATOM 2757 O O . SER A 1 348 ? 3.614 -0.338 -23.453 1.00 90.94 348 SER A O 1
ATOM 2759 N N . GLY A 1 349 ? 4.095 -2.119 -22.165 1.00 92.62 349 GLY A N 1
ATOM 2760 C CA . GLY A 1 349 ? 2.852 -2.849 -22.436 1.00 92.62 349 GLY A CA 1
ATOM 2761 C C . GLY A 1 349 ? 2.747 -3.398 -23.854 1.00 92.62 349 GLY A C 1
ATOM 2762 O O . GLY A 1 349 ? 1.651 -3.491 -24.403 1.00 92.62 349 GLY A O 1
ATOM 2763 N N . TRP A 1 350 ? 3.880 -3.690 -24.487 1.00 93.75 350 TRP A N 1
ATOM 2764 C CA . TRP A 1 350 ? 3.901 -4.150 -25.871 1.00 93.75 350 TRP A CA 1
ATOM 2765 C C . TRP A 1 350 ? 3.542 -5.624 -25.978 1.00 93.75 350 TRP A C 1
ATOM 2767 O O . TRP A 1 350 ? 3.804 -6.418 -25.075 1.00 93.75 350 TRP A O 1
ATOM 2777 N N . THR A 1 351 ? 2.964 -6.007 -27.115 1.00 94.06 351 THR A N 1
ATOM 2778 C CA . THR A 1 351 ? 2.713 -7.419 -27.402 1.00 94.06 351 THR A CA 1
ATOM 2779 C C . THR A 1 351 ? 4.031 -8.160 -27.633 1.00 94.06 351 THR A C 1
ATOM 2781 O O . THR A 1 351 ? 5.065 -7.559 -27.945 1.00 94.06 351 THR A O 1
ATOM 2784 N N . VAL A 1 352 ? 4.003 -9.488 -27.503 1.00 93.69 352 VAL A N 1
ATOM 2785 C CA . VAL A 1 352 ? 5.168 -10.337 -27.795 1.00 93.69 352 VAL A CA 1
ATOM 2786 C C . VAL A 1 352 ? 5.649 -10.135 -29.240 1.00 93.69 352 VAL A C 1
ATOM 2788 O O . VAL A 1 352 ? 6.855 -10.027 -29.473 1.00 93.69 352 VAL A O 1
ATOM 2791 N N . ASP A 1 353 ? 4.717 -9.994 -30.185 1.00 91.31 353 ASP A N 1
ATOM 2792 C CA . ASP A 1 353 ? 5.007 -9.734 -31.598 1.00 91.31 353 ASP A CA 1
ATOM 2793 C C . ASP A 1 353 ? 5.664 -8.362 -31.813 1.00 91.31 353 ASP A C 1
ATOM 2795 O O . ASP A 1 353 ? 6.685 -8.256 -32.499 1.00 91.31 353 ASP A O 1
ATOM 2799 N N . ASP A 1 354 ? 5.138 -7.308 -31.181 1.00 91.56 354 ASP A N 1
ATOM 2800 C CA . ASP A 1 354 ? 5.729 -5.965 -31.249 1.00 91.56 354 ASP A CA 1
ATOM 2801 C C . ASP A 1 354 ? 7.142 -5.949 -30.660 1.00 91.56 354 ASP A C 1
ATOM 2803 O O . ASP A 1 354 ? 8.059 -5.347 -31.230 1.00 91.56 354 ASP A O 1
ATOM 2807 N N . CYS A 1 355 ? 7.350 -6.672 -29.555 1.00 91.62 355 CYS A N 1
ATOM 2808 C CA . CYS A 1 355 ? 8.667 -6.835 -28.954 1.00 91.62 355 CYS A CA 1
ATOM 2809 C C . CYS A 1 355 ? 9.633 -7.545 -29.908 1.00 91.62 355 CYS A C 1
ATOM 2811 O O . CYS A 1 355 ? 10.784 -7.123 -30.017 1.00 91.62 355 CYS A O 1
ATOM 2813 N N . ALA A 1 356 ? 9.192 -8.583 -30.626 1.00 89.12 356 ALA A N 1
ATOM 2814 C CA . ALA A 1 356 ? 10.034 -9.308 -31.578 1.00 89.12 356 ALA A CA 1
ATOM 2815 C C . ALA A 1 356 ? 10.447 -8.421 -32.762 1.00 89.12 356 ALA A C 1
ATOM 2817 O O . ALA A 1 356 ? 11.636 -8.341 -33.093 1.00 89.12 356 ALA A O 1
ATOM 2818 N N . ASN A 1 357 ? 9.488 -7.690 -33.333 1.00 87.06 357 ASN A N 1
ATOM 2819 C CA . ASN A 1 357 ? 9.722 -6.762 -34.439 1.00 87.06 357 ASN A CA 1
ATOM 2820 C C . ASN A 1 357 ? 10.667 -5.622 -34.034 1.00 87.06 357 ASN A C 1
ATOM 2822 O O . ASN A 1 357 ? 11.632 -5.306 -34.743 1.00 87.06 357 ASN A O 1
ATOM 2826 N N . LEU A 1 358 ? 10.440 -5.026 -32.860 1.00 81.88 358 LEU A N 1
ATOM 2827 C CA . LEU A 1 358 ? 11.325 -3.996 -32.333 1.00 81.88 358 LEU A CA 1
ATOM 2828 C C . LEU A 1 358 ? 12.719 -4.553 -32.079 1.00 81.88 358 LEU A C 1
ATOM 2830 O O . LEU A 1 358 ? 13.699 -3.912 -32.458 1.00 81.88 358 LEU A O 1
ATOM 2834 N N . PHE A 1 359 ? 12.826 -5.721 -31.449 1.00 85.69 359 PHE A N 1
ATOM 2835 C CA . PHE A 1 359 ? 14.112 -6.299 -31.092 1.00 85.69 359 PHE A CA 1
ATOM 2836 C C . PHE A 1 359 ? 14.995 -6.517 -32.323 1.00 85.69 359 PHE A C 1
ATOM 2838 O O . PHE A 1 359 ? 16.188 -6.208 -32.290 1.00 85.69 359 PHE A O 1
ATOM 2845 N N . GLU A 1 360 ? 14.414 -6.958 -33.442 1.00 84.25 360 GLU A N 1
ATOM 2846 C CA . GLU A 1 360 ? 15.136 -7.084 -34.708 1.00 84.25 360 GLU A CA 1
ATOM 2847 C C . GLU A 1 360 ? 15.655 -5.721 -35.209 1.00 84.25 360 GLU A C 1
ATOM 2849 O O . GLU A 1 360 ? 16.817 -5.592 -35.616 1.00 84.25 360 GLU A O 1
ATOM 2854 N N . SER A 1 361 ? 14.820 -4.680 -35.141 1.00 82.69 361 SER A N 1
ATOM 2855 C CA . SER A 1 361 ? 15.193 -3.317 -35.539 1.00 82.69 361 SER A CA 1
ATOM 2856 C C . SER A 1 361 ? 16.291 -2.720 -34.641 1.00 82.69 361 SER A C 1
ATOM 2858 O O . SER A 1 361 ? 17.262 -2.139 -35.142 1.00 82.69 361 SER A O 1
ATOM 2860 N N . LEU A 1 362 ? 16.193 -2.935 -33.324 1.00 83.88 362 LEU A N 1
ATOM 2861 C CA . LEU A 1 362 ? 17.170 -2.510 -32.327 1.00 83.88 362 LEU A CA 1
ATOM 2862 C C . LEU A 1 362 ? 18.498 -3.228 -32.538 1.00 83.88 362 LEU A C 1
ATOM 2864 O O . LEU A 1 362 ? 19.540 -2.576 -32.563 1.00 83.88 362 LEU A O 1
ATOM 2868 N N . ALA A 1 363 ? 18.481 -4.541 -32.770 1.00 83.19 363 ALA A N 1
ATOM 2869 C CA . ALA A 1 363 ? 19.682 -5.325 -33.030 1.00 83.19 363 ALA A CA 1
ATOM 2870 C C . ALA A 1 363 ? 20.444 -4.808 -34.264 1.00 83.19 363 ALA A C 1
ATOM 2872 O O . ALA A 1 363 ? 21.659 -4.603 -34.203 1.00 83.19 363 ALA A O 1
ATOM 2873 N N . LYS A 1 364 ? 19.737 -4.503 -35.363 1.00 84.00 364 LYS A N 1
ATOM 2874 C CA . LYS A 1 364 ? 20.333 -3.942 -36.594 1.00 84.00 364 LYS A CA 1
ATOM 2875 C C . L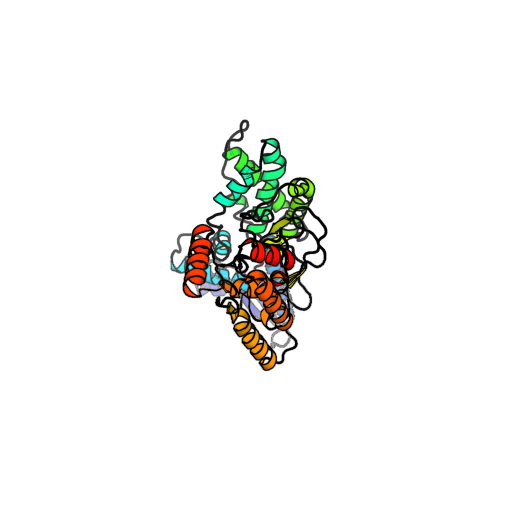YS A 1 364 ? 20.969 -2.562 -36.400 1.00 84.00 364 LYS A C 1
ATOM 2877 O O . LYS A 1 364 ? 21.816 -2.165 -37.203 1.00 84.00 364 LYS A O 1
ATOM 2882 N N . ARG A 1 365 ? 20.547 -1.803 -35.386 1.00 81.62 365 ARG A N 1
ATOM 2883 C CA . ARG A 1 365 ? 21.088 -0.473 -35.058 1.00 81.62 365 ARG A CA 1
ATOM 2884 C C . ARG A 1 365 ? 22.213 -0.552 -34.032 1.00 81.62 365 ARG A C 1
ATOM 2886 O O . ARG A 1 365 ? 23.276 0.020 -34.258 1.00 81.62 365 ARG A O 1
ATOM 2893 N N . ALA A 1 366 ? 21.994 -1.288 -32.947 1.00 79.56 366 ALA A N 1
ATOM 2894 C CA . ALA A 1 366 ? 22.930 -1.429 -31.839 1.00 79.56 366 ALA A CA 1
ATOM 2895 C C . ALA A 1 366 ? 24.218 -2.153 -32.256 1.00 79.56 366 ALA A C 1
ATOM 2897 O O . ALA A 1 366 ? 25.311 -1.724 -31.895 1.00 79.56 366 ALA A O 1
ATOM 2898 N N . PHE A 1 367 ? 24.110 -3.204 -33.075 1.00 79.75 367 PHE A N 1
ATOM 2899 C CA . PHE A 1 367 ? 25.255 -4.017 -33.497 1.00 79.75 367 PHE A CA 1
ATOM 2900 C C . PHE A 1 367 ? 25.856 -3.571 -34.839 1.00 79.75 367 PHE A C 1
ATOM 2902 O O . PHE A 1 367 ? 26.417 -4.380 -35.577 1.00 79.75 367 PHE A O 1
ATOM 2909 N N . ARG A 1 368 ? 25.770 -2.274 -35.177 1.00 78.69 368 ARG A N 1
ATOM 2910 C CA . ARG A 1 368 ? 26.484 -1.716 -36.338 1.00 78.69 368 ARG A CA 1
ATOM 2911 C C . ARG A 1 368 ? 27.984 -1.615 -36.040 1.00 78.69 368 ARG A C 1
ATOM 2913 O O . ARG A 1 368 ? 28.351 -0.896 -35.105 1.00 78.69 368 ARG A O 1
ATOM 2920 N N . PRO A 1 369 ? 28.857 -2.287 -36.815 1.00 69.31 369 PRO A N 1
ATOM 2921 C CA . PRO A 1 369 ? 30.299 -2.221 -36.607 1.00 69.31 369 PRO A CA 1
ATOM 2922 C C . PRO A 1 369 ? 30.841 -0.795 -36.755 1.00 69.31 369 PRO A C 1
ATOM 2924 O O . PRO A 1 369 ? 30.306 0.019 -37.513 1.00 69.31 369 PRO A O 1
ATOM 2927 N N . ARG A 1 370 ? 31.944 -0.502 -36.062 1.00 68.56 370 ARG A N 1
ATOM 2928 C CA . ARG A 1 370 ? 32.691 0.753 -36.239 1.00 68.56 370 ARG A CA 1
ATOM 2929 C C . ARG A 1 370 ? 33.184 0.866 -37.685 1.00 68.56 370 ARG A C 1
ATOM 2931 O O . ARG A 1 370 ? 33.703 -0.101 -38.235 1.00 68.56 370 ARG A O 1
ATOM 2938 N N . TRP A 1 371 ? 33.047 2.056 -38.273 1.00 59.66 371 TRP A N 1
ATOM 2939 C CA . TRP A 1 371 ? 33.390 2.426 -39.661 1.00 59.66 371 TRP A CA 1
ATOM 2940 C C . TRP A 1 371 ? 34.904 2.385 -39.987 1.00 59.66 371 TRP A C 1
ATOM 2942 O O . TRP A 1 371 ? 35.449 3.266 -40.640 1.00 59.66 371 TRP A O 1
ATOM 2952 N N . ILE A 1 372 ? 35.629 1.368 -39.527 1.00 57.03 372 ILE A N 1
ATOM 2953 C CA . ILE A 1 372 ? 37.081 1.225 -39.740 1.00 57.03 372 ILE A CA 1
ATOM 2954 C C . ILE A 1 372 ? 37.356 0.281 -40.926 1.00 57.03 372 ILE A C 1
ATOM 2956 O O . ILE A 1 372 ? 38.470 0.189 -41.431 1.00 57.03 372 ILE A O 1
ATOM 2960 N N . SER A 1 373 ? 36.316 -0.369 -41.452 1.00 51.91 373 SER A N 1
ATOM 2961 C CA . SER A 1 373 ? 36.387 -1.346 -42.544 1.00 51.91 373 SER A CA 1
ATOM 2962 C C . SER A 1 373 ? 36.673 -0.751 -43.937 1.00 51.91 373 SER A C 1
ATOM 2964 O O . SER A 1 373 ? 36.740 -1.505 -44.903 1.00 51.91 373 SER A O 1
ATOM 2966 N N . HIS A 1 374 ? 36.860 0.569 -44.068 1.00 49.25 374 HIS A N 1
ATOM 2967 C CA . HIS A 1 374 ? 37.066 1.252 -45.357 1.00 49.25 374 HIS A CA 1
ATOM 2968 C C . HIS A 1 374 ? 38.412 1.988 -45.484 1.00 49.25 374 HIS A C 1
ATOM 2970 O O . HIS A 1 374 ? 38.508 2.963 -46.223 1.00 49.25 374 HIS A O 1
ATOM 2976 N N . VAL A 1 375 ? 39.483 1.514 -44.837 1.00 56.84 375 VAL A N 1
ATOM 2977 C CA . VAL A 1 375 ? 40.849 1.880 -45.264 1.00 56.84 375 VAL A CA 1
ATOM 2978 C C . VAL A 1 375 ? 41.222 0.983 -46.460 1.00 56.84 375 VAL A C 1
ATOM 2980 O O . VAL A 1 375 ? 41.478 -0.207 -46.251 1.00 56.84 375 VAL A O 1
ATOM 2983 N N . PRO A 1 376 ? 41.271 1.492 -47.711 1.00 52.44 376 PRO A N 1
ATOM 2984 C CA . PRO A 1 376 ? 41.323 0.658 -48.926 1.00 52.44 376 PRO A CA 1
ATOM 2985 C C . PRO A 1 376 ? 42.576 -0.222 -49.049 1.00 52.44 376 PRO A C 1
ATOM 2987 O O . PRO A 1 376 ? 42.601 -1.173 -49.826 1.00 52.44 376 PRO A O 1
ATOM 2990 N N . VAL A 1 377 ? 43.628 0.109 -48.296 1.00 55.91 377 VAL A N 1
ATOM 2991 C CA . VAL A 1 377 ? 44.920 -0.588 -48.318 1.00 55.91 377 VAL A CA 1
ATOM 2992 C C . VAL A 1 377 ? 44.982 -1.726 -47.285 1.00 55.91 377 VAL A C 1
ATOM 2994 O O . VAL A 1 377 ? 45.658 -2.720 -47.529 1.00 55.91 377 VAL A O 1
ATOM 2997 N N . MET A 1 378 ? 44.244 -1.642 -46.168 1.00 51.31 378 MET A N 1
ATOM 2998 C CA . MET A 1 378 ? 44.291 -2.649 -45.088 1.00 51.31 378 MET A CA 1
ATOM 2999 C C . MET A 1 378 ? 43.306 -3.810 -45.266 1.00 51.31 378 MET A C 1
ATOM 3001 O O . MET A 1 378 ? 43.553 -4.897 -44.751 1.00 51.31 378 MET A O 1
ATOM 3005 N N . SER A 1 379 ? 42.222 -3.627 -46.025 1.00 53.06 379 SER A N 1
ATOM 3006 C CA . SER A 1 379 ? 41.204 -4.664 -46.263 1.00 53.06 379 SER A CA 1
ATOM 3007 C C . SER A 1 379 ? 41.666 -5.810 -47.178 1.00 53.06 379 SER A C 1
ATOM 3009 O O . SER A 1 379 ? 40.968 -6.812 -47.309 1.00 53.06 379 SER A O 1
ATOM 3011 N N . ARG A 1 380 ? 42.849 -5.693 -47.799 1.00 57.44 380 ARG A N 1
ATOM 3012 C CA . ARG A 1 380 ? 43.428 -6.714 -48.694 1.00 57.44 380 ARG A CA 1
ATOM 3013 C C . ARG A 1 380 ? 44.221 -7.809 -47.972 1.00 57.44 380 ARG A C 1
ATOM 3015 O O . ARG A 1 380 ? 44.570 -8.799 -48.605 1.00 57.44 380 ARG A O 1
ATOM 3022 N N . ILE A 1 381 ? 44.506 -7.652 -46.675 1.00 65.25 381 ILE A N 1
ATOM 3023 C CA . ILE A 1 381 ? 45.244 -8.638 -45.872 1.00 65.25 381 ILE A CA 1
ATOM 3024 C C . ILE A 1 381 ? 44.382 -9.021 -44.654 1.00 65.25 381 ILE A C 1
ATOM 3026 O O . ILE A 1 381 ? 44.322 -8.252 -43.691 1.00 65.25 381 ILE A O 1
ATOM 3030 N N . PRO A 1 382 ? 43.733 -10.204 -44.657 1.00 62.31 382 PRO A N 1
ATOM 3031 C CA . PRO A 1 382 ? 42.755 -10.600 -43.637 1.00 62.31 382 PRO A CA 1
ATOM 3032 C C . PRO A 1 382 ? 43.293 -10.513 -42.203 1.00 62.31 382 PRO A C 1
ATOM 3034 O O . PRO A 1 382 ? 42.631 -9.996 -41.308 1.00 62.31 382 PRO A O 1
ATOM 3037 N N . VAL A 1 383 ? 44.538 -10.949 -41.995 1.00 70.62 383 VAL A N 1
ATOM 3038 C CA . VAL A 1 383 ? 45.188 -10.973 -40.675 1.00 70.62 383 VAL A CA 1
ATOM 3039 C C . VAL A 1 383 ? 45.387 -9.561 -40.112 1.00 70.62 383 VAL A C 1
ATOM 3041 O O . VAL A 1 383 ? 45.125 -9.321 -38.935 1.00 70.62 383 VAL A O 1
ATOM 3044 N N . LEU A 1 384 ? 45.794 -8.606 -40.954 1.00 65.69 384 LEU A N 1
ATOM 3045 C CA . LEU A 1 384 ? 46.049 -7.228 -40.531 1.00 65.69 384 LEU A CA 1
ATOM 3046 C C . LEU A 1 384 ? 44.741 -6.511 -40.164 1.00 65.69 384 LEU A C 1
ATOM 3048 O O . LEU A 1 384 ? 44.694 -5.778 -39.179 1.00 65.69 384 LEU A O 1
ATOM 3052 N N . SER A 1 385 ? 43.663 -6.789 -40.903 1.00 64.88 385 SER A N 1
ATOM 3053 C CA . SER A 1 385 ? 42.321 -6.279 -40.602 1.00 64.88 385 SER A CA 1
ATOM 3054 C C . SER A 1 385 ? 41.817 -6.750 -39.233 1.00 64.88 385 SER A C 1
ATOM 3056 O O . SER A 1 385 ? 41.277 -5.947 -38.475 1.00 64.88 385 SER A O 1
ATOM 3058 N N . HIS A 1 386 ? 42.021 -8.024 -38.882 1.00 67.00 386 HIS A N 1
ATOM 3059 C CA . HIS A 1 386 ? 41.619 -8.552 -37.573 1.00 67.00 386 HIS A CA 1
ATOM 3060 C C . HIS A 1 386 ? 42.421 -7.939 -36.418 1.00 67.00 386 HIS A C 1
ATOM 3062 O O . HIS A 1 386 ? 41.838 -7.595 -35.391 1.00 67.00 386 HIS A O 1
ATOM 3068 N N . ILE A 1 387 ? 43.733 -7.743 -36.591 1.00 73.12 387 ILE A N 1
ATOM 3069 C CA . ILE A 1 387 ? 44.595 -7.114 -35.577 1.00 73.12 387 ILE A CA 1
ATOM 3070 C C . ILE A 1 387 ? 44.191 -5.653 -35.352 1.00 73.12 387 ILE A C 1
ATOM 3072 O O . ILE A 1 387 ? 44.052 -5.221 -34.212 1.00 73.12 387 ILE A O 1
ATOM 3076 N N . VAL A 1 388 ? 43.949 -4.894 -36.423 1.00 68.75 388 VAL A N 1
ATOM 3077 C CA . VAL A 1 388 ? 43.516 -3.493 -36.324 1.00 68.75 388 VAL A CA 1
ATOM 3078 C C . VAL A 1 388 ? 42.135 -3.393 -35.679 1.00 68.75 388 VAL A C 1
ATOM 3080 O O . VAL A 1 388 ? 41.937 -2.571 -34.789 1.00 68.75 388 VAL A O 1
ATOM 3083 N N . GLN A 1 389 ? 41.189 -4.258 -36.053 1.00 67.81 389 GLN A N 1
ATOM 3084 C CA . GLN A 1 389 ? 39.860 -4.280 -35.442 1.00 67.81 389 GLN A CA 1
ATOM 3085 C C . GLN A 1 389 ? 39.918 -4.641 -33.951 1.00 67.81 389 GLN A C 1
ATOM 3087 O O . GLN A 1 389 ? 39.200 -4.035 -33.155 1.00 67.81 389 GLN A O 1
ATOM 3092 N N . PHE A 1 390 ? 40.798 -5.568 -33.560 1.00 71.31 390 PHE A N 1
ATOM 3093 C CA . PHE A 1 390 ? 41.064 -5.893 -32.160 1.00 71.31 390 PHE A CA 1
ATOM 3094 C C . PHE A 1 390 ? 41.661 -4.700 -31.408 1.00 71.31 390 PHE A C 1
ATOM 3096 O O . PHE A 1 390 ? 41.128 -4.315 -30.372 1.00 71.31 390 PHE A O 1
ATOM 3103 N N . LEU A 1 391 ? 42.701 -4.062 -31.953 1.00 69.81 391 LEU A N 1
ATOM 3104 C CA . LEU A 1 391 ? 43.345 -2.899 -31.338 1.00 69.81 391 LEU A CA 1
ATOM 3105 C C . LEU A 1 391 ? 42.376 -1.727 -31.175 1.00 69.81 391 LEU A C 1
ATOM 3107 O O . LEU A 1 391 ? 42.364 -1.104 -30.119 1.00 69.81 391 LEU A O 1
ATOM 3111 N N . VAL A 1 392 ? 41.523 -1.443 -32.165 1.00 68.19 392 VAL A N 1
ATOM 3112 C CA . VAL A 1 392 ? 40.534 -0.365 -32.019 1.00 68.19 392 VAL A CA 1
ATOM 3113 C C . VAL A 1 392 ? 39.402 -0.747 -31.065 1.00 68.19 392 VAL A C 1
ATOM 3115 O O . VAL A 1 392 ? 38.918 0.105 -30.322 1.00 68.19 392 VAL A O 1
ATOM 3118 N N . SER A 1 393 ? 38.988 -2.014 -31.036 1.00 66.75 393 SER A N 1
ATOM 3119 C CA . SER A 1 393 ? 38.000 -2.474 -30.051 1.00 66.75 393 SER A CA 1
ATOM 3120 C C . SER A 1 393 ? 38.560 -2.415 -28.628 1.00 66.75 393 SER A C 1
ATOM 3122 O O . SER A 1 393 ? 37.830 -2.060 -27.712 1.00 66.75 393 SER A O 1
ATOM 3124 N N . TYR A 1 394 ? 39.850 -2.705 -28.449 1.00 72.00 394 TYR A N 1
ATOM 3125 C CA . TYR A 1 394 ? 40.550 -2.616 -27.169 1.00 72.00 394 TYR A CA 1
ATOM 3126 C C . TYR A 1 394 ? 40.761 -1.160 -26.727 1.00 72.00 394 TYR A C 1
ATOM 3128 O O . TYR A 1 394 ? 40.454 -0.810 -25.595 1.00 72.00 394 TYR A O 1
ATOM 3136 N N . LEU A 1 395 ? 41.232 -0.288 -27.626 1.00 72.62 395 LEU A N 1
ATOM 3137 C CA . LEU A 1 395 ? 41.511 1.121 -27.315 1.00 72.62 395 LEU A CA 1
ATOM 3138 C C . LEU A 1 395 ? 40.253 1.962 -27.101 1.00 72.62 395 LEU A C 1
ATOM 3140 O O . LEU A 1 395 ? 40.292 2.936 -26.358 1.00 72.62 395 LEU A O 1
ATOM 3144 N N . ALA A 1 396 ? 39.155 1.618 -27.766 1.00 68.00 396 ALA A N 1
ATOM 3145 C CA . ALA A 1 396 ? 37.897 2.340 -27.641 1.00 68.00 396 ALA A CA 1
ATOM 3146 C C . ALA A 1 396 ? 36.810 1.492 -26.958 1.00 68.00 396 ALA A C 1
ATOM 3148 O O . ALA A 1 396 ? 35.629 1.647 -27.267 1.00 68.00 396 ALA A O 1
ATOM 3149 N N . ASP A 1 397 ? 37.232 0.599 -26.059 1.00 73.56 397 ASP A N 1
ATOM 3150 C CA . ASP A 1 397 ? 36.419 -0.055 -25.026 1.00 73.56 397 ASP A CA 1
ATOM 3151 C C . ASP A 1 397 ? 35.132 -0.738 -25.537 1.00 73.56 397 ASP A C 1
ATOM 3153 O O . ASP A 1 397 ? 34.030 -0.545 -25.029 1.00 73.56 397 ASP A O 1
ATOM 3157 N N . GLY A 1 398 ? 35.252 -1.506 -26.625 1.00 74.56 398 GLY A N 1
ATOM 3158 C CA . GLY A 1 398 ? 34.164 -2.325 -27.163 1.00 74.56 398 GLY A CA 1
ATOM 3159 C C . GLY A 1 398 ? 34.164 -2.482 -28.684 1.00 74.56 398 GLY A C 1
ATOM 3160 O O . GLY A 1 398 ? 34.655 -1.636 -29.430 1.00 74.56 398 GLY A O 1
ATOM 3161 N N . LEU A 1 399 ? 33.554 -3.572 -29.164 1.00 74.00 399 LEU A N 1
ATOM 3162 C CA . LEU A 1 399 ? 33.407 -3.865 -30.600 1.00 74.00 399 LEU A CA 1
ATOM 3163 C C . LEU A 1 399 ? 32.412 -2.916 -31.294 1.00 74.00 399 LEU A C 1
ATOM 3165 O O . LEU A 1 399 ? 32.567 -2.577 -32.470 1.00 74.00 399 LEU A O 1
ATOM 3169 N N . TYR A 1 400 ? 31.401 -2.465 -30.551 1.00 79.31 400 TYR A N 1
ATOM 3170 C CA . TYR A 1 400 ? 30.329 -1.600 -31.036 1.00 79.31 400 TYR A CA 1
ATOM 3171 C C . TYR A 1 400 ? 30.362 -0.247 -30.310 1.00 79.31 400 TYR A C 1
ATOM 3173 O O . TYR A 1 400 ? 30.800 -0.172 -29.159 1.00 79.31 400 TYR A O 1
ATOM 3181 N N . PRO A 1 401 ? 29.962 0.860 -30.955 1.00 79.25 401 PRO A N 1
ATOM 3182 C CA . PRO A 1 401 ? 29.811 2.140 -30.267 1.00 79.25 401 PRO A CA 1
ATOM 3183 C C . PRO A 1 401 ? 28.616 2.121 -29.302 1.00 79.25 401 PRO A C 1
ATOM 3185 O O . PRO A 1 401 ? 27.492 1.853 -29.723 1.00 79.25 401 PRO A O 1
ATOM 3188 N N . ALA A 1 402 ? 28.832 2.478 -28.032 1.00 82.06 402 ALA A N 1
ATOM 3189 C CA . ALA A 1 402 ? 27.768 2.518 -27.021 1.00 82.06 402 ALA A CA 1
ATOM 3190 C C . ALA A 1 402 ? 26.634 3.502 -27.374 1.00 82.06 402 ALA A C 1
ATOM 3192 O O . ALA A 1 402 ? 25.464 3.200 -27.148 1.00 82.06 402 ALA A O 1
ATOM 3193 N N . HIS A 1 403 ? 26.958 4.631 -28.017 1.00 82.19 403 HIS A N 1
ATOM 3194 C CA . HIS A 1 403 ? 25.977 5.661 -28.379 1.00 82.19 403 HIS A CA 1
ATOM 3195 C C . HIS A 1 403 ? 24.908 5.175 -29.376 1.00 82.19 403 HIS A C 1
ATOM 3197 O O . HIS A 1 403 ? 23.809 5.724 -29.401 1.00 82.19 403 HIS A O 1
ATOM 3203 N N . HIS A 1 404 ? 25.190 4.143 -30.185 1.00 83.69 404 HIS A N 1
ATOM 3204 C CA . HIS A 1 404 ? 24.177 3.545 -31.060 1.00 83.69 404 HIS A CA 1
ATOM 3205 C C . HIS A 1 404 ? 23.103 2.809 -30.257 1.00 83.69 404 HIS A C 1
ATOM 3207 O O . HIS A 1 404 ? 21.918 2.948 -30.553 1.00 83.69 404 HIS A O 1
ATOM 3213 N N . LEU A 1 405 ? 23.517 2.035 -29.248 1.00 83.50 405 LEU A N 1
ATOM 3214 C CA . LEU A 1 405 ? 22.599 1.329 -28.360 1.00 83.50 405 LEU A CA 1
ATOM 3215 C C . LEU A 1 405 ? 21.849 2.324 -27.472 1.00 83.50 405 LEU A C 1
ATOM 3217 O O . LEU A 1 405 ? 20.628 2.276 -27.413 1.00 83.50 405 LEU A O 1
ATOM 3221 N N . GLU A 1 406 ? 22.557 3.263 -26.847 1.00 86.44 406 GLU A N 1
ATOM 3222 C CA . GLU A 1 406 ? 21.951 4.281 -25.986 1.00 86.44 406 GLU A CA 1
ATOM 3223 C C . GLU A 1 406 ? 20.926 5.137 -26.740 1.00 86.44 406 GLU A C 1
ATOM 3225 O O . GLU A 1 406 ? 19.816 5.337 -26.256 1.00 86.44 406 GLU A O 1
ATOM 3230 N N . GLY A 1 407 ? 21.262 5.600 -27.949 1.00 86.12 407 GLY A N 1
ATOM 3231 C CA . GLY A 1 407 ? 20.338 6.367 -28.783 1.00 86.12 407 GLY A CA 1
ATOM 3232 C C . GLY A 1 407 ? 19.102 5.560 -29.181 1.00 86.12 407 GLY A C 1
ATOM 3233 O O . GLY A 1 407 ? 17.995 6.087 -29.151 1.00 86.12 407 GLY A O 1
ATOM 3234 N N . ALA A 1 408 ? 19.274 4.274 -29.499 1.00 84.62 408 ALA A N 1
ATOM 3235 C CA . ALA A 1 408 ? 18.157 3.396 -29.829 1.00 84.62 408 ALA A CA 1
ATOM 3236 C C . ALA A 1 408 ? 17.256 3.115 -28.611 1.00 84.62 408 ALA A C 1
ATOM 3238 O O . ALA A 1 408 ? 16.038 3.103 -28.746 1.00 84.62 408 ALA A O 1
ATOM 3239 N N . LEU A 1 409 ? 17.833 2.955 -27.416 1.00 87.62 409 LEU A N 1
ATOM 3240 C CA . LEU A 1 409 ? 17.072 2.787 -26.175 1.00 87.62 409 LEU A CA 1
ATOM 3241 C C . LEU A 1 409 ? 16.322 4.063 -25.778 1.00 87.62 409 LEU A C 1
ATOM 3243 O O . LEU A 1 409 ? 15.157 3.978 -25.407 1.00 87.62 409 LEU A O 1
ATOM 3247 N N . LYS A 1 410 ? 16.949 5.239 -25.909 1.00 88.44 410 LYS A N 1
ATOM 3248 C CA . LYS A 1 410 ? 16.306 6.538 -25.643 1.00 88.44 410 LYS A CA 1
ATOM 3249 C C . LYS A 1 410 ? 15.136 6.820 -26.580 1.00 88.44 410 LYS A C 1
ATOM 3251 O O . LYS A 1 410 ? 14.171 7.452 -26.171 1.00 88.44 410 LYS A O 1
ATOM 3256 N N . GLU A 1 411 ? 15.215 6.363 -27.825 1.00 85.62 411 GLU A N 1
ATOM 3257 C CA . GLU A 1 411 ? 14.114 6.490 -28.783 1.00 85.62 411 GLU A CA 1
ATOM 3258 C C . GLU A 1 411 ? 12.921 5.600 -28.414 1.00 85.62 411 GLU A C 1
ATOM 3260 O O . GLU A 1 411 ? 11.780 6.010 -28.600 1.00 85.62 411 GLU A O 1
ATOM 3265 N N . VAL A 1 412 ? 13.178 4.409 -27.862 1.00 83.12 412 VAL A N 1
ATOM 3266 C CA . VAL A 1 412 ? 12.133 3.446 -27.480 1.00 83.12 412 VAL A CA 1
ATOM 3267 C C . VAL A 1 412 ? 11.502 3.780 -26.129 1.00 83.12 412 VAL A C 1
ATOM 3269 O O . VAL A 1 412 ? 10.282 3.832 -26.018 1.00 83.12 412 VAL A O 1
ATOM 3272 N N . PHE A 1 413 ? 12.321 3.998 -25.101 1.00 84.81 413 PHE A N 1
ATOM 3273 C CA . PHE A 1 413 ? 11.866 4.130 -23.712 1.00 84.81 413 PHE A CA 1
ATOM 3274 C C . PHE A 1 413 ? 11.816 5.584 -23.221 1.00 84.81 413 PHE A C 1
ATOM 3276 O O . PHE A 1 413 ? 11.365 5.855 -22.110 1.00 84.81 413 PHE A O 1
ATOM 3283 N N . GLY A 1 414 ? 12.272 6.535 -24.037 1.00 87.06 414 GLY A N 1
ATOM 3284 C CA . GLY A 1 414 ? 12.465 7.918 -23.617 1.00 87.06 414 GLY A CA 1
ATOM 3285 C C . GLY A 1 414 ? 13.719 8.103 -22.758 1.00 87.06 414 GLY A C 1
ATOM 3286 O O . GLY A 1 414 ? 14.502 7.182 -22.526 1.00 87.06 414 GLY A O 1
ATOM 3287 N N . SER A 1 415 ? 13.936 9.338 -22.303 1.00 83.81 415 SER A N 1
ATOM 3288 C CA . SER A 1 415 ? 15.106 9.716 -21.497 1.00 83.81 415 SER A CA 1
ATOM 3289 C C . SER A 1 415 ? 14.805 9.983 -20.023 1.00 83.81 415 SER A C 1
ATOM 3291 O O . SER A 1 415 ? 15.744 10.154 -19.253 1.00 83.81 415 SER A O 1
ATOM 3293 N N . GLU A 1 416 ? 13.529 10.063 -19.638 1.00 82.25 416 GLU A N 1
ATOM 3294 C CA . GLU A 1 416 ? 13.112 10.528 -18.303 1.00 82.25 416 GLU A CA 1
ATOM 3295 C C . GLU A 1 416 ? 12.314 9.492 -17.502 1.00 82.25 416 GLU A C 1
ATOM 3297 O O . GLU A 1 416 ? 11.994 9.747 -16.347 1.00 82.25 416 GLU A O 1
ATOM 3302 N N . MET A 1 417 ? 11.999 8.332 -18.085 1.00 83.50 417 MET A N 1
ATOM 3303 C CA . MET A 1 417 ? 11.176 7.316 -17.429 1.00 83.50 417 MET A CA 1
ATOM 3304 C C . MET A 1 417 ? 11.971 6.567 -16.352 1.00 83.50 417 MET A C 1
ATOM 3306 O O . MET A 1 417 ? 12.980 5.921 -16.643 1.00 83.50 417 MET A O 1
ATOM 3310 N N . GLY A 1 418 ? 11.506 6.645 -15.107 1.00 86.38 418 GLY A N 1
ATOM 3311 C CA . GLY A 1 418 ? 11.988 5.846 -13.986 1.00 86.38 418 GLY A CA 1
ATOM 3312 C C . GLY A 1 418 ? 11.286 4.489 -13.891 1.00 86.38 418 GLY A C 1
ATOM 3313 O O . GLY A 1 418 ? 10.162 4.318 -14.347 1.00 86.38 418 GLY A O 1
ATOM 3314 N N . ILE A 1 419 ? 11.928 3.512 -13.243 1.00 84.00 419 ILE A N 1
ATOM 3315 C CA . ILE A 1 419 ? 11.369 2.154 -13.081 1.00 84.00 419 ILE A CA 1
ATOM 3316 C C . ILE A 1 419 ? 10.092 2.115 -12.224 1.00 84.00 419 ILE A C 1
ATOM 3318 O O . ILE A 1 419 ? 9.246 1.252 -12.421 1.00 84.00 419 ILE A O 1
ATOM 3322 N N . LEU A 1 420 ? 9.952 3.051 -11.280 1.00 86.00 420 LEU A N 1
ATOM 3323 C CA . LEU A 1 420 ? 8.782 3.163 -10.402 1.00 86.00 420 LEU A CA 1
ATOM 3324 C C . LEU A 1 420 ? 7.683 4.055 -10.994 1.00 86.00 420 LEU A C 1
ATOM 3326 O O . LEU A 1 420 ? 6.619 4.191 -10.385 1.00 86.00 420 LEU A O 1
ATOM 3330 N N . ASP A 1 421 ? 7.939 4.689 -12.143 1.00 91.00 421 ASP A N 1
ATOM 3331 C CA . ASP A 1 421 ? 6.952 5.521 -12.823 1.00 91.00 421 ASP A CA 1
ATOM 3332 C C . ASP A 1 421 ? 5.771 4.685 -13.283 1.00 91.00 421 ASP A C 1
ATOM 3334 O O . ASP A 1 421 ? 5.909 3.544 -13.729 1.00 91.00 421 ASP A O 1
ATOM 3338 N N . TYR A 1 422 ? 4.585 5.277 -13.144 1.00 92.00 422 TYR A N 1
ATOM 3339 C CA . TYR A 1 422 ? 3.347 4.657 -13.571 1.00 92.00 422 TYR A CA 1
ATOM 3340 C C . TYR A 1 422 ? 3.466 4.147 -15.010 1.00 92.00 422 TYR A C 1
ATOM 3342 O O . TYR A 1 422 ? 3.700 4.921 -15.941 1.00 92.00 422 TYR A O 1
ATOM 3350 N N . SER A 1 423 ? 3.279 2.842 -15.169 1.00 93.00 423 SER A N 1
ATOM 3351 C CA . SER A 1 423 ? 3.480 2.122 -16.422 1.00 93.00 423 SER A CA 1
ATOM 3352 C C . SER A 1 423 ? 2.447 1.007 -16.578 1.00 93.00 423 SER A C 1
ATOM 3354 O O . SER A 1 423 ? 1.586 0.813 -15.713 1.00 93.00 423 SER A O 1
ATOM 3356 N N . HIS A 1 424 ? 2.518 0.260 -17.682 1.00 93.94 424 HIS A N 1
ATOM 3357 C CA . HIS A 1 424 ? 1.630 -0.882 -17.888 1.00 93.94 424 HIS A CA 1
ATOM 3358 C C . HIS A 1 424 ? 1.766 -1.925 -16.761 1.00 93.94 424 HIS A C 1
ATOM 3360 O O . HIS A 1 424 ? 0.753 -2.437 -16.290 1.00 93.94 424 HIS A O 1
ATOM 3366 N N . ALA A 1 425 ? 2.978 -2.128 -16.231 1.00 93.81 425 ALA A N 1
ATOM 3367 C CA . ALA A 1 425 ? 3.271 -3.025 -15.116 1.00 93.81 425 ALA A CA 1
ATOM 3368 C C . ALA A 1 425 ? 2.426 -2.680 -13.886 1.00 93.81 425 ALA A C 1
ATOM 3370 O O . ALA A 1 425 ? 1.801 -3.555 -13.289 1.00 93.81 425 ALA A O 1
ATOM 3371 N N . THR A 1 426 ? 2.317 -1.387 -13.563 1.00 93.31 426 THR A N 1
ATOM 3372 C CA . THR A 1 426 ? 1.480 -0.904 -12.459 1.00 93.31 426 THR A CA 1
ATOM 3373 C C . THR A 1 426 ? 0.000 -1.246 -12.664 1.00 93.31 426 THR A C 1
ATOM 3375 O O . THR A 1 426 ? -0.693 -1.612 -11.712 1.00 93.31 426 THR A O 1
ATOM 3378 N N . ALA A 1 427 ? -0.487 -1.155 -13.904 1.00 92.94 427 ALA A N 1
ATOM 3379 C CA . ALA A 1 427 ? -1.882 -1.421 -14.246 1.00 92.94 427 ALA A CA 1
ATOM 3380 C C . ALA A 1 427 ? -2.244 -2.912 -14.193 1.00 92.94 427 ALA A C 1
ATOM 3382 O O . ALA A 1 427 ? -3.372 -3.245 -13.832 1.00 92.94 427 ALA A O 1
ATOM 3383 N N . ILE A 1 428 ? -1.297 -3.804 -14.498 1.00 93.44 428 ILE A N 1
ATOM 3384 C CA . ILE A 1 428 ? -1.497 -5.263 -14.435 1.00 93.44 428 ILE A CA 1
ATOM 3385 C C . ILE A 1 428 ? -1.056 -5.883 -13.099 1.00 93.44 428 ILE A C 1
ATOM 3387 O O . ILE A 1 428 ? -1.387 -7.034 -12.818 1.00 93.44 428 ILE A O 1
ATOM 3391 N N . GLY A 1 429 ? -0.381 -5.110 -12.243 1.00 92.06 429 GLY A N 1
ATOM 3392 C CA . GLY A 1 429 ? 0.078 -5.528 -10.917 1.00 92.06 429 GLY A CA 1
ATOM 3393 C C . GLY A 1 429 ? 1.386 -6.314 -10.926 1.00 92.06 429 GLY A C 1
ATOM 3394 O O . GLY A 1 429 ? 1.624 -7.123 -10.028 1.00 92.06 429 GLY A O 1
ATOM 3395 N N . ALA A 1 430 ? 2.216 -6.068 -11.938 1.00 93.06 430 ALA A N 1
ATOM 3396 C CA . ALA A 1 430 ? 3.538 -6.650 -12.097 1.00 93.06 430 ALA A CA 1
ATOM 3397 C C . ALA A 1 430 ? 4.645 -5.728 -11.554 1.00 93.06 430 ALA A C 1
ATOM 3399 O O . ALA A 1 430 ? 4.460 -4.511 -11.449 1.00 93.06 430 ALA A O 1
ATOM 3400 N N . LYS A 1 431 ? 5.797 -6.320 -11.221 1.00 88.62 431 LYS A N 1
ATOM 3401 C CA . LYS A 1 431 ? 6.993 -5.647 -10.698 1.00 88.62 431 LYS A CA 1
ATOM 3402 C C . LYS A 1 431 ? 8.268 -6.031 -11.433 1.00 88.62 431 LYS A C 1
ATOM 3404 O O . LYS A 1 431 ? 8.407 -7.222 -11.803 1.00 88.62 431 LYS A O 1
#